Protein AF-0000000077139549 (afdb_homodimer)

Structure (mmCIF, N/CA/C/O backbone):
data_AF-0000000077139549-model_v1
#
loop_
_entity.id
_entity.type
_entity.pdbx_description
1 polymer 'Putative transcriptional regulator, TetR family'
#
loop_
_atom_site.group_PDB
_atom_site.id
_atom_site.type_symbol
_atom_site.label_atom_id
_atom_site.label_alt_id
_atom_site.label_comp_id
_atom_site.label_asym_id
_atom_site.label_entity_id
_atom_site.label_seq_id
_atom_site.pdbx_PDB_ins_code
_atom_site.Cartn_x
_atom_site.Cartn_y
_atom_site.Cartn_z
_atom_site.occupancy
_atom_site.B_iso_or_equiv
_atom_site.auth_seq_id
_atom_site.auth_comp_id
_atom_site.auth_asym_id
_atom_site.auth_atom_id
_atom_site.pdbx_PDB_model_num
ATOM 1 N N . MET A 1 1 ? 37.312 28.562 7.43 1 40.28 1 MET A N 1
ATOM 2 C CA . MET A 1 1 ? 36.281 27.516 7.566 1 40.28 1 MET A CA 1
ATOM 3 C C 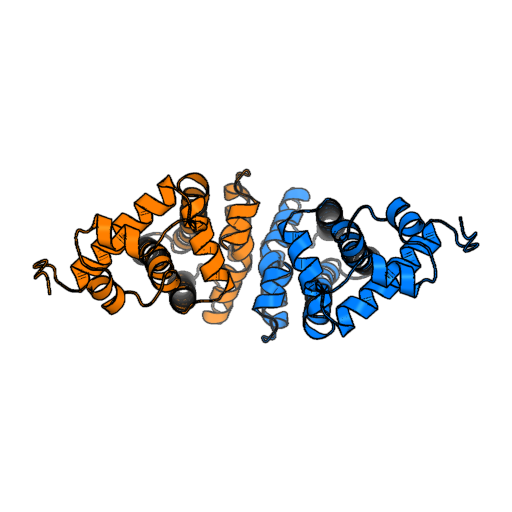. MET A 1 1 ? 36.812 26.359 8.391 1 40.28 1 MET A C 1
ATOM 5 O O . MET A 1 1 ? 37.938 25.891 8.172 1 40.28 1 MET A O 1
ATOM 9 N N . PRO A 1 2 ? 36.375 26.156 9.633 1 49.03 2 PRO A N 1
ATOM 10 C CA . PRO A 1 2 ? 37.125 25.203 10.477 1 49.03 2 PRO A CA 1
ATOM 11 C C . PRO A 1 2 ? 37.469 23.906 9.75 1 49.03 2 PRO A C 1
ATOM 13 O O . PRO A 1 2 ? 36.656 23.391 9 1 49.03 2 PRO A O 1
ATOM 16 N N . ARG A 1 3 ? 38.688 23.734 9.414 1 52.5 3 ARG A N 1
ATOM 17 C CA . ARG A 1 3 ? 39.281 22.578 8.75 1 52.5 3 ARG A CA 1
ATOM 18 C C . ARG A 1 3 ? 38.969 21.297 9.508 1 52.5 3 ARG A C 1
ATOM 20 O O . ARG A 1 3 ? 39.469 21.062 10.602 1 52.5 3 ARG A O 1
ATOM 27 N N . THR A 1 4 ? 37.656 20.891 9.68 1 58.28 4 THR A N 1
ATOM 28 C CA . THR A 1 4 ? 37.344 19.688 10.438 1 58.28 4 THR A CA 1
ATOM 29 C C . THR A 1 4 ? 38.25 18.547 10.062 1 58.28 4 THR A C 1
ATOM 31 O O . THR A 1 4 ? 38.406 17.578 10.82 1 58.28 4 THR A O 1
ATOM 34 N N . GLY A 1 5 ? 39.156 18.828 9.188 1 67.69 5 GLY A N 1
ATOM 35 C CA . GLY A 1 5 ? 40 17.766 8.656 1 67.69 5 GLY A CA 1
ATOM 36 C C . GLY A 1 5 ? 39.219 16.625 8.062 1 67.69 5 GLY A C 1
ATOM 37 O O . GLY A 1 5 ? 39.781 15.648 7.574 1 67.69 5 GLY A O 1
ATOM 38 N N . LEU A 1 6 ? 37.906 16.672 8.172 1 73.38 6 LEU A N 1
ATOM 39 C CA . LEU A 1 6 ? 37.094 15.586 7.625 1 73.38 6 LEU A CA 1
ATOM 40 C C . LEU A 1 6 ? 36.844 15.797 6.137 1 73.38 6 LEU A C 1
ATOM 42 O O . LEU A 1 6 ? 36.719 16.938 5.676 1 73.38 6 LEU A O 1
ATOM 46 N N . THR A 1 7 ? 36.906 14.68 5.492 1 80.19 7 THR A N 1
ATOM 47 C CA . THR A 1 7 ? 36.5 14.719 4.082 1 80.19 7 THR A CA 1
ATOM 48 C C . THR A 1 7 ? 35 14.961 3.936 1 80.19 7 THR A C 1
ATOM 50 O O . THR A 1 7 ? 34.25 14.836 4.902 1 80.19 7 THR A O 1
ATOM 53 N N . ALA A 1 8 ? 34.625 15.406 2.803 1 80.25 8 ALA A N 1
ATOM 54 C CA . ALA A 1 8 ? 33.219 15.656 2.512 1 80.25 8 ALA A CA 1
ATOM 55 C C . ALA A 1 8 ? 32.375 14.438 2.846 1 80.25 8 ALA A C 1
ATOM 57 O O . ALA A 1 8 ? 31.297 14.57 3.43 1 80.25 8 ALA A O 1
ATOM 58 N N . SER A 1 9 ? 32.875 13.336 2.49 1 86.06 9 SER A N 1
ATOM 59 C CA . SER A 1 9 ? 32.156 12.094 2.748 1 86.06 9 SER A CA 1
ATOM 60 C C . SER A 1 9 ? 32.062 11.812 4.242 1 86.06 9 SER A C 1
ATOM 62 O O . SER A 1 9 ? 31.031 11.336 4.723 1 86.06 9 SER A O 1
ATOM 64 N N . GLU A 1 10 ? 33.031 12.148 4.898 1 87.38 10 GLU A N 1
ATOM 65 C CA . GLU A 1 10 ? 33.062 11.938 6.344 1 87.38 10 GLU A CA 1
ATOM 66 C C . GLU A 1 10 ? 32.062 12.875 7.043 1 87.38 10 GLU A C 1
ATOM 68 O O . GLU A 1 10 ? 31.422 12.492 8.016 1 87.38 10 GLU A O 1
ATOM 73 N N . ILE A 1 11 ? 32.062 14.062 6.586 1 86 11 ILE A N 1
ATOM 74 C CA . ILE A 1 11 ? 31.125 15.039 7.152 1 86 11 ILE A CA 1
ATOM 75 C C . ILE A 1 11 ? 29.688 14.555 6.969 1 86 11 ILE A C 1
ATOM 77 O O . ILE A 1 11 ? 28.891 14.586 7.906 1 86 11 ILE A O 1
ATOM 81 N N . GLN A 1 12 ? 29.406 14.117 5.82 1 90.81 12 GLN A N 1
ATOM 82 C CA . GLN A 1 12 ? 28.078 13.625 5.527 1 90.81 12 GLN A CA 1
ATOM 83 C C . GLN A 1 12 ? 27.719 12.438 6.414 1 90.81 12 GLN A C 1
ATOM 85 O O . GLN A 1 12 ? 26.625 12.375 6.98 1 90.81 12 GLN A O 1
ATOM 90 N N . ASP A 1 13 ? 28.656 11.57 6.543 1 93.19 13 ASP A N 1
ATOM 91 C CA . ASP A 1 13 ? 28.422 10.375 7.348 1 93.19 13 ASP A CA 1
ATOM 92 C C . ASP A 1 13 ? 28.203 10.734 8.812 1 93.19 13 ASP A C 1
ATOM 94 O O . ASP A 1 13 ? 27.297 10.188 9.461 1 93.19 13 ASP A O 1
ATOM 98 N N . ARG A 1 14 ? 28.984 11.602 9.258 1 93.19 14 ARG A N 1
ATOM 99 C CA . ARG A 1 14 ? 28.859 12.008 10.656 1 93.19 14 ARG A CA 1
ATOM 100 C C . ARG A 1 14 ? 27.562 12.758 10.898 1 93.19 14 ARG A C 1
ATOM 102 O O . ARG A 1 14 ? 26.906 12.57 11.93 1 93.19 14 ARG A O 1
ATOM 109 N N . ALA A 1 15 ? 27.266 13.617 9.984 1 93.81 15 ALA A N 1
ATOM 110 C CA . ALA A 1 15 ? 26.016 14.359 10.094 1 93.81 15 ALA A CA 1
ATOM 111 C C . ALA A 1 15 ? 24.812 13.422 10.148 1 93.81 15 ALA A C 1
ATOM 113 O O . ALA A 1 15 ? 23.906 13.602 10.969 1 93.81 15 ALA A O 1
ATOM 114 N N . VAL A 1 16 ? 24.859 12.43 9.289 1 95.19 16 VAL A N 1
ATOM 115 C CA . VAL A 1 16 ? 23.781 11.445 9.227 1 95.19 16 VAL A CA 1
ATOM 116 C C . VAL A 1 16 ? 23.703 10.68 10.539 1 95.19 16 VAL A C 1
ATOM 118 O O . VAL A 1 16 ? 22.609 10.461 11.078 1 95.19 16 VAL A O 1
ATOM 121 N N . GLU A 1 17 ? 24.812 10.328 11.086 1 95.62 17 GLU A N 1
ATOM 122 C CA . GLU A 1 17 ? 24.859 9.609 12.359 1 95.62 17 GLU A CA 1
ATOM 123 C C . GLU A 1 17 ? 24.266 10.453 13.484 1 95.62 17 GLU A C 1
ATOM 125 O O . GLU A 1 17 ? 23.484 9.953 14.305 1 95.62 17 GLU A O 1
ATOM 130 N N . ILE A 1 18 ? 24.625 11.656 13.492 1 94.88 18 ILE A N 1
ATOM 131 C CA . ILE A 1 18 ? 24.125 12.562 14.516 1 94.88 18 ILE A CA 1
ATOM 132 C C . ILE A 1 18 ? 22.625 12.742 14.344 1 94.88 18 ILE A C 1
ATOM 134 O O . ILE A 1 18 ? 21.875 12.75 15.32 1 94.88 18 ILE A O 1
ATOM 138 N N . ALA A 1 19 ? 22.203 12.953 13.094 1 95.12 19 ALA A N 1
ATOM 139 C CA . ALA A 1 19 ? 20.781 13.102 12.805 1 95.12 19 ALA A CA 1
ATOM 140 C C . ALA A 1 19 ? 20 11.891 13.289 1 95.12 19 ALA A C 1
ATOM 142 O O . ALA A 1 19 ? 18.922 12.031 13.859 1 95.12 19 ALA A O 1
ATOM 143 N N . ILE A 1 20 ? 20.516 10.672 13.039 1 95.75 20 ILE A N 1
ATOM 144 C CA . ILE A 1 20 ? 19.875 9.438 13.469 1 95.75 20 ILE A CA 1
ATOM 145 C C . ILE A 1 20 ? 19.672 9.461 14.984 1 95.75 20 ILE A C 1
ATOM 147 O O . ILE A 1 20 ? 18.562 9.188 15.469 1 95.75 20 ILE A O 1
ATOM 151 N N . ASP A 1 21 ? 20.672 9.883 15.672 1 95.25 21 ASP A N 1
ATOM 152 C CA . ASP A 1 21 ? 20.609 9.945 17.125 1 95.25 21 ASP A CA 1
ATOM 153 C C . ASP A 1 21 ? 19.562 10.969 17.578 1 95.25 21 ASP A C 1
ATOM 155 O O . ASP A 1 21 ? 18.797 10.711 18.516 1 95.25 21 ASP A O 1
ATOM 159 N N . GLN A 1 22 ? 19.578 12.031 16.922 1 94.56 22 GLN A N 1
ATOM 160 C CA . GLN A 1 22 ? 18.641 13.078 17.297 1 94.56 22 GLN A CA 1
ATOM 161 C C . GLN A 1 22 ? 17.203 12.656 16.984 1 94.56 22 GLN A C 1
ATOM 163 O O . GLN A 1 22 ? 16.281 12.945 17.75 1 94.56 22 GLN A O 1
ATOM 168 N N . ILE A 1 23 ? 16.984 12.016 15.867 1 94.81 23 ILE A N 1
ATOM 169 C CA . ILE A 1 23 ? 15.664 11.539 15.5 1 94.81 23 ILE A CA 1
ATOM 170 C C . ILE A 1 23 ? 15.18 10.531 16.547 1 94.81 23 ILE A C 1
ATOM 172 O O . ILE A 1 23 ? 14.023 10.578 16.969 1 94.81 23 ILE A O 1
ATOM 176 N N . ARG A 1 24 ? 16.047 9.703 16.922 1 94.06 24 ARG A N 1
ATOM 177 C CA . ARG A 1 24 ? 15.703 8.695 17.922 1 94.06 24 ARG A CA 1
ATOM 178 C C . ARG A 1 24 ? 15.328 9.352 19.25 1 94.06 24 ARG A C 1
ATOM 180 O O . ARG A 1 24 ? 14.406 8.898 19.938 1 94.06 24 ARG A O 1
ATOM 187 N N . GLU A 1 25 ? 16.031 10.461 19.594 1 92.25 25 GLU A N 1
ATOM 188 C CA . GLU A 1 25 ? 15.883 11.125 20.891 1 92.25 25 GLU A CA 1
ATOM 189 C C . GLU A 1 25 ? 14.656 12.031 20.891 1 92.25 25 GLU A C 1
ATOM 191 O O . GLU A 1 25 ? 13.867 12.008 21.844 1 92.25 25 GLU A O 1
ATOM 196 N N . LYS A 1 26 ? 14.516 12.844 19.828 1 92.62 26 LYS A N 1
ATOM 197 C CA . LYS A 1 26 ? 13.523 13.906 19.938 1 92.62 26 LYS A CA 1
ATOM 198 C C . LYS A 1 26 ? 12.484 13.812 18.828 1 92.62 26 LYS A C 1
ATOM 200 O O . LYS A 1 26 ? 11.484 14.531 18.828 1 92.62 26 LYS A O 1
ATOM 205 N N . GLY A 1 27 ? 12.664 12.859 17.922 1 91.38 27 GLY A N 1
ATOM 206 C CA . GLY A 1 27 ? 11.719 12.695 16.828 1 91.38 27 GLY A CA 1
ATOM 207 C C . GLY A 1 27 ? 12.141 13.414 15.57 1 91.38 27 GLY A C 1
ATOM 208 O O . GLY A 1 27 ? 12.883 14.398 15.625 1 91.38 27 GLY A O 1
ATOM 209 N N . PHE A 1 28 ? 11.57 12.953 14.5 1 87.69 28 PHE A N 1
ATOM 210 C CA . PHE A 1 28 ? 11.898 13.391 13.156 1 87.69 28 PHE A CA 1
ATOM 211 C C . PHE A 1 28 ? 11.586 14.875 12.977 1 87.69 28 PHE A C 1
ATOM 213 O O . PHE A 1 28 ? 12.383 15.617 12.391 1 87.69 28 PHE A O 1
ATOM 220 N N . GLU A 1 29 ? 10.508 15.359 13.531 1 89.81 29 GLU A N 1
ATOM 221 C CA . GLU A 1 29 ? 10.031 16.719 13.328 1 89.81 29 GLU A CA 1
ATOM 222 C C . GLU A 1 29 ? 10.891 17.734 14.102 1 89.81 29 GLU A C 1
ATOM 224 O O . GLU A 1 29 ? 10.969 18.906 13.727 1 89.81 29 GLU A O 1
ATOM 229 N N . LYS A 1 30 ? 11.617 17.359 15.023 1 92.12 30 LYS A N 1
ATOM 230 C CA . LYS A 1 30 ? 12.305 18.266 15.938 1 92.12 30 LYS A CA 1
ATOM 231 C C . LYS A 1 30 ? 13.773 18.422 15.547 1 92.12 30 LYS A C 1
ATOM 233 O O . LYS A 1 30 ? 14.484 19.25 16.109 1 92.12 30 LYS A O 1
ATOM 238 N N . VAL A 1 31 ? 14.234 17.625 14.672 1 93.75 31 VAL A N 1
ATOM 239 C CA . VAL A 1 31 ? 15.633 17.719 14.25 1 93.75 31 VAL A CA 1
ATOM 240 C C . VAL A 1 31 ? 15.859 19.031 13.5 1 93.75 31 VAL A C 1
ATOM 242 O O . VAL A 1 31 ? 15.023 19.453 12.703 1 93.75 31 VAL A O 1
ATOM 245 N N . ARG A 1 32 ? 17.016 19.688 13.875 1 92.81 32 ARG A N 1
ATOM 246 C CA . ARG A 1 32 ? 17.422 20.922 13.195 1 92.81 32 ARG A CA 1
ATOM 247 C C . ARG A 1 32 ? 18.859 20.812 12.68 1 92.81 32 ARG A C 1
ATOM 249 O O . ARG A 1 32 ? 19.719 20.266 13.359 1 92.81 32 ARG A O 1
ATOM 256 N N . LEU A 1 33 ? 19.047 21.406 11.469 1 91.88 33 LEU A N 1
ATOM 257 C CA . LEU A 1 33 ? 20.375 21.391 10.867 1 91.88 33 LEU A CA 1
ATOM 258 C C . LEU A 1 33 ? 21.391 22.078 11.773 1 91.88 33 LEU A C 1
ATOM 260 O O . LEU A 1 33 ? 22.516 21.609 11.914 1 91.88 33 LEU A O 1
ATOM 264 N N . VAL A 1 34 ? 20.953 23.172 12.367 1 90.75 34 VAL A N 1
ATOM 265 C CA . VAL A 1 34 ? 21.844 23.953 13.227 1 90.75 34 VAL A CA 1
ATOM 266 C C . VAL A 1 34 ? 22.281 23.094 14.414 1 90.75 34 VAL A C 1
ATOM 268 O O . VAL A 1 34 ? 23.438 23.156 14.828 1 90.75 34 VAL A O 1
ATOM 271 N N . ASP A 1 35 ? 21.422 22.297 14.945 1 92.25 35 ASP A N 1
ATOM 272 C CA . ASP A 1 35 ? 21.734 21.438 16.078 1 92.25 35 ASP A CA 1
ATOM 273 C C . ASP A 1 35 ? 22.703 20.328 15.664 1 92.25 35 ASP A C 1
ATOM 275 O O . ASP A 1 35 ? 23.562 19.922 16.453 1 92.25 35 ASP A O 1
ATOM 279 N N . VAL A 1 36 ? 22.469 19.781 14.484 1 93.69 36 VAL A N 1
ATOM 280 C CA . VAL A 1 36 ? 23.359 18.75 13.969 1 93.69 36 VAL A CA 1
ATOM 281 C C . VAL A 1 36 ? 24.766 19.312 13.789 1 93.69 36 VAL A C 1
ATOM 283 O O . VAL A 1 36 ? 25.75 18.672 14.148 1 93.69 36 VAL A O 1
ATOM 286 N N . ALA A 1 37 ? 24.844 20.516 13.219 1 91.5 37 ALA A N 1
ATOM 287 C CA . ALA A 1 37 ? 26.125 21.188 13.047 1 91.5 37 ALA A CA 1
ATOM 288 C C . ALA A 1 37 ? 26.828 21.391 14.383 1 91.5 37 ALA A C 1
ATOM 290 O O . ALA A 1 37 ? 28.031 21.125 14.508 1 91.5 37 ALA A O 1
ATOM 291 N N . LYS A 1 38 ? 26.047 21.844 15.328 1 91.25 38 LYS A N 1
ATOM 292 C CA . LYS A 1 38 ? 26.562 22.062 16.672 1 91.25 38 LYS A CA 1
ATOM 293 C C . LYS A 1 38 ? 27.125 20.766 17.25 1 91.25 38 LYS A C 1
ATOM 295 O O . LYS A 1 38 ? 28.188 20.766 17.891 1 91.25 38 LYS A O 1
ATOM 300 N N . GLY A 1 39 ? 26.438 19.75 17 1 90 39 GLY A N 1
ATOM 301 C CA . GLY A 1 39 ? 26.859 18.453 17.484 1 90 39 GLY A CA 1
ATOM 302 C C . GLY A 1 39 ? 28.156 17.984 16.875 1 90 39 GLY A C 1
ATOM 303 O O . GLY A 1 39 ? 28.891 17.203 17.484 1 90 39 GLY A O 1
ATOM 304 N N . MET A 1 40 ? 28.438 18.422 15.711 1 88.38 40 MET A N 1
ATOM 305 C CA . MET A 1 40 ? 29.656 18.047 15.008 1 88.38 40 MET A CA 1
ATOM 306 C C . MET A 1 40 ? 30.766 19.047 15.289 1 88.38 40 MET A C 1
ATOM 308 O O . MET A 1 40 ? 31.922 18.797 14.953 1 88.38 40 MET A O 1
ATOM 312 N N . GLY A 1 41 ? 30.391 20.141 15.867 1 87.25 41 GLY A N 1
ATOM 313 C CA . GLY A 1 41 ? 31.359 21.188 16.156 1 87.25 41 GLY A CA 1
ATOM 314 C C . GLY A 1 41 ? 31.75 21.984 14.93 1 87.25 41 GLY A C 1
ATOM 315 O O . GLY A 1 41 ? 32.906 22.422 14.805 1 87.25 41 GLY A O 1
ATOM 316 N N . ILE A 1 42 ? 30.875 22 14.016 1 85.56 42 ILE A N 1
ATOM 317 C CA . ILE A 1 42 ? 31.156 22.797 12.82 1 85.56 42 ILE A CA 1
ATOM 318 C C . ILE A 1 42 ? 30.094 23.891 12.688 1 85.56 42 ILE A C 1
ATOM 320 O O . ILE A 1 42 ? 29.094 23.906 13.414 1 85.56 42 ILE A O 1
ATOM 324 N N . SER A 1 43 ? 30.453 24.859 11.773 1 83.12 43 SER A N 1
ATOM 325 C CA . SER A 1 43 ? 29.516 25.953 11.555 1 83.12 43 SER A CA 1
ATOM 326 C C . SER A 1 43 ? 28.312 25.484 10.727 1 83.12 43 SER A C 1
ATOM 328 O O . SER A 1 43 ? 28.406 24.5 10.008 1 83.12 43 SER A O 1
ATOM 330 N N . HIS A 1 44 ? 27.219 26.188 10.898 1 84.5 44 HIS A N 1
ATOM 331 C CA . HIS A 1 44 ? 26.016 25.969 10.094 1 84.5 44 HIS A CA 1
ATOM 332 C C . HIS A 1 44 ? 26.312 26.109 8.609 1 84.5 44 HIS A C 1
ATOM 334 O O . HIS A 1 44 ? 25.844 25.312 7.797 1 84.5 44 HIS A O 1
ATOM 340 N N . ALA A 1 45 ? 27.141 27.031 8.305 1 82.81 45 ALA A N 1
ATOM 341 C CA . ALA A 1 45 ? 27.516 27.297 6.914 1 82.81 45 ALA A CA 1
ATOM 342 C C . ALA A 1 45 ? 28.266 26.109 6.312 1 82.81 45 ALA A C 1
ATOM 344 O O . ALA A 1 45 ? 28.062 25.766 5.145 1 82.81 45 ALA A O 1
ATOM 345 N N . ALA A 1 46 ? 29 25.516 7.113 1 83.06 46 ALA A N 1
ATOM 346 C CA . ALA A 1 46 ? 29.797 24.359 6.664 1 83.06 46 ALA A CA 1
ATOM 347 C C . ALA A 1 46 ? 28.906 23.156 6.371 1 83.06 46 ALA A C 1
ATOM 349 O O . ALA A 1 46 ? 29.188 22.375 5.461 1 83.06 46 ALA A O 1
ATOM 350 N N . LEU A 1 47 ? 27.828 23 7.164 1 87.81 47 LEU A N 1
ATOM 351 C CA . LEU A 1 47 ? 26.922 21.875 6.965 1 87.81 47 LEU A CA 1
ATOM 352 C C . LEU A 1 47 ? 25.984 22.125 5.781 1 87.81 47 LEU A C 1
ATOM 354 O O . LEU A 1 47 ? 25.625 21.188 5.062 1 87.81 47 LEU A O 1
ATOM 358 N N . TYR A 1 48 ? 25.719 23.344 5.523 1 84.69 48 TYR A N 1
ATOM 359 C CA . TYR A 1 48 ? 24.781 23.734 4.477 1 84.69 48 TYR A CA 1
ATOM 360 C C . TYR A 1 48 ? 25.328 23.375 3.098 1 84.69 48 TYR A C 1
ATOM 362 O O . TYR A 1 48 ? 24.562 23.141 2.162 1 84.69 48 TYR A O 1
ATOM 370 N N . SER A 1 49 ? 26.656 23.359 3.021 1 85.69 49 SER A N 1
ATOM 371 C CA . SER A 1 49 ? 27.266 23 1.751 1 85.69 49 SER A CA 1
ATOM 372 C C . SER A 1 49 ? 26.984 21.547 1.398 1 85.69 49 SER A C 1
ATOM 374 O O . SER A 1 49 ? 27.047 21.156 0.231 1 85.69 49 SER A O 1
ATOM 376 N N . HIS A 1 50 ? 26.562 20.797 2.393 1 89.25 50 HIS A N 1
ATOM 377 C CA . HIS A 1 50 ? 26.312 19.375 2.197 1 89.25 50 HIS A CA 1
ATOM 378 C C . HIS A 1 50 ? 24.828 19.062 2.219 1 89.25 50 HIS A C 1
ATOM 380 O O . HIS A 1 50 ? 24.359 18.141 1.544 1 89.25 50 HIS A O 1
ATOM 386 N N . PHE A 1 51 ? 24.125 19.766 3.08 1 93.75 51 PHE A N 1
ATOM 387 C CA . PHE A 1 51 ? 22.688 19.609 3.207 1 93.75 51 PHE A CA 1
ATOM 388 C C . PHE A 1 51 ? 21.969 20.953 3.127 1 93.75 51 PHE A C 1
ATOM 390 O O . PHE A 1 51 ? 22.016 21.734 4.074 1 93.75 51 PHE A O 1
ATOM 397 N N . GLN A 1 52 ? 21.281 21.078 2.064 1 90.19 52 GLN A N 1
ATOM 398 C CA . GLN A 1 52 ? 20.641 22.359 1.783 1 90.19 52 GLN A CA 1
ATOM 399 C C . GLN A 1 52 ? 19.531 22.656 2.793 1 90.19 52 GLN A C 1
ATOM 401 O O . GLN A 1 52 ? 19.25 23.828 3.092 1 90.19 52 GLN A O 1
ATOM 406 N N . ASP A 1 53 ? 18.891 21.625 3.24 1 90.5 53 ASP A N 1
ATOM 407 C CA . ASP A 1 53 ? 17.828 21.781 4.215 1 90.5 53 ASP A CA 1
ATOM 408 C C . ASP A 1 53 ? 17.625 20.5 5.023 1 90.5 53 ASP A C 1
ATOM 410 O O . ASP A 1 53 ? 18.344 19.531 4.84 1 90.5 53 ASP A O 1
ATOM 414 N N . LYS A 1 54 ? 16.703 20.594 5.918 1 90.69 54 LYS A N 1
ATOM 415 C CA . LYS A 1 54 ? 16.375 19.484 6.809 1 90.69 54 LYS A CA 1
ATOM 416 C C . LYS A 1 54 ? 15.938 18.25 6.016 1 90.69 54 LYS A C 1
ATOM 418 O O . LYS A 1 54 ? 16.312 17.125 6.355 1 90.69 54 LYS A O 1
ATOM 423 N N . THR A 1 55 ? 15.211 18.516 5.023 1 92.44 55 THR A N 1
ATOM 424 C CA . THR A 1 55 ? 14.703 17.422 4.207 1 92.44 55 THR A CA 1
ATOM 425 C C . THR A 1 55 ? 15.844 16.641 3.559 1 92.44 55 THR A C 1
ATOM 427 O O . THR A 1 55 ? 15.828 15.406 3.527 1 92.44 55 THR A O 1
ATOM 430 N N . ALA A 1 56 ? 16.766 17.359 3.129 1 93.94 56 ALA A N 1
ATOM 431 C CA . ALA A 1 56 ? 17.922 16.734 2.494 1 93.94 56 ALA A CA 1
ATOM 432 C C . ALA A 1 56 ? 18.672 15.844 3.477 1 93.94 56 ALA A C 1
ATOM 434 O O . ALA A 1 56 ? 19.141 14.758 3.109 1 93.94 56 ALA A O 1
ATOM 435 N N . LEU A 1 57 ? 18.859 16.328 4.656 1 93.81 57 LEU A N 1
ATOM 436 C CA . LEU A 1 57 ? 19.531 15.547 5.699 1 93.81 57 LEU A CA 1
ATOM 437 C C . LEU A 1 57 ? 18.734 14.289 6.023 1 93.81 57 LEU A C 1
ATOM 439 O O . LEU A 1 57 ? 19.297 13.188 6.094 1 93.81 57 LEU A O 1
ATOM 443 N N . LEU A 1 58 ? 17.438 14.391 6.164 1 93.69 58 LEU A N 1
ATOM 444 C CA . LEU A 1 58 ? 16.562 13.266 6.484 1 93.69 58 LEU A CA 1
ATOM 445 C C . LEU A 1 58 ? 16.516 12.266 5.336 1 93.69 58 LEU A C 1
ATOM 447 O O . LEU A 1 58 ? 16.469 11.055 5.566 1 93.69 58 LEU A O 1
ATOM 451 N N . ASP A 1 59 ? 16.531 12.758 4.168 1 95.75 59 ASP A N 1
ATOM 452 C CA . ASP A 1 59 ? 16.625 11.891 2.998 1 95.75 59 ASP A CA 1
ATOM 453 C C . ASP A 1 59 ? 17.891 11.047 3.041 1 95.75 59 ASP A C 1
ATOM 455 O O . ASP A 1 59 ? 17.859 9.852 2.717 1 95.75 59 ASP A O 1
ATOM 459 N N . ALA A 1 60 ? 18.938 11.688 3.426 1 95.69 60 ALA A N 1
ATOM 460 C CA . ALA A 1 60 ? 20.203 10.977 3.5 1 95.69 60 ALA A CA 1
ATOM 461 C C . ALA A 1 60 ? 20.141 9.859 4.535 1 95.69 60 ALA A C 1
ATOM 463 O O . ALA A 1 60 ? 20.734 8.789 4.34 1 95.69 60 ALA A O 1
ATOM 464 N N . VAL A 1 61 ?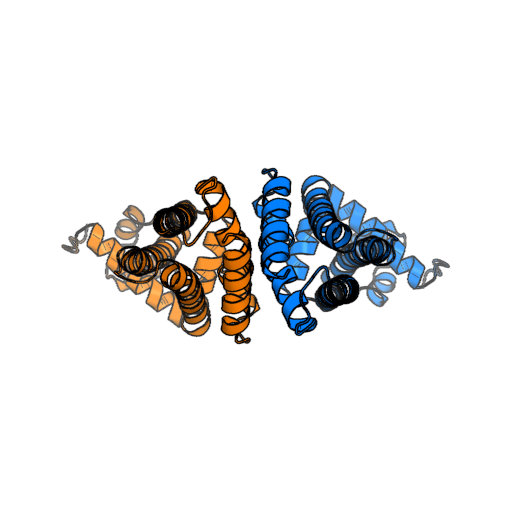 19.484 10.078 5.562 1 95.81 61 VAL A N 1
ATOM 465 C CA . VAL A 1 61 ? 19.281 9.062 6.594 1 95.81 61 VAL A CA 1
ATOM 466 C C . VAL A 1 61 ? 18.531 7.871 6.012 1 95.81 61 VAL A C 1
ATOM 468 O O . VAL A 1 61 ? 18.969 6.727 6.156 1 95.81 61 VAL A O 1
ATOM 471 N N . SER A 1 62 ? 17.422 8.078 5.355 1 96.56 62 SER A N 1
ATOM 472 C CA . SER A 1 62 ? 16.594 7.023 4.762 1 96.56 62 SER A CA 1
ATOM 473 C C . SER A 1 62 ? 17.359 6.277 3.672 1 96.56 62 SER A C 1
ATOM 475 O O . SER A 1 62 ? 17.281 5.047 3.586 1 96.56 62 SER A O 1
ATOM 477 N N . GLU A 1 63 ? 18.047 7.086 2.914 1 97.06 63 GLU A N 1
ATOM 478 C CA . GLU A 1 63 ? 18.797 6.496 1.812 1 97.06 63 GLU A CA 1
ATOM 479 C C . GLU A 1 63 ? 19.859 5.539 2.328 1 97.06 63 GLU A C 1
ATOM 481 O O . GLU A 1 63 ? 20.062 4.453 1.772 1 97.06 63 GLU A O 1
ATOM 486 N N . ARG A 1 64 ? 20.547 5.973 3.332 1 95.81 64 ARG A N 1
ATOM 487 C CA . ARG A 1 64 ? 21.578 5.121 3.916 1 95.81 64 ARG A CA 1
ATOM 488 C C . ARG A 1 64 ? 21 3.783 4.363 1 95.81 64 ARG A C 1
ATOM 490 O O . ARG A 1 64 ? 21.609 2.732 4.152 1 95.81 64 ARG A O 1
ATOM 497 N N . TRP A 1 65 ? 19.891 3.832 4.949 1 96.38 65 TRP A N 1
ATOM 498 C CA . TRP A 1 65 ? 19.234 2.613 5.398 1 96.38 65 TRP A CA 1
ATOM 499 C C . TRP A 1 65 ? 18.859 1.729 4.215 1 96.38 65 TRP A C 1
ATOM 501 O O . TRP A 1 65 ? 19.094 0.519 4.234 1 96.38 65 TRP A O 1
ATOM 511 N N . LEU A 1 66 ? 18.281 2.273 3.172 1 97.44 66 LEU A N 1
ATOM 512 C CA . LEU A 1 66 ? 17.828 1.511 2.014 1 97.44 66 LEU A CA 1
ATOM 513 C C . LEU A 1 66 ? 19.016 0.9 1.267 1 97.44 66 LEU A C 1
ATOM 515 O O . LEU A 1 66 ? 18.922 -0.211 0.742 1 97.44 66 LEU A O 1
ATOM 519 N N . VAL A 1 67 ? 20.094 1.678 1.213 1 96.81 67 VAL A N 1
ATOM 520 C CA . VAL A 1 67 ? 21.281 1.161 0.562 1 96.81 67 VAL A CA 1
ATOM 521 C C . VAL A 1 67 ? 21.766 -0.103 1.277 1 96.81 67 VAL A C 1
ATOM 523 O O . VAL A 1 67 ? 22.078 -1.106 0.634 1 96.81 67 VAL A O 1
ATOM 526 N N . LYS A 1 68 ? 21.781 -0.046 2.551 1 96.69 68 LYS A N 1
ATOM 527 C CA . LYS A 1 68 ? 22.188 -1.207 3.338 1 96.69 68 LYS A CA 1
ATOM 528 C C . LYS A 1 68 ? 21.219 -2.369 3.143 1 96.69 68 LYS A C 1
ATOM 530 O O . LYS A 1 68 ? 21.641 -3.523 3.029 1 96.69 68 LYS A O 1
ATOM 535 N N . LEU A 1 69 ? 19.969 -2.098 3.135 1 97.31 69 LEU A N 1
ATOM 536 C CA . LEU A 1 69 ? 18.922 -3.102 2.906 1 97.31 69 LEU A CA 1
ATOM 537 C C . LEU A 1 69 ? 19.125 -3.781 1.555 1 97.31 69 LEU A C 1
ATOM 539 O O . LEU A 1 69 ? 19.141 -5.012 1.47 1 97.31 69 LEU A O 1
ATOM 543 N N . ASP A 1 70 ? 19.297 -2.973 0.539 1 97.81 70 ASP A N 1
ATOM 544 C CA . ASP A 1 70 ? 19.484 -3.5 -0.811 1 97.81 70 ASP A CA 1
ATOM 545 C C . ASP A 1 70 ? 20.734 -4.359 -0.905 1 97.81 70 ASP A C 1
ATOM 547 O O . ASP A 1 70 ? 20.734 -5.395 -1.58 1 97.81 70 ASP A O 1
ATOM 551 N N . GLU A 1 71 ? 21.797 -3.914 -0.225 1 97.12 71 GLU A N 1
ATOM 552 C CA . GLU A 1 71 ? 23.047 -4.668 -0.224 1 97.12 71 GLU A CA 1
ATOM 553 C C . GLU A 1 71 ? 22.859 -6.039 0.424 1 97.12 71 GLU A C 1
ATOM 555 O O . GLU A 1 71 ? 23.391 -7.039 -0.066 1 97.12 71 GLU A O 1
ATOM 560 N N . GLN A 1 72 ? 22.156 -6.027 1.488 1 96.31 72 GLN A N 1
ATOM 561 C CA . GLN A 1 72 ? 21.875 -7.289 2.172 1 96.31 72 GLN A CA 1
ATOM 562 C C . GLN A 1 72 ? 21.094 -8.242 1.28 1 96.31 72 GLN A C 1
ATOM 564 O O . GLN A 1 72 ? 21.391 -9.438 1.221 1 96.31 72 GLN A O 1
ATOM 569 N N . GLN A 1 73 ? 20.125 -7.762 0.582 1 97 73 GLN A N 1
ATOM 570 C CA . GLN A 1 73 ? 19.297 -8.57 -0.306 1 97 73 GLN A CA 1
ATOM 571 C C . GLN A 1 73 ? 20.109 -9.078 -1.499 1 97 73 GLN A C 1
ATOM 573 O O . GLN A 1 73 ? 19.859 -10.172 -2.006 1 97 73 GLN A O 1
ATOM 578 N N . GLU A 1 74 ? 21.062 -8.25 -1.942 1 96.44 74 GLU A N 1
ATOM 579 C CA . GLU A 1 74 ? 21.891 -8.625 -3.08 1 96.44 74 GLU A CA 1
ATOM 580 C C . GLU A 1 74 ? 22.719 -9.883 -2.777 1 96.44 74 GLU A C 1
ATOM 582 O O . GLU A 1 74 ? 22.953 -10.695 -3.668 1 96.44 74 GLU A O 1
ATOM 587 N N . SER A 1 75 ? 23.172 -10.008 -1.54 1 96.12 75 SER A N 1
ATOM 588 C CA . SER A 1 75 ? 23.938 -11.172 -1.135 1 96.12 75 SER A CA 1
ATOM 589 C C . SER A 1 75 ? 23.125 -12.461 -1.283 1 96.12 75 SER A C 1
ATOM 591 O O . SER A 1 75 ? 23.688 -13.516 -1.591 1 96.12 75 SER A O 1
ATOM 593 N N . LEU A 1 76 ? 21.828 -12.391 -1.063 1 96.31 76 LEU A N 1
ATOM 594 C CA . LEU A 1 76 ? 20.938 -13.539 -1.197 1 96.31 76 LEU A CA 1
ATOM 595 C C . LEU A 1 76 ? 20.844 -13.992 -2.65 1 96.31 76 LEU A C 1
ATOM 597 O O . LEU A 1 76 ? 20.781 -15.195 -2.926 1 96.31 76 LEU A O 1
ATOM 601 N N . VAL A 1 77 ? 20.875 -13.055 -3.58 1 95.94 77 VAL A N 1
ATOM 602 C CA . VAL A 1 77 ? 20.719 -13.328 -5.004 1 95.94 77 VAL A CA 1
ATOM 603 C C . VAL A 1 77 ? 21.859 -14.203 -5.5 1 95.94 77 VAL A C 1
ATOM 605 O O . VAL A 1 77 ? 21.672 -15.047 -6.379 1 95.94 77 VAL A O 1
ATOM 608 N N . VAL A 1 78 ? 23.047 -14.102 -4.902 1 94.38 78 VAL A N 1
ATOM 609 C CA . VAL A 1 78 ? 24.219 -14.789 -5.422 1 94.38 78 VAL A CA 1
ATOM 610 C C . VAL A 1 78 ? 24.469 -16.062 -4.621 1 94.38 78 VAL A C 1
ATOM 612 O O . VAL A 1 78 ? 25.422 -16.797 -4.895 1 94.38 78 VAL A O 1
ATOM 615 N N . GLU A 1 79 ? 23.641 -16.312 -3.645 1 94.69 79 GLU A N 1
ATOM 616 C CA . GLU A 1 79 ? 23.781 -17.531 -2.85 1 94.69 79 GLU A CA 1
ATOM 617 C C . GLU A 1 79 ? 23.562 -18.766 -3.701 1 94.69 79 GLU A C 1
ATOM 619 O O . GLU A 1 79 ? 22.844 -18.719 -4.703 1 94.69 79 GLU A O 1
ATOM 624 N N . LYS A 1 80 ? 24.25 -19.875 -3.307 1 94.56 80 LYS A N 1
ATOM 625 C CA . LYS A 1 80 ? 24.016 -21.172 -3.936 1 94.56 80 LYS A CA 1
ATOM 626 C C . LYS A 1 80 ? 22.891 -21.922 -3.234 1 94.56 80 LYS A C 1
ATOM 628 O O . LYS A 1 80 ? 23.141 -22.719 -2.33 1 94.56 80 LYS A O 1
ATOM 633 N N . ARG A 1 81 ? 21.75 -21.625 -3.58 1 95.81 81 ARG A N 1
ATOM 634 C CA . ARG A 1 81 ? 20.516 -22.188 -3.021 1 95.81 81 ARG A CA 1
ATOM 635 C C . ARG A 1 81 ? 19.438 -22.312 -4.09 1 95.81 81 ARG A C 1
ATOM 637 O O . ARG A 1 81 ? 19.578 -21.766 -5.188 1 95.81 81 ARG A O 1
ATOM 644 N N . ASP A 1 82 ? 18.469 -23.203 -3.83 1 97.38 82 ASP A N 1
ATOM 645 C CA . ASP A 1 82 ? 17.328 -23.344 -4.723 1 97.38 82 ASP A CA 1
ATOM 646 C C . ASP A 1 82 ? 16.656 -22 -5 1 97.38 82 ASP A C 1
ATOM 648 O O . ASP A 1 82 ? 16.375 -21.234 -4.07 1 97.38 82 ASP A O 1
ATOM 652 N N . PRO A 1 83 ? 16.5 -21.594 -6.289 1 97.62 83 PRO A N 1
ATOM 653 C CA . PRO A 1 83 ? 15.992 -20.266 -6.621 1 97.62 83 PRO A CA 1
ATOM 654 C C . PRO A 1 83 ? 14.609 -19.984 -6.039 1 97.62 83 PRO A C 1
ATOM 656 O O . PRO A 1 83 ? 14.289 -18.844 -5.703 1 97.62 83 PRO A O 1
ATOM 659 N N . ILE A 1 84 ? 13.773 -21.016 -5.926 1 98.44 84 ILE A N 1
ATOM 660 C CA . ILE A 1 84 ? 12.453 -20.844 -5.328 1 98.44 84 ILE A CA 1
ATOM 661 C C . ILE A 1 84 ? 12.602 -20.469 -3.855 1 98.44 84 ILE A C 1
ATOM 663 O O . ILE A 1 84 ? 11.922 -19.562 -3.371 1 98.44 84 ILE A O 1
ATOM 667 N N . GLN A 1 85 ? 13.469 -21.156 -3.15 1 98.25 85 GLN A N 1
ATOM 668 C CA . GLN A 1 85 ? 13.742 -20.828 -1.752 1 98.25 85 GLN A CA 1
ATOM 669 C C . GLN A 1 85 ? 14.32 -19.422 -1.613 1 98.25 85 GLN A C 1
ATOM 671 O O . GLN A 1 85 ? 14.023 -18.719 -0.649 1 98.25 85 GLN A O 1
ATOM 676 N N . LYS A 1 86 ? 15.172 -19.062 -2.568 1 98.5 86 LYS A N 1
ATOM 677 C CA . LYS A 1 86 ? 15.75 -17.719 -2.549 1 98.5 86 LYS A CA 1
ATOM 678 C C . LYS A 1 86 ? 14.664 -16.656 -2.703 1 98.5 86 LYS A C 1
ATOM 680 O O . LYS A 1 86 ? 14.719 -15.609 -2.049 1 98.5 86 LYS A O 1
ATOM 685 N N . ILE A 1 87 ? 13.672 -16.906 -3.598 1 98.75 87 ILE A N 1
ATOM 686 C CA . ILE A 1 87 ? 12.586 -15.953 -3.807 1 98.75 87 ILE A CA 1
ATOM 687 C C . ILE A 1 87 ? 11.781 -15.797 -2.518 1 98.75 87 ILE A C 1
ATOM 689 O O . ILE A 1 87 ? 11.5 -14.68 -2.09 1 98.75 87 ILE A O 1
ATOM 693 N N . LEU A 1 88 ? 11.461 -16.891 -1.888 1 98.75 88 LEU A N 1
ATOM 694 C CA . LEU A 1 88 ? 10.719 -16.859 -0.63 1 98.75 88 LEU A CA 1
ATOM 695 C C . LEU A 1 88 ? 11.508 -16.109 0.442 1 98.75 88 LEU A C 1
ATOM 697 O O . LEU A 1 88 ? 10.961 -15.258 1.14 1 98.75 88 LEU A O 1
ATOM 701 N N . THR A 1 89 ? 12.797 -16.391 0.564 1 98.56 89 THR A N 1
ATOM 702 C CA . THR A 1 89 ? 13.664 -15.75 1.55 1 98.56 89 THR A CA 1
ATOM 703 C C . THR A 1 89 ? 13.781 -14.258 1.264 1 98.56 89 THR A C 1
ATOM 705 O O . THR A 1 89 ? 13.852 -13.445 2.189 1 98.56 89 THR A O 1
ATOM 708 N N . TRP A 1 90 ? 13.828 -13.945 -0.026 1 98.69 90 TRP A N 1
ATOM 709 C CA . TRP A 1 90 ? 13.922 -12.555 -0.446 1 98.69 90 TRP A CA 1
ATOM 710 C C . TRP A 1 90 ? 12.758 -11.742 0.116 1 98.69 90 TRP A C 1
ATOM 712 O O . TRP A 1 90 ? 12.969 -10.703 0.749 1 98.69 90 TRP A O 1
ATOM 722 N N . PHE A 1 91 ? 11.539 -12.227 -0.052 1 98.81 91 PHE A N 1
ATOM 723 C CA . PHE A 1 91 ? 10.352 -11.539 0.452 1 98.81 91 PHE A CA 1
ATOM 724 C C . PHE A 1 91 ? 10.352 -11.508 1.977 1 98.81 91 PHE A C 1
ATOM 726 O O . PHE A 1 91 ? 10.031 -10.484 2.582 1 98.81 91 PHE A O 1
ATOM 733 N N . LEU A 1 92 ? 10.672 -12.617 2.58 1 98.56 92 LEU A N 1
ATOM 734 C CA . LEU A 1 92 ? 10.672 -12.719 4.035 1 98.56 92 LEU A CA 1
ATOM 735 C C . LEU A 1 92 ? 11.656 -11.734 4.648 1 98.56 92 LEU A C 1
ATOM 737 O O . LEU A 1 92 ? 11.32 -11.039 5.613 1 98.56 92 LEU A O 1
ATOM 741 N N . ASN A 1 93 ? 12.875 -11.68 4.086 1 98.38 93 ASN A N 1
ATOM 742 C CA . ASN A 1 93 ? 13.891 -10.758 4.586 1 98.38 93 ASN A CA 1
ATOM 743 C C . ASN A 1 93 ? 13.445 -9.305 4.445 1 98.38 93 ASN A C 1
ATOM 745 O O . ASN A 1 93 ? 13.609 -8.508 5.375 1 98.38 93 ASN A O 1
ATOM 749 N N . LEU A 1 94 ? 12.922 -9 3.32 1 98.56 94 LEU A N 1
ATOM 750 C CA . LEU A 1 94 ? 12.453 -7.641 3.078 1 98.56 94 LEU A CA 1
ATOM 751 C C . LEU A 1 94 ? 11.383 -7.246 4.082 1 98.56 94 LEU A C 1
ATOM 753 O O . LEU A 1 94 ? 11.445 -6.172 4.684 1 98.56 94 LEU A O 1
ATOM 757 N N . HIS A 1 95 ? 10.414 -8.117 4.281 1 98.75 95 HIS A N 1
ATOM 758 C CA . HIS A 1 95 ? 9.352 -7.902 5.258 1 98.75 95 HIS A CA 1
ATOM 759 C C . HIS A 1 95 ? 9.93 -7.711 6.66 1 98.75 95 HIS A C 1
ATOM 761 O O . HIS A 1 95 ? 9.57 -6.762 7.359 1 98.75 95 HIS A O 1
ATOM 767 N N . ARG A 1 96 ? 10.805 -8.562 7.043 1 98.38 96 ARG A N 1
ATOM 768 C CA . ARG A 1 96 ? 11.383 -8.547 8.383 1 98.38 96 ARG A CA 1
ATOM 769 C C . ARG A 1 96 ? 12.188 -7.273 8.617 1 98.38 96 ARG A C 1
ATOM 771 O O . ARG A 1 96 ? 12.117 -6.68 9.695 1 98.38 96 ARG A O 1
ATOM 778 N N . MET A 1 97 ? 12.969 -6.91 7.672 1 97.94 97 MET A N 1
ATOM 779 C CA . MET A 1 97 ? 13.797 -5.723 7.82 1 97.94 97 MET A CA 1
ATOM 780 C C . MET A 1 97 ? 12.945 -4.469 7.965 1 97.94 97 MET A C 1
ATOM 782 O O . MET A 1 97 ? 13.234 -3.609 8.797 1 97.94 97 MET A O 1
ATOM 786 N N . LYS A 1 98 ? 11.93 -4.363 7.188 1 97.94 98 LYS A N 1
ATOM 787 C CA . LYS A 1 98 ? 11.039 -3.211 7.316 1 97.94 98 LYS A CA 1
ATOM 788 C C . LYS A 1 98 ? 10.258 -3.262 8.625 1 97.94 98 LYS A C 1
ATOM 790 O O . LYS A 1 98 ? 10.086 -2.24 9.297 1 97.94 98 LYS A O 1
ATOM 795 N N . LEU A 1 99 ? 9.789 -4.441 8.977 1 97.94 99 LEU A N 1
ATOM 796 C CA . LEU A 1 99 ? 9.07 -4.602 10.242 1 97.94 99 LEU A CA 1
ATOM 797 C C . LEU A 1 99 ? 9.969 -4.242 11.422 1 97.94 99 LEU A C 1
ATOM 799 O O . LEU A 1 99 ? 9.523 -3.578 12.359 1 97.94 99 LEU A O 1
ATOM 803 N N . GLU A 1 100 ? 11.164 -4.711 11.398 1 97.69 100 GLU A N 1
ATOM 804 C CA . GLU A 1 100 ? 12.133 -4.395 12.445 1 97.69 100 GLU A CA 1
ATOM 805 C C . GLU A 1 100 ? 12.344 -2.885 12.562 1 97.69 100 GLU A C 1
ATOM 807 O O . GLU A 1 100 ? 12.43 -2.352 13.672 1 97.69 100 GLU A O 1
ATOM 812 N N . LYS A 1 101 ? 12.484 -2.256 11.43 1 97 101 LYS A N 1
ATOM 813 C CA . LYS A 1 101 ? 12.664 -0.807 11.438 1 97 101 LYS A CA 1
ATOM 814 C C . LYS A 1 101 ? 11.453 -0.108 12.047 1 97 101 LYS A C 1
ATOM 816 O O . LYS A 1 101 ? 11.594 0.855 12.805 1 97 101 LYS A O 1
ATOM 821 N N . VAL A 1 102 ? 10.25 -0.524 11.742 1 96.88 102 VAL A N 1
ATOM 822 C CA . VAL A 1 102 ? 9.023 0.018 12.312 1 96.88 102 VAL A CA 1
ATOM 823 C C . VAL A 1 102 ? 9.047 -0.116 13.836 1 96.88 102 VAL A C 1
ATOM 825 O O . VAL A 1 102 ? 8.672 0.813 14.555 1 96.88 102 VAL A O 1
ATOM 828 N N . LYS A 1 103 ? 9.477 -1.234 14.32 1 96.69 103 LYS A N 1
ATOM 829 C CA . LYS A 1 103 ? 9.398 -1.556 15.742 1 96.69 103 LYS A CA 1
ATOM 830 C C . LYS A 1 103 ? 10.539 -0.899 16.516 1 96.69 103 LYS A C 1
ATOM 832 O O . LYS A 1 103 ? 10.32 -0.357 17.609 1 96.69 103 LYS A O 1
ATOM 837 N N . LEU A 1 104 ? 11.75 -0.9 16.016 1 95.12 104 LEU A N 1
ATOM 838 C CA . LEU A 1 104 ? 12.93 -0.468 16.75 1 95.12 104 LEU A CA 1
ATOM 839 C C . LEU A 1 104 ? 13.18 1.024 16.562 1 95.12 104 LEU A C 1
ATOM 841 O O . LEU A 1 104 ? 13.711 1.689 17.453 1 95.12 104 LEU A O 1
ATOM 845 N N . ASP A 1 105 ? 12.875 1.501 15.375 1 95.44 105 ASP A N 1
ATOM 846 C CA . ASP A 1 105 ? 13.148 2.895 15.039 1 95.44 105 ASP A CA 1
ATOM 847 C C . ASP A 1 105 ? 11.93 3.561 14.414 1 95.44 105 ASP A C 1
ATOM 849 O O . ASP A 1 105 ? 12.008 4.086 13.297 1 95.44 105 ASP A O 1
ATOM 853 N N . PRO A 1 106 ? 10.828 3.641 15.203 1 94.69 106 PRO A N 1
ATOM 854 C CA . PRO A 1 106 ? 9.586 4.137 14.609 1 94.69 106 PRO A CA 1
ATOM 855 C C . PRO A 1 106 ? 9.719 5.559 14.07 1 94.69 106 PRO A C 1
ATOM 857 O O . PRO A 1 106 ? 9.125 5.887 13.031 1 94.69 106 PRO A O 1
ATOM 860 N N . GLU A 1 107 ? 10.477 6.418 14.703 1 94.06 107 GLU A N 1
ATOM 861 C CA . GLU A 1 107 ? 10.664 7.789 14.234 1 94.06 107 GLU A CA 1
ATOM 862 C C . GLU A 1 107 ? 11.453 7.828 12.93 1 94.06 107 GLU A C 1
ATOM 864 O O . GLU A 1 107 ? 11.148 8.617 12.039 1 94.06 107 GLU A O 1
ATOM 869 N N . LEU A 1 108 ? 12.438 6.961 12.883 1 94.62 108 LEU A N 1
ATOM 870 C CA . LEU A 1 108 ? 13.203 6.867 11.648 1 94.62 108 LEU A CA 1
ATOM 871 C C . LEU A 1 108 ? 12.352 6.297 10.523 1 94.62 108 LEU A C 1
ATOM 873 O O . LEU A 1 108 ? 12.469 6.727 9.367 1 94.62 108 LEU A O 1
ATOM 877 N N . PHE A 1 109 ? 11.477 5.363 10.883 1 95.44 109 PHE A N 1
ATOM 878 C CA . PHE A 1 109 ? 10.609 4.75 9.883 1 95.44 109 PHE A CA 1
ATOM 879 C C . PHE A 1 109 ? 9.633 5.773 9.32 1 95.44 109 PHE A C 1
ATOM 881 O O . PHE A 1 109 ? 9.289 5.727 8.133 1 95.44 109 PHE A O 1
ATOM 888 N N . LYS A 1 110 ? 9.25 6.688 10.156 1 92.25 110 LYS A N 1
ATOM 889 C CA . LYS A 1 110 ? 8.367 7.758 9.688 1 92.25 110 LYS A CA 1
ATOM 890 C C . LYS A 1 110 ? 9.039 8.578 8.586 1 92.25 110 LYS A C 1
ATOM 892 O O . LYS A 1 110 ? 8.398 8.945 7.605 1 92.25 110 LYS A O 1
ATOM 897 N N . ALA A 1 111 ? 10.297 8.844 8.758 1 91.5 111 ALA A N 1
ATOM 898 C CA . ALA A 1 111 ? 11.055 9.57 7.742 1 91.5 111 ALA A CA 1
ATOM 899 C C . ALA A 1 111 ? 11.109 8.789 6.434 1 91.5 111 ALA A C 1
ATOM 901 O O . ALA A 1 111 ? 10.93 9.359 5.355 1 91.5 111 ALA A O 1
ATOM 902 N N . PHE A 1 112 ? 11.32 7.539 6.613 1 93.5 112 PHE A N 1
ATOM 903 C CA . PHE A 1 112 ? 11.359 6.645 5.465 1 93.5 112 PHE A CA 1
ATOM 904 C C . PHE A 1 112 ? 10.008 6.609 4.762 1 93.5 112 PHE A C 1
ATOM 906 O O . PHE A 1 112 ? 9.93 6.73 3.537 1 93.5 112 PHE A O 1
ATOM 913 N N . ASP A 1 113 ? 8.984 6.461 5.469 1 92 113 ASP A N 1
ATOM 914 C CA . ASP A 1 113 ? 7.633 6.359 4.934 1 92 113 ASP A CA 1
ATOM 915 C C . ASP A 1 113 ? 7.25 7.625 4.168 1 92 113 ASP A C 1
ATOM 917 O O . ASP A 1 113 ? 6.617 7.551 3.111 1 92 113 ASP A O 1
ATOM 921 N N . MET A 1 114 ? 7.691 8.781 4.648 1 89.56 114 MET A N 1
ATOM 922 C CA . MET A 1 114 ? 7.449 10.055 3.982 1 89.56 114 MET A CA 1
ATOM 923 C C . MET A 1 114 ? 8.203 10.125 2.66 1 89.56 114 MET A C 1
ATOM 925 O O . MET A 1 114 ? 7.66 10.586 1.654 1 89.56 114 MET A O 1
ATOM 929 N N . ALA A 1 115 ? 9.43 9.719 2.717 1 92.5 115 ALA A N 1
ATOM 930 C CA . ALA A 1 115 ? 10.242 9.711 1.501 1 92.5 115 ALA A CA 1
ATOM 931 C C . ALA A 1 115 ? 9.633 8.789 0.446 1 92.5 115 ALA A C 1
ATOM 933 O O . ALA A 1 115 ? 9.641 9.117 -0.745 1 92.5 115 ALA A O 1
ATOM 934 N N . ALA A 1 116 ? 9.094 7.648 0.871 1 92.56 116 ALA A N 1
ATOM 935 C CA . ALA A 1 116 ? 8.453 6.695 -0.03 1 92.56 116 ALA A CA 1
ATOM 936 C C . ALA A 1 116 ? 7.195 7.289 -0.654 1 92.56 116 ALA A C 1
ATOM 938 O O . ALA A 1 116 ? 6.953 7.125 -1.852 1 92.56 116 ALA A O 1
ATOM 939 N N . GLU A 1 117 ? 6.488 8.023 0.122 1 87.81 117 GLU A N 1
ATOM 940 C CA . GLU A 1 117 ? 5.266 8.664 -0.351 1 87.81 117 GLU A CA 1
ATOM 941 C C . GLU A 1 117 ? 5.57 9.719 -1.411 1 87.81 117 GLU A C 1
ATOM 943 O O . GLU A 1 117 ? 4.801 9.898 -2.357 1 87.81 117 GLU A O 1
ATOM 948 N N . GLU A 1 118 ? 6.688 10.367 -1.253 1 90.25 118 GLU A N 1
ATOM 949 C CA . GLU A 1 118 ? 7.078 11.43 -2.172 1 90.25 118 GLU A CA 1
ATOM 950 C C . GLU A 1 118 ? 7.82 10.867 -3.383 1 90.25 118 GLU A C 1
ATOM 952 O O . GLU A 1 118 ? 8.18 11.617 -4.293 1 90.25 118 GLU A O 1
ATOM 957 N N . SER A 1 119 ? 7.996 9.625 -3.367 1 92.12 119 SER A N 1
ATOM 958 C CA . SER A 1 119 ? 8.688 8.953 -4.465 1 92.12 119 SER A CA 1
ATOM 959 C C . SER A 1 119 ? 10.023 9.617 -4.766 1 92.12 119 SER A C 1
ATOM 961 O O . SER A 1 119 ? 10.297 9.977 -5.914 1 92.12 119 SER A O 1
ATOM 963 N N . LYS A 1 120 ? 10.82 9.836 -3.715 1 95.12 120 LYS A N 1
ATOM 964 C CA . LYS A 1 120 ? 12.133 10.445 -3.873 1 95.12 120 LYS A CA 1
ATOM 965 C C . LYS A 1 120 ? 13.039 9.594 -4.758 1 95.12 120 LYS A C 1
ATOM 967 O O . LYS A 1 120 ? 12.812 8.391 -4.91 1 95.12 120 LYS A O 1
ATOM 972 N N . PRO A 1 121 ? 14.039 10.18 -5.336 1 95.94 121 PRO A N 1
ATOM 973 C CA . PRO A 1 121 ? 14.891 9.453 -6.289 1 95.94 121 PRO A CA 1
ATOM 974 C C . PRO A 1 121 ? 15.508 8.195 -5.688 1 95.94 121 PRO A C 1
ATOM 976 O O . PRO A 1 121 ? 15.586 7.16 -6.352 1 95.94 121 PRO A O 1
ATOM 979 N N . PHE A 1 122 ? 15.984 8.336 -4.418 1 96.25 122 PHE A N 1
ATOM 980 C CA . PHE A 1 122 ? 16.625 7.176 -3.822 1 96.25 122 PHE A CA 1
ATOM 981 C C . PHE A 1 122 ? 15.609 6.062 -3.58 1 96.25 122 PHE A C 1
ATOM 983 O O . PHE A 1 122 ? 15.977 4.891 -3.498 1 96.25 122 PHE A O 1
ATOM 990 N N . ILE A 1 123 ? 14.336 6.367 -3.467 1 97 123 ILE A N 1
ATOM 991 C CA . ILE A 1 123 ? 13.273 5.371 -3.373 1 97 123 ILE A CA 1
ATOM 992 C C . ILE A 1 123 ? 13.133 4.648 -4.707 1 97 123 ILE A C 1
ATOM 994 O O . ILE A 1 123 ? 12.992 3.422 -4.746 1 97 123 ILE A O 1
ATOM 998 N N . GLN A 1 124 ? 13.141 5.449 -5.777 1 96.31 124 GLN A N 1
ATOM 999 C CA . GLN A 1 124 ? 13.078 4.855 -7.109 1 96.31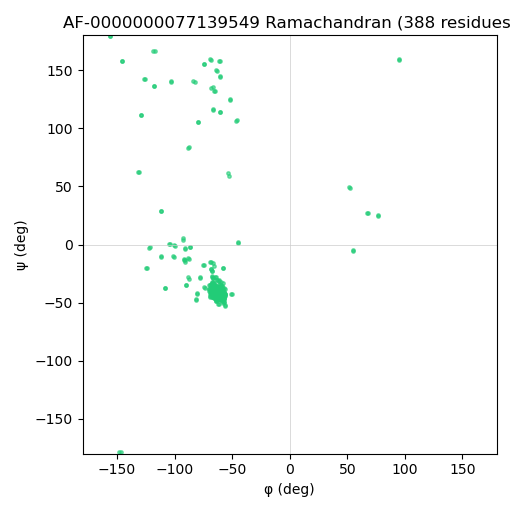 124 GLN A CA 1
ATOM 1000 C C . GLN A 1 124 ? 14.25 3.91 -7.348 1 96.31 124 GLN A C 1
ATOM 1002 O O . GLN A 1 124 ? 14.094 2.865 -7.98 1 96.31 124 GLN A O 1
ATOM 1007 N N . THR A 1 125 ? 15.391 4.355 -6.875 1 97.62 125 THR A N 1
ATOM 1008 C CA . THR A 1 125 ? 16.562 3.494 -6.973 1 97.62 125 THR A CA 1
ATOM 1009 C C . THR A 1 125 ? 16.344 2.189 -6.215 1 97.62 125 THR A C 1
ATOM 1011 O O . THR A 1 125 ? 16.672 1.11 -6.715 1 97.62 125 THR A O 1
ATOM 1014 N N . HIS A 1 126 ? 15.805 2.285 -5.055 1 97.62 126 HIS A N 1
ATOM 1015 C CA . HIS A 1 126 ? 15.5 1.104 -4.254 1 97.62 126 HIS A CA 1
ATOM 1016 C C . HIS A 1 126 ? 14.523 0.187 -4.98 1 97.62 126 HIS A C 1
ATOM 1018 O O . HIS A 1 126 ? 14.734 -1.025 -5.047 1 97.62 126 HIS A O 1
ATOM 1024 N N . LEU A 1 127 ? 13.492 0.712 -5.547 1 96.94 127 LEU A N 1
ATOM 1025 C CA . LEU A 1 127 ? 12.5 -0.073 -6.273 1 96.94 127 LEU A CA 1
ATOM 1026 C C . LEU A 1 127 ? 13.125 -0.75 -7.488 1 96.94 127 LEU A C 1
ATOM 1028 O O . LEU A 1 127 ? 12.82 -1.906 -7.789 1 96.94 127 LEU A O 1
ATOM 1032 N N . SER A 1 128 ? 13.977 -0.009 -8.164 1 97.81 128 SER A N 1
ATOM 1033 C CA . SER A 1 128 ? 14.703 -0.571 -9.305 1 97.81 128 SER A CA 1
ATOM 1034 C C . SER A 1 128 ? 15.594 -1.731 -8.875 1 97.81 128 SER A C 1
ATOM 1036 O O . SER A 1 128 ? 15.672 -2.748 -9.562 1 97.81 128 SER A O 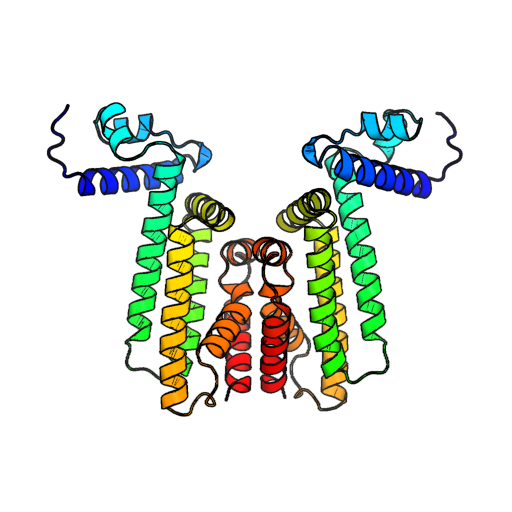1
ATOM 1038 N N . ASN A 1 129 ? 16.266 -1.539 -7.762 1 98.19 129 ASN A N 1
ATOM 1039 C CA . ASN A 1 129 ? 17.094 -2.611 -7.227 1 98.19 129 ASN A CA 1
ATOM 1040 C C . ASN A 1 129 ? 16.266 -3.844 -6.879 1 98.19 129 ASN A C 1
ATOM 1042 O O . ASN A 1 129 ? 16.672 -4.973 -7.156 1 98.19 129 ASN A O 1
ATOM 1046 N N . MET A 1 130 ? 15.148 -3.664 -6.281 1 98.12 130 MET A N 1
ATOM 1047 C CA . MET A 1 130 ? 14.25 -4.77 -5.965 1 98.12 130 MET A CA 1
ATOM 1048 C C . MET A 1 130 ? 13.867 -5.535 -7.227 1 98.12 130 MET A C 1
ATOM 1050 O O . MET A 1 130 ? 13.914 -6.766 -7.25 1 98.12 130 MET A O 1
ATOM 1054 N N . ARG A 1 131 ? 13.523 -4.801 -8.242 1 98.38 131 ARG A N 1
ATOM 1055 C CA . ARG A 1 131 ? 13.117 -5.422 -9.5 1 98.38 131 ARG A CA 1
ATOM 1056 C C . ARG A 1 131 ? 14.273 -6.18 -10.133 1 98.38 131 ARG A C 1
ATOM 1058 O O . ARG A 1 131 ? 14.094 -7.281 -10.656 1 98.38 131 ARG A O 1
ATOM 1065 N N . LYS A 1 132 ? 15.414 -5.574 -10.117 1 98.38 132 LYS A N 1
ATOM 1066 C CA . LYS A 1 132 ? 16.594 -6.215 -10.68 1 98.38 132 LYS A CA 1
ATOM 1067 C C . LYS A 1 132 ? 16.922 -7.52 -9.953 1 98.38 132 LYS A C 1
ATOM 1069 O O . LYS A 1 132 ? 17.203 -8.531 -10.586 1 98.38 132 LYS A O 1
ATOM 1074 N N . GLN A 1 133 ? 16.906 -7.434 -8.672 1 98.62 133 GLN A N 1
ATOM 1075 C CA . GLN A 1 133 ? 17.188 -8.617 -7.859 1 98.62 133 GLN A CA 1
ATOM 1076 C C . GLN A 1 133 ? 16.156 -9.711 -8.117 1 98.62 133 GLN A C 1
ATOM 1078 O O . GLN A 1 133 ? 16.516 -10.867 -8.344 1 98.62 133 GLN A O 1
ATOM 1083 N N . MET A 1 134 ? 14.922 -9.391 -8.125 1 98.69 134 MET A N 1
ATOM 1084 C CA . MET A 1 134 ? 13.852 -10.359 -8.367 1 98.69 134 MET A CA 1
ATOM 1085 C C . MET A 1 134 ? 13.961 -10.938 -9.773 1 98.69 134 MET A C 1
ATOM 1087 O O . MET A 1 134 ? 13.789 -12.148 -9.969 1 98.69 134 MET A O 1
ATOM 1091 N N . SER A 1 135 ? 14.242 -10.07 -10.719 1 98.56 135 SER A N 1
ATOM 1092 C CA . SER A 1 135 ? 14.414 -10.523 -12.094 1 98.56 135 SER A CA 1
ATOM 1093 C C . SER A 1 135 ? 15.516 -11.57 -12.195 1 98.56 135 SER A C 1
ATOM 1095 O O . SER A 1 135 ? 15.367 -12.57 -12.898 1 98.56 135 SER A O 1
ATOM 1097 N N . SER A 1 136 ? 16.594 -11.344 -11.516 1 98.44 136 SER A N 1
ATOM 1098 C CA . SER A 1 136 ? 17.703 -12.297 -11.516 1 98.44 136 SER A CA 1
ATOM 1099 C C . SER A 1 136 ? 17.281 -13.641 -10.938 1 98.44 136 SER A C 1
ATOM 1101 O O . SER A 1 136 ? 17.641 -14.695 -11.469 1 98.44 136 SER A O 1
ATOM 1103 N N . LEU A 1 137 ? 16.547 -13.578 -9.875 1 98.56 137 LEU A N 1
ATOM 1104 C CA . LEU A 1 137 ? 16.078 -14.805 -9.242 1 98.56 137 LEU A CA 1
ATOM 1105 C C . LEU A 1 137 ? 15.109 -15.555 -10.156 1 98.56 137 LEU A C 1
ATOM 1107 O O . LEU A 1 137 ? 15.164 -16.781 -10.25 1 98.56 137 LEU A O 1
ATOM 1111 N N . VAL A 1 138 ? 14.25 -14.82 -10.883 1 98.56 138 VAL A N 1
ATOM 1112 C CA . VAL A 1 138 ? 13.281 -15.398 -11.805 1 98.56 138 VAL A CA 1
ATOM 1113 C C . VAL A 1 138 ? 14.008 -16.078 -12.961 1 98.56 138 VAL A C 1
ATOM 1115 O O . VAL A 1 138 ? 13.664 -17.188 -13.359 1 98.56 138 VAL A O 1
ATOM 1118 N N . VAL A 1 139 ? 15 -15.414 -13.508 1 98.31 139 VAL A N 1
ATOM 1119 C CA . VAL A 1 139 ? 15.781 -15.977 -14.609 1 98.31 139 VAL A CA 1
ATOM 1120 C C . VAL A 1 139 ? 16.391 -17.312 -14.18 1 98.31 139 VAL A C 1
ATOM 1122 O O . VAL A 1 139 ? 16.344 -18.297 -14.922 1 98.31 139 VAL A O 1
ATOM 1125 N N . GLU A 1 140 ? 16.984 -17.297 -12.984 1 98.06 140 GLU A N 1
ATOM 1126 C CA . GLU A 1 140 ? 17.562 -18.531 -12.461 1 98.06 140 GLU A CA 1
ATOM 1127 C C . GLU A 1 140 ? 16.531 -19.641 -12.328 1 98.06 140 GLU A C 1
ATOM 1129 O O . GLU A 1 140 ? 16.781 -20.781 -12.688 1 98.06 140 GLU A O 1
ATOM 1134 N N . ALA A 1 141 ? 15.375 -19.297 -11.82 1 98.44 141 ALA A N 1
ATOM 1135 C CA . ALA A 1 141 ? 14.297 -20.266 -11.625 1 98.44 141 ALA A CA 1
ATOM 1136 C C . ALA A 1 141 ? 13.812 -20.828 -12.961 1 98.44 141 ALA A C 1
ATOM 1138 O O . ALA A 1 141 ? 13.5 -22.016 -13.07 1 98.44 141 ALA A O 1
ATOM 1139 N N . ILE A 1 142 ? 13.711 -19.984 -14 1 98.12 142 ILE A N 1
ATOM 1140 C CA . ILE A 1 142 ? 13.32 -20.406 -15.336 1 98.12 142 ILE A CA 1
ATOM 1141 C C . ILE A 1 142 ? 14.383 -21.328 -15.93 1 98.12 142 ILE A C 1
ATOM 1143 O O . ILE A 1 142 ? 14.055 -22.391 -16.469 1 98.12 142 ILE A O 1
ATOM 1147 N N . ASN A 1 143 ? 15.633 -20.938 -15.766 1 97.5 143 ASN A N 1
ATOM 1148 C CA . ASN A 1 143 ? 16.734 -21.719 -16.297 1 97.5 143 ASN A CA 1
ATOM 1149 C C . ASN A 1 143 ? 16.797 -23.125 -15.68 1 97.5 143 ASN A C 1
ATOM 1151 O O . ASN A 1 143 ? 17.188 -24.078 -16.344 1 97.5 143 ASN A O 1
ATOM 1155 N N . GLN A 1 144 ? 16.375 -23.234 -14.469 1 97.44 144 GLN A N 1
ATOM 1156 C CA . GLN A 1 144 ? 16.375 -24.516 -13.773 1 97.44 144 GLN A CA 1
ATOM 1157 C C . GLN A 1 144 ? 15.039 -25.234 -13.938 1 97.44 144 GLN A C 1
ATOM 1159 O O . GLN A 1 144 ? 14.773 -26.234 -13.273 1 97.44 144 GLN A O 1
ATOM 1164 N N . LYS A 1 145 ? 14.141 -24.656 -14.719 1 97.5 145 LYS A N 1
ATOM 1165 C CA . LYS A 1 145 ? 12.859 -25.234 -15.117 1 97.5 145 LYS A CA 1
ATOM 1166 C C . LYS A 1 145 ? 11.914 -25.359 -13.93 1 97.5 145 LYS A C 1
ATOM 1168 O O . LYS A 1 145 ? 11.078 -26.266 -13.883 1 97.5 145 LYS A O 1
ATOM 1173 N N . LYS A 1 146 ? 12.117 -24.469 -12.945 1 97.25 146 LYS A N 1
ATOM 1174 C CA . LYS A 1 146 ? 11.227 -24.438 -11.789 1 97.25 146 LYS A CA 1
ATOM 1175 C C . LYS A 1 146 ? 10.031 -23.516 -12.047 1 97.25 146 LYS A C 1
ATOM 1177 O O . LYS A 1 146 ? 8.984 -23.656 -11.414 1 97.25 146 LYS A O 1
ATOM 1182 N N . ILE A 1 147 ? 10.234 -22.5 -12.898 1 97.62 147 ILE A N 1
ATOM 1183 C CA . ILE A 1 147 ? 9.195 -21.609 -13.406 1 97.62 147 ILE A CA 1
ATOM 1184 C C . ILE A 1 147 ? 9.102 -21.734 -14.922 1 97.62 147 ILE A C 1
ATOM 1186 O O . ILE A 1 147 ? 10.117 -21.844 -15.609 1 97.62 147 ILE A O 1
ATOM 1190 N N . LYS A 1 148 ? 7.895 -21.797 -15.391 1 97.12 148 LYS A N 1
ATOM 1191 C CA . LYS A 1 148 ? 7.691 -21.906 -16.828 1 97.12 148 LYS A CA 1
ATOM 1192 C C . LYS A 1 148 ? 8.273 -20.703 -17.562 1 97.12 148 LYS A C 1
ATOM 1194 O O . LYS A 1 148 ? 8.164 -19.578 -17.094 1 97.12 148 LYS A O 1
ATOM 1199 N N . LYS A 1 149 ? 8.797 -20.969 -18.719 1 95.62 149 LYS A N 1
ATOM 1200 C CA . LYS A 1 149 ? 9.391 -19.891 -19.516 1 95.62 149 LYS A CA 1
ATOM 1201 C C . LYS A 1 149 ? 8.336 -18.906 -19.984 1 95.62 149 LYS A C 1
ATOM 1203 O O . LYS A 1 149 ? 7.391 -19.281 -20.672 1 95.62 149 LYS A O 1
ATOM 1208 N N . ARG A 1 150 ? 8.477 -17.734 -19.531 1 94.44 150 ARG A N 1
ATOM 1209 C CA . ARG A 1 150 ? 7.656 -16.578 -19.891 1 94.44 150 ARG A CA 1
ATOM 1210 C C . ARG A 1 150 ? 8.477 -15.297 -19.844 1 94.44 150 ARG A C 1
ATOM 1212 O O . ARG A 1 150 ? 9.703 -15.336 -19.703 1 94.44 150 ARG A O 1
ATOM 1219 N N . ASP A 1 151 ? 7.758 -14.18 -20.141 1 97.56 151 ASP A N 1
ATOM 1220 C CA . ASP A 1 151 ? 8.406 -12.875 -20.047 1 97.56 151 ASP A CA 1
ATOM 1221 C C . ASP A 1 151 ? 8.898 -12.617 -18.625 1 97.56 151 ASP A C 1
ATOM 1223 O O . ASP A 1 151 ? 8.102 -12.5 -17.688 1 97.56 151 ASP A O 1
ATOM 1227 N N . VAL A 1 152 ? 10.242 -12.539 -18.5 1 98.19 152 VAL A N 1
ATOM 1228 C CA . VAL A 1 152 ? 10.883 -12.406 -17.203 1 98.19 152 VAL A CA 1
ATOM 1229 C C . VAL A 1 152 ? 10.383 -11.148 -16.5 1 98.19 152 VAL A C 1
ATOM 1231 O O . VAL A 1 152 ? 10.133 -11.156 -15.297 1 98.19 152 VAL A O 1
ATOM 1234 N N . ASN A 1 153 ? 10.266 -10.07 -17.234 1 98.06 153 ASN A N 1
ATOM 1235 C CA . ASN A 1 153 ? 9.789 -8.82 -16.672 1 98.06 153 ASN A CA 1
ATOM 1236 C C . ASN A 1 153 ? 8.375 -8.961 -16.109 1 98.06 153 ASN A C 1
ATOM 1238 O O . ASN A 1 153 ? 8.062 -8.43 -15.047 1 98.06 153 ASN A O 1
ATOM 1242 N N . LEU A 1 154 ? 7.551 -9.641 -16.844 1 98.12 154 LEU A N 1
ATOM 1243 C CA . LEU A 1 154 ? 6.176 -9.844 -16.406 1 98.12 154 LEU A CA 1
ATOM 1244 C C . LEU A 1 154 ? 6.133 -10.656 -15.117 1 98.12 154 LEU A C 1
ATOM 1246 O O . LEU A 1 154 ? 5.438 -10.297 -14.172 1 98.12 154 LEU A O 1
ATOM 1250 N N . ILE A 1 155 ? 6.887 -11.758 -15.047 1 98.62 155 ILE A N 1
ATOM 1251 C CA . ILE A 1 155 ? 6.914 -12.609 -13.859 1 98.62 155 ILE A CA 1
ATOM 1252 C C . ILE A 1 155 ? 7.426 -11.812 -12.664 1 98.62 155 ILE A C 1
ATOM 1254 O O . ILE A 1 155 ? 6.887 -11.914 -11.562 1 98.62 155 ILE A O 1
ATOM 1258 N N . THR A 1 156 ? 8.469 -11.008 -12.914 1 98.75 156 THR A N 1
ATOM 1259 C CA . THR A 1 156 ? 9.047 -10.164 -11.875 1 98.75 156 THR A CA 1
ATOM 1260 C C . THR A 1 156 ? 8 -9.211 -11.305 1 98.75 156 THR A C 1
ATOM 1262 O O . THR A 1 156 ? 7.836 -9.117 -10.086 1 98.75 156 THR A O 1
ATOM 1265 N N . GLU A 1 157 ? 7.27 -8.586 -12.164 1 98.38 157 GLU A N 1
ATOM 1266 C CA . GLU A 1 157 ? 6.254 -7.625 -11.734 1 98.38 157 GLU A CA 1
ATOM 1267 C C . GLU A 1 157 ? 5.113 -8.32 -11 1 98.38 157 GLU A C 1
ATOM 1269 O O . GLU A 1 157 ? 4.559 -7.777 -10.039 1 98.38 157 GLU A O 1
ATOM 1274 N N . ILE A 1 158 ? 4.762 -9.484 -11.453 1 98.75 158 ILE A N 1
ATOM 1275 C CA . ILE A 1 158 ? 3.707 -10.258 -10.805 1 98.75 158 ILE A CA 1
ATOM 1276 C C . ILE A 1 158 ? 4.117 -10.586 -9.367 1 98.75 158 ILE A C 1
ATOM 1278 O O . ILE A 1 158 ? 3.352 -10.359 -8.43 1 98.75 158 ILE A O 1
ATOM 1282 N N . LEU A 1 159 ? 5.336 -11.039 -9.188 1 98.81 159 LEU A N 1
ATOM 1283 C CA . LEU A 1 159 ? 5.824 -11.398 -7.859 1 98.81 159 LEU A CA 1
ATOM 1284 C C . LEU A 1 159 ? 5.914 -10.172 -6.961 1 98.81 159 LEU A C 1
ATOM 1286 O O . LEU A 1 159 ? 5.441 -10.195 -5.82 1 98.81 159 LEU A O 1
ATOM 1290 N N . ILE A 1 160 ? 6.465 -9.133 -7.473 1 98.62 160 ILE A N 1
ATOM 1291 C CA . ILE A 1 160 ? 6.621 -7.914 -6.688 1 98.62 160 ILE A CA 1
ATOM 1292 C C . ILE A 1 160 ? 5.25 -7.375 -6.293 1 98.62 160 ILE A C 1
ATOM 1294 O O . ILE A 1 160 ? 5.023 -7.027 -5.129 1 98.62 160 ILE A O 1
ATOM 1298 N N . SER A 1 161 ? 4.312 -7.363 -7.242 1 98.44 161 SER A N 1
ATOM 1299 C CA . SER A 1 161 ? 2.969 -6.859 -6.965 1 98.44 161 SER A CA 1
ATOM 1300 C C . SER A 1 161 ? 2.254 -7.727 -5.938 1 98.44 161 SER A C 1
ATOM 1302 O O . SER A 1 161 ? 1.618 -7.211 -5.016 1 98.44 161 SER A O 1
ATOM 1304 N N . ALA A 1 162 ? 2.398 -9.008 -6.047 1 98.62 162 ALA A N 1
ATOM 1305 C CA . ALA A 1 162 ? 1.736 -9.93 -5.129 1 98.62 162 ALA A CA 1
ATOM 1306 C C . ALA A 1 162 ? 2.297 -9.797 -3.717 1 98.62 162 ALA A C 1
ATOM 1308 O O . ALA A 1 162 ? 1.593 -10.047 -2.736 1 98.62 162 ALA A O 1
ATOM 1309 N N . GLY A 1 163 ? 3.535 -9.414 -3.607 1 98.62 163 GLY A N 1
ATOM 1310 C CA . GLY A 1 163 ? 4.18 -9.305 -2.309 1 98.62 163 GLY A CA 1
ATOM 1311 C C . GLY A 1 163 ? 4.039 -7.922 -1.693 1 98.62 163 GLY A C 1
ATOM 1312 O O . GLY A 1 163 ? 4.422 -7.711 -0.541 1 98.62 163 GLY A O 1
ATOM 1313 N N . THR A 1 164 ? 3.457 -7.055 -2.404 1 98.25 164 THR A N 1
ATOM 1314 C CA . THR A 1 164 ? 3.396 -5.648 -2.023 1 98.25 164 THR A CA 1
ATOM 1315 C C . THR A 1 164 ? 2.725 -5.484 -0.663 1 98.25 164 THR A C 1
ATOM 1317 O O . THR A 1 164 ? 3.168 -4.684 0.163 1 98.25 164 THR A O 1
ATOM 1320 N N . ALA A 1 165 ? 1.714 -6.25 -0.399 1 97.88 165 ALA A N 1
ATOM 1321 C CA . ALA A 1 165 ? 0.982 -6.152 0.862 1 97.88 165 ALA A CA 1
ATOM 1322 C C . ALA A 1 165 ? 1.91 -6.371 2.053 1 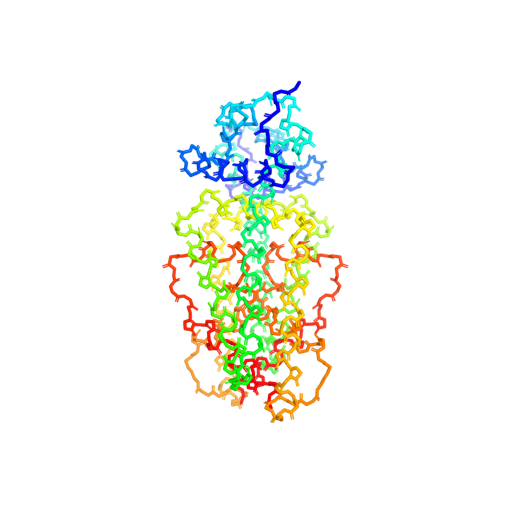97.88 165 ALA A C 1
ATOM 1324 O O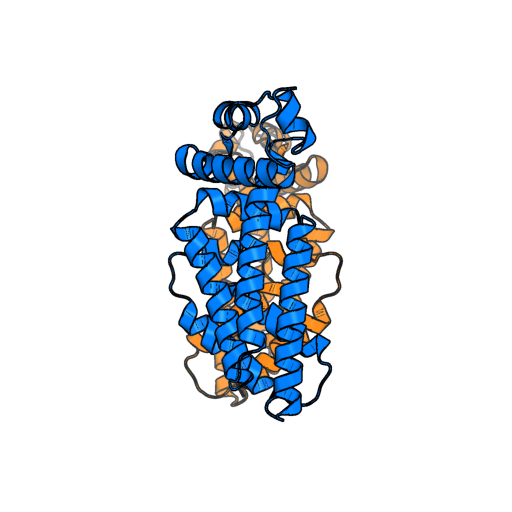 . ALA A 1 165 ? 1.626 -5.914 3.162 1 97.88 165 ALA A O 1
ATOM 1325 N N . PHE A 1 166 ? 3.043 -7 1.83 1 98.44 166 PHE A N 1
ATOM 1326 C CA . PHE A 1 166 ? 3.912 -7.434 2.92 1 98.44 166 PHE A CA 1
ATOM 1327 C C . PHE A 1 166 ? 5.211 -6.637 2.928 1 98.44 166 PHE A C 1
ATOM 1329 O O . PHE A 1 166 ? 5.996 -6.727 3.873 1 98.44 166 PHE A O 1
ATOM 1336 N N . THR A 1 167 ? 5.43 -5.852 1.851 1 97.62 167 THR A N 1
ATOM 1337 C CA . THR A 1 167 ? 6.754 -5.25 1.736 1 97.62 167 THR A CA 1
ATOM 1338 C C . THR A 1 167 ? 6.648 -3.734 1.604 1 97.62 167 THR A C 1
ATOM 1340 O O . THR A 1 167 ? 7.633 -3.02 1.807 1 97.62 167 THR A O 1
ATOM 1343 N N . HIS A 1 168 ? 5.535 -3.291 1.221 1 96.19 168 HIS A N 1
ATOM 1344 C CA . HIS A 1 168 ? 5.359 -1.844 1.16 1 96.19 168 HIS A CA 1
ATOM 1345 C C . HIS A 1 168 ? 5.418 -1.223 2.551 1 96.19 168 HIS A C 1
ATOM 1347 O O . HIS A 1 168 ? 4.773 -1.709 3.482 1 96.19 168 HIS A O 1
ATOM 1353 N N . PRO A 1 169 ? 6.195 -0.146 2.707 1 95.56 169 PRO A N 1
ATOM 1354 C CA . PRO A 1 169 ? 6.422 0.393 4.051 1 95.56 169 PRO A CA 1
ATOM 1355 C C . PRO A 1 169 ? 5.125 0.758 4.766 1 95.56 169 PRO A C 1
ATOM 1357 O O . PRO A 1 169 ? 4.965 0.458 5.953 1 95.56 169 PRO A O 1
ATOM 1360 N N . LYS A 1 170 ? 4.215 1.336 4.07 1 92.94 170 LYS A N 1
ATOM 1361 C CA . LYS A 1 170 ? 2.955 1.752 4.684 1 92.94 170 LYS A CA 1
ATOM 1362 C C . LYS A 1 170 ? 2.164 0.548 5.184 1 92.94 170 LYS A C 1
ATOM 1364 O O . LYS A 1 170 ? 1.574 0.592 6.266 1 92.94 170 LYS A O 1
ATOM 1369 N N . LEU A 1 171 ? 2.123 -0.463 4.418 1 94.88 171 LEU A N 1
ATOM 1370 C CA . LEU A 1 171 ? 1.348 -1.647 4.77 1 94.88 171 LEU A CA 1
ATOM 1371 C C . LEU A 1 171 ? 2.035 -2.438 5.879 1 94.88 171 LEU A C 1
ATOM 1373 O O . LEU A 1 171 ? 1.371 -2.982 6.762 1 94.88 171 LEU A O 1
ATOM 1377 N N . VAL A 1 172 ? 3.361 -2.512 5.867 1 96.75 172 VAL A N 1
ATOM 1378 C CA . VAL A 1 172 ? 4.102 -3.166 6.941 1 96.75 172 VAL A CA 1
ATOM 1379 C C . VAL A 1 172 ? 3.832 -2.449 8.266 1 96.75 172 VAL A C 1
ATOM 1381 O O . VAL A 1 172 ? 3.572 -3.09 9.281 1 96.75 172 VAL A O 1
ATOM 1384 N N . ALA A 1 173 ? 3.908 -1.123 8.227 1 95.12 173 ALA A N 1
ATOM 1385 C CA . ALA A 1 173 ? 3.645 -0.341 9.43 1 95.12 173 ALA A CA 1
ATOM 1386 C C . ALA A 1 173 ? 2.211 -0.547 9.922 1 95.12 173 ALA A C 1
ATOM 1388 O O . ALA A 1 173 ? 1.973 -0.708 11.117 1 95.12 173 ALA A O 1
ATOM 1389 N N . GLN A 1 174 ? 1.27 -0.51 9.016 1 92.62 174 GLN A N 1
ATOM 1390 C CA . GLN A 1 174 ? -0.148 -0.636 9.336 1 92.62 174 GLN A CA 1
ATOM 1391 C C . GLN A 1 174 ? -0.439 -1.961 10.039 1 92.62 174 GLN A C 1
ATOM 1393 O O . GLN A 1 174 ? -1.277 -2.023 10.938 1 92.62 174 GLN A O 1
ATOM 1398 N N . TYR A 1 175 ? 0.259 -2.979 9.633 1 95.06 175 TYR A N 1
ATOM 1399 C CA . TYR A 1 175 ? -0.017 -4.309 10.156 1 95.06 175 TYR A CA 1
ATOM 1400 C C . TYR A 1 175 ? 1.133 -4.797 11.031 1 95.06 175 TYR A C 1
ATOM 1402 O O . TYR A 1 175 ? 1.379 -6.004 11.133 1 95.06 175 TYR A O 1
ATOM 1410 N N . SER A 1 176 ? 1.846 -3.871 11.656 1 96 176 SER A N 1
ATOM 1411 C CA . SER A 1 176 ? 3.07 -4.195 12.375 1 96 176 SER A CA 1
ATOM 1412 C C . SER A 1 176 ? 2.771 -5.016 13.633 1 96 176 SER A C 1
ATOM 1414 O O . SER A 1 176 ? 3.666 -5.652 14.188 1 96 176 SER A O 1
ATOM 1416 N N . ALA A 1 177 ? 1.521 -5.07 14.086 1 95.56 177 ALA A N 1
ATOM 1417 C CA . ALA A 1 177 ? 1.145 -5.812 15.281 1 95.56 177 ALA A CA 1
ATOM 1418 C C . ALA A 1 177 ? 0.823 -7.266 14.953 1 95.56 177 ALA A C 1
ATOM 1420 O O . ALA A 1 177 ? 0.732 -8.109 15.852 1 95.56 177 ALA A O 1
ATOM 1421 N N . GLU A 1 178 ? 0.677 -7.578 13.727 1 96.12 178 GLU A N 1
ATOM 1422 C CA . GLU A 1 178 ? 0.295 -8.914 13.281 1 96.12 178 GLU A CA 1
ATOM 1423 C C . GLU A 1 178 ? 1.499 -9.688 12.742 1 96.12 178 GLU A C 1
ATOM 1425 O O . GLU A 1 178 ? 2.375 -9.102 12.102 1 96.12 178 GLU A O 1
ATOM 1430 N N . ASN A 1 179 ? 1.518 -10.945 13.086 1 97.88 179 ASN A N 1
ATOM 1431 C CA . ASN A 1 179 ? 2.484 -11.797 12.398 1 97.88 179 ASN A CA 1
ATOM 1432 C C . ASN A 1 179 ? 1.989 -12.203 11.016 1 97.88 179 ASN A C 1
ATOM 1434 O O . ASN A 1 179 ? 1.205 -13.141 10.883 1 97.88 179 ASN A O 1
ATOM 1438 N N . ARG A 1 180 ? 2.531 -11.617 10.016 1 97.75 180 ARG A N 1
ATOM 1439 C CA . ARG A 1 180 ? 2.02 -11.812 8.664 1 97.75 180 ARG A CA 1
ATOM 1440 C C . ARG A 1 180 ? 2.928 -12.742 7.867 1 97.75 180 ARG A C 1
ATOM 1442 O O . ARG A 1 180 ? 2.697 -12.969 6.676 1 97.75 180 ARG A O 1
ATOM 1449 N N . GLU A 1 181 ? 3.998 -13.234 8.492 1 98.5 181 GLU A N 1
ATOM 1450 C CA . GLU A 1 181 ? 4.984 -14.031 7.777 1 98.5 181 GLU A CA 1
ATOM 1451 C C . GLU A 1 181 ? 4.352 -15.289 7.191 1 98.5 181 GLU A C 1
ATOM 1453 O O . GLU A 1 181 ? 4.594 -15.633 6.031 1 98.5 181 GLU A O 1
ATOM 1458 N N . PRO A 1 182 ? 3.477 -16 7.957 1 98.5 182 PRO A N 1
ATOM 1459 C CA . PRO A 1 182 ? 2.865 -17.188 7.359 1 98.5 182 PRO A CA 1
ATOM 1460 C C . PRO A 1 182 ? 2.023 -16.875 6.129 1 98.5 182 PRO A C 1
ATOM 1462 O O . PRO A 1 182 ? 2.086 -17.578 5.125 1 98.5 182 PRO A O 1
ATOM 1465 N N . LEU A 1 183 ? 1.255 -15.828 6.152 1 98.5 183 LEU A N 1
ATOM 1466 C CA . LEU A 1 183 ? 0.428 -15.422 5.02 1 98.5 183 LEU A CA 1
ATOM 1467 C C . LEU A 1 183 ? 1.295 -14.992 3.84 1 98.5 183 LEU A C 1
ATOM 1469 O O . LEU A 1 183 ? 0.978 -15.305 2.689 1 98.5 183 LEU A O 1
ATOM 1473 N N . LEU A 1 184 ? 2.355 -14.281 4.129 1 98.81 184 LEU A N 1
ATOM 1474 C CA . LEU A 1 184 ? 3.312 -13.883 3.104 1 98.81 184 LEU A CA 1
ATOM 1475 C C . LEU A 1 184 ? 3.852 -15.094 2.357 1 98.81 184 LEU A C 1
ATOM 1477 O O . LEU A 1 184 ? 3.803 -15.148 1.126 1 98.81 184 LEU A O 1
ATOM 1481 N N . LEU A 1 185 ? 4.332 -16.047 3.107 1 98.69 185 LEU A N 1
ATOM 1482 C CA . LEU A 1 185 ? 4.93 -17.234 2.516 1 98.69 185 LEU A CA 1
ATOM 1483 C C . LEU A 1 185 ? 3.896 -18.016 1.714 1 98.69 185 LEU A C 1
ATOM 1485 O O . LEU A 1 185 ? 4.168 -18.438 0.587 1 98.69 185 LEU A O 1
ATOM 1489 N N . GLU A 1 186 ? 2.717 -18.188 2.27 1 98.38 186 GLU A N 1
ATOM 1490 C CA . GLU A 1 186 ? 1.656 -18.906 1.562 1 98.38 186 GLU A CA 1
ATOM 1491 C C . GLU A 1 186 ? 1.289 -18.188 0.262 1 98.38 186 GLU A C 1
ATOM 1493 O O . GLU A 1 186 ? 1.075 -18.828 -0.766 1 98.38 186 GLU A O 1
ATOM 1498 N N . THR A 1 187 ? 1.218 -16.891 0.294 1 98.81 187 THR A N 1
ATOM 1499 C CA . THR A 1 187 ? 0.849 -16.109 -0.876 1 98.81 187 THR A CA 1
ATOM 1500 C C . THR A 1 187 ? 1.883 -16.266 -1.986 1 98.81 187 THR A C 1
ATOM 1502 O O . THR A 1 187 ? 1.534 -16.594 -3.123 1 98.81 187 THR A O 1
ATOM 1505 N N . ILE A 1 188 ? 3.146 -16.125 -1.646 1 98.88 188 ILE A N 1
ATOM 1506 C CA . ILE A 1 188 ? 4.195 -16.188 -2.656 1 98.88 188 ILE A CA 1
ATOM 1507 C C . ILE A 1 188 ? 4.324 -17.625 -3.164 1 98.88 188 ILE A C 1
ATOM 1509 O O . ILE A 1 188 ? 4.555 -17.859 -4.355 1 98.88 188 ILE A O 1
ATOM 1513 N N . GLU A 1 189 ? 4.188 -18.594 -2.295 1 98.56 189 GLU A N 1
ATOM 1514 C CA . GLU A 1 189 ? 4.23 -20 -2.721 1 98.56 189 GLU A CA 1
ATOM 1515 C C . GLU A 1 189 ? 3.129 -20.297 -3.734 1 98.56 189 GLU A C 1
ATOM 1517 O O . GLU A 1 189 ? 3.355 -21.016 -4.711 1 98.56 189 GLU A O 1
ATOM 1522 N N . ILE A 1 190 ? 1.963 -19.828 -3.502 1 98.56 190 ILE A N 1
ATOM 1523 C CA . ILE A 1 190 ? 0.838 -20.031 -4.406 1 98.56 190 ILE A CA 1
ATOM 1524 C C . ILE A 1 190 ? 1.131 -19.375 -5.754 1 98.56 190 ILE A C 1
ATOM 1526 O O . ILE A 1 190 ? 0.846 -19.953 -6.809 1 98.56 190 ILE A O 1
ATOM 1530 N N . VAL A 1 191 ? 1.657 -18.125 -5.73 1 98.81 191 VAL A N 1
ATOM 1531 C CA . VAL A 1 191 ? 2.029 -17.438 -6.965 1 98.81 191 VAL A CA 1
ATOM 1532 C C . VAL A 1 191 ? 3.055 -18.281 -7.73 1 98.81 191 VAL A C 1
ATOM 1534 O O . VAL A 1 191 ? 2.912 -18.5 -8.938 1 98.81 191 VAL A O 1
ATOM 1537 N N . LEU A 1 192 ? 4.07 -18.797 -6.992 1 98.69 192 LEU A N 1
ATOM 1538 C CA . LEU A 1 192 ? 5.125 -19.594 -7.617 1 98.69 192 LEU A CA 1
ATOM 1539 C C . LEU A 1 192 ? 4.559 -20.875 -8.195 1 98.69 192 LEU A C 1
ATOM 1541 O O . LEU A 1 192 ? 4.969 -21.312 -9.273 1 98.69 192 LEU A O 1
ATOM 1545 N N . LYS A 1 193 ? 3.635 -21.453 -7.527 1 97.94 193 LYS A N 1
ATOM 1546 C CA . LYS A 1 193 ? 2.965 -22.641 -8.047 1 97.94 193 LYS A CA 1
ATOM 1547 C C . LYS A 1 193 ? 2.221 -22.328 -9.344 1 97.94 193 LYS A C 1
ATOM 1549 O O . LYS A 1 193 ? 2.215 -23.141 -10.273 1 97.94 193 LYS A O 1
ATOM 1554 N N . GLY A 1 194 ? 1.58 -21.156 -9.414 1 98.19 194 GLY A N 1
ATOM 1555 C CA . GLY A 1 194 ? 0.867 -20.75 -10.617 1 98.19 194 GLY A CA 1
ATOM 1556 C C . GLY A 1 194 ? 1.787 -20.453 -11.781 1 98.19 194 GLY A C 1
ATOM 1557 O O . GLY A 1 194 ? 1.354 -20.469 -12.938 1 98.19 194 GLY A O 1
ATOM 1558 N N . LEU A 1 195 ? 3.006 -20.188 -11.422 1 97.62 195 LEU A N 1
ATOM 1559 C CA . LEU A 1 195 ? 4.004 -19.875 -12.438 1 97.62 195 LEU A CA 1
ATOM 1560 C C . LEU A 1 195 ? 4.727 -21.141 -12.898 1 97.62 195 LEU A C 1
ATOM 1562 O O . LEU A 1 195 ? 5.496 -21.094 -13.859 1 97.62 195 LEU A O 1
ATOM 1566 N N . SER A 1 196 ? 4.59 -22.234 -12.18 1 94.25 196 SER A N 1
ATOM 1567 C CA . SER A 1 196 ? 5.289 -23.484 -12.477 1 94.25 196 SER A CA 1
ATOM 1568 C C . SER A 1 196 ? 4.465 -24.375 -13.398 1 94.25 196 SER A C 1
ATOM 1570 O O . SER A 1 196 ? 3.236 -24.266 -13.445 1 94.25 196 SER A O 1
ATOM 1572 N N . MET B 1 1 ? -36.062 26.344 16.484 1 40.56 1 MET B N 1
ATOM 1573 C CA . MET B 1 1 ? -35.094 25.688 15.633 1 40.56 1 MET B CA 1
ATOM 1574 C C . MET B 1 1 ? -35.594 25.531 14.203 1 40.56 1 MET B C 1
ATOM 1576 O O . MET B 1 1 ? -36.75 25.141 13.992 1 40.56 1 MET B O 1
ATOM 1580 N N . PRO B 1 2 ? -35.094 26.25 13.234 1 48.53 2 PRO B N 1
ATOM 1581 C CA . PRO B 1 2 ? -35.812 26.266 11.961 1 48.53 2 PRO B CA 1
ATOM 1582 C C . PRO B 1 2 ? -36.219 24.875 11.5 1 48.53 2 PRO B C 1
ATOM 1584 O O . PRO B 1 2 ? -35.438 23.922 11.648 1 48.53 2 PRO B O 1
ATOM 1587 N N . ARG B 1 3 ? -37.438 24.578 11.602 1 52.22 3 ARG B N 1
ATOM 1588 C CA . ARG B 1 3 ? -38.125 23.344 11.219 1 52.22 3 ARG B CA 1
ATOM 1589 C C . ARG B 1 3 ? -37.812 22.984 9.766 1 52.22 3 ARG B C 1
ATOM 1591 O O . ARG B 1 3 ? -38.312 23.625 8.844 1 52.22 3 ARG B O 1
ATOM 1598 N N . THR B 1 4 ? -36.531 22.781 9.352 1 57.88 4 THR B N 1
ATOM 1599 C CA . THR B 1 4 ? -36.219 22.5 7.953 1 57.88 4 THR B CA 1
ATOM 1600 C C . THR B 1 4 ? -37.188 21.469 7.379 1 57.88 4 THR B C 1
ATOM 1602 O O . THR B 1 4 ? -37.344 21.359 6.16 1 57.88 4 THR B O 1
ATOM 1605 N N . GLY B 1 5 ? -38.094 21.062 8.195 1 67.31 5 GLY B N 1
ATOM 1606 C CA . GLY B 1 5 ? -38.969 19.984 7.789 1 67.31 5 GLY B CA 1
ATOM 1607 C C . GLY B 1 5 ? -38.25 18.734 7.352 1 67.31 5 GLY B C 1
ATOM 1608 O O . GLY B 1 5 ? -38.844 17.734 6.98 1 67.31 5 GLY B O 1
ATOM 1609 N N . LEU B 1 6 ? -36.938 18.812 7.289 1 73.19 6 LEU B N 1
ATOM 1610 C CA . LEU B 1 6 ? -36.156 17.641 6.859 1 73.19 6 LEU B CA 1
ATOM 1611 C C . LEU B 1 6 ? -35.938 16.688 8.023 1 73.19 6 LEU B C 1
ATOM 1613 O O . LEU B 1 6 ? -35.781 17.109 9.172 1 73.19 6 LEU B O 1
ATOM 1617 N N . THR B 1 7 ? -36.062 15.453 7.641 1 79.81 7 THR B N 1
ATOM 1618 C CA . THR B 1 7 ? -35.688 14.43 8.625 1 79.81 7 THR B CA 1
ATOM 1619 C C . THR B 1 7 ? -34.188 14.422 8.891 1 79.81 7 THR B C 1
ATOM 1621 O O . THR B 1 7 ? -33.438 15.023 8.141 1 79.81 7 THR B O 1
ATOM 1624 N N . ALA B 1 8 ? -33.844 13.898 9.984 1 79.81 8 ALA B N 1
ATOM 1625 C CA . ALA B 1 8 ? -32.406 13.797 10.359 1 79.81 8 ALA B CA 1
ATOM 1626 C C . ALA B 1 8 ? -31.594 13.188 9.227 1 79.81 8 ALA B C 1
ATOM 1628 O O . ALA B 1 8 ? -30.5 13.656 8.914 1 79.81 8 ALA B O 1
ATOM 1629 N N . SER B 1 9 ? -32.156 12.195 8.656 1 85.75 9 SER B N 1
ATOM 1630 C CA . SER B 1 9 ? -31.469 11.516 7.562 1 85.75 9 SER B CA 1
ATOM 1631 C C . SER B 1 9 ? -31.344 12.422 6.34 1 85.75 9 SER B C 1
ATOM 1633 O O . SER B 1 9 ? -30.312 12.414 5.656 1 85.75 9 SER B O 1
ATOM 1635 N N . GLU B 1 10 ? -32.312 13.18 6.16 1 87 10 GLU B N 1
ATOM 1636 C CA . GLU B 1 10 ? -32.281 14.102 5.023 1 87 10 GLU B CA 1
ATOM 1637 C C . GLU B 1 10 ? -31.25 15.211 5.23 1 87 10 GLU B C 1
ATOM 1639 O O . GLU B 1 10 ? -30.594 15.633 4.281 1 87 10 GLU B O 1
ATOM 1644 N N . ILE B 1 11 ? -31.188 15.672 6.402 1 85.69 11 ILE B N 1
ATOM 1645 C CA . ILE B 1 11 ? -30.219 16.703 6.727 1 85.69 11 ILE B CA 1
ATOM 1646 C C . ILE B 1 11 ? -28.797 16.188 6.48 1 85.69 11 ILE B C 1
ATOM 1648 O O . ILE B 1 11 ? -27.984 16.859 5.863 1 85.69 11 ILE B O 1
ATOM 1652 N N . GLN B 1 12 ? -28.562 15.031 6.941 1 90.56 12 GLN B N 1
ATOM 1653 C CA . GLN B 1 12 ? -27.25 14.43 6.758 1 90.56 12 GLN B CA 1
ATOM 1654 C C . GLN B 1 12 ? -26.922 14.266 5.277 1 90.56 12 GLN B C 1
ATOM 1656 O O . GLN B 1 12 ? -25.812 14.594 4.844 1 90.56 12 GLN B O 1
ATOM 1661 N N . ASP B 1 13 ? -27.891 13.82 4.566 1 93 13 ASP B N 1
ATOM 1662 C CA . ASP B 1 13 ? -27.688 13.594 3.137 1 93 13 ASP B CA 1
ATOM 1663 C C . ASP B 1 13 ? -27.406 14.906 2.408 1 93 13 ASP B C 1
ATOM 1665 O O . ASP B 1 13 ? -26.516 14.977 1.559 1 93 13 ASP B O 1
ATOM 1669 N N . ARG B 1 14 ? -28.156 15.852 2.756 1 93 14 ARG B N 1
ATOM 1670 C CA . ARG B 1 14 ? -27.984 17.141 2.104 1 93 14 ARG B CA 1
ATOM 1671 C C . ARG B 1 14 ? -26.656 17.781 2.477 1 93 14 ARG B C 1
ATOM 1673 O O . ARG B 1 14 ? -25.984 18.375 1.631 1 93 14 ARG B O 1
ATOM 1680 N N . ALA B 1 15 ? -26.328 17.672 3.729 1 93.62 15 ALA B N 1
ATOM 1681 C CA . ALA B 1 15 ? -25.062 18.203 4.188 1 93.62 15 ALA B CA 1
ATOM 1682 C C . ALA B 1 15 ? -23.891 17.562 3.439 1 93.62 15 ALA B C 1
ATOM 1684 O O . ALA B 1 15 ? -22.969 18.25 3.01 1 93.62 15 ALA B O 1
ATOM 1685 N N . VAL B 1 16 ? -24 16.25 3.301 1 95 16 VAL B N 1
ATOM 1686 C CA . VAL B 1 16 ? -22.953 15.5 2.609 1 95 16 VAL B CA 1
ATOM 1687 C C . VAL B 1 16 ? -22.875 15.945 1.151 1 95 16 VAL B C 1
ATOM 1689 O O . VAL B 1 16 ? -21.781 16.141 0.618 1 95 16 VAL B O 1
ATOM 1692 N N . GLU B 1 17 ? -24 16.156 0.539 1 95.5 17 GLU B N 1
ATOM 1693 C CA . GLU B 1 17 ? -24.031 16.609 -0.85 1 95.5 17 GLU B CA 1
ATOM 1694 C C . GLU B 1 17 ? -23.375 17.984 -1.001 1 95.5 17 GLU B C 1
ATOM 1696 O O . GLU B 1 17 ? -22.609 18.219 -1.935 1 95.5 17 GLU B O 1
ATOM 1701 N N . ILE B 1 18 ? -23.703 18.812 -0.122 1 94.75 18 ILE B N 1
ATOM 1702 C CA . ILE B 1 18 ? -23.141 20.156 -0.152 1 94.75 18 ILE B CA 1
ATOM 1703 C C . ILE B 1 18 ? -21.641 20.094 0.083 1 94.75 18 ILE B C 1
ATOM 1705 O O . ILE B 1 18 ? -20.875 20.781 -0.585 1 94.75 18 ILE B O 1
ATOM 1709 N N . ALA B 1 19 ? -21.25 19.312 1.08 1 95 19 ALA B N 1
ATOM 1710 C CA . ALA B 1 19 ? -19.828 19.141 1.368 1 95 19 ALA B CA 1
ATOM 1711 C C . ALA B 1 19 ? -19.062 18.641 0.136 1 95 19 ALA B C 1
ATOM 1713 O O . ALA B 1 19 ? -17.969 19.125 -0.163 1 95 19 ALA B O 1
ATOM 1714 N N . ILE B 1 20 ? -19.641 17.656 -0.586 1 95.56 20 ILE B N 1
ATOM 1715 C CA . ILE B 1 20 ? -19.031 17.109 -1.795 1 95.56 20 ILE B CA 1
ATOM 1716 C C . ILE B 1 20 ? -18.797 18.234 -2.805 1 95.56 20 ILE B C 1
ATOM 1718 O O . ILE B 1 20 ? -17.703 18.375 -3.35 1 95.56 20 ILE B O 1
ATOM 1722 N N . ASP B 1 21 ? -19.781 19.062 -2.945 1 95.12 21 ASP B N 1
ATOM 1723 C CA . ASP B 1 21 ? -19.672 20.188 -3.887 1 95.12 21 ASP B CA 1
ATOM 1724 C C . ASP B 1 21 ? -18.578 21.156 -3.455 1 95.12 21 ASP B C 1
ATOM 1726 O O . ASP B 1 21 ? -17.812 21.641 -4.285 1 95.12 21 ASP B O 1
ATOM 1730 N N . GLN B 1 22 ? -18.578 21.391 -2.238 1 94.44 22 GLN B N 1
ATOM 1731 C CA . GLN B 1 22 ? -17.578 22.328 -1.728 1 94.44 22 GLN B CA 1
ATOM 1732 C C . GLN B 1 22 ? -16.172 21.766 -1.849 1 94.44 22 GLN B C 1
ATOM 1734 O O . GLN B 1 22 ? -15.227 22.484 -2.166 1 94.44 22 GLN B O 1
ATOM 1739 N N . ILE B 1 23 ? -16 20.5 -1.57 1 94.56 23 ILE B N 1
ATOM 1740 C CA . ILE B 1 23 ? -14.703 19.859 -1.702 1 94.56 23 ILE B CA 1
ATOM 1741 C C . ILE B 1 23 ? -14.234 19.922 -3.154 1 94.56 23 ILE B C 1
ATOM 1743 O O . ILE B 1 23 ? -13.07 20.219 -3.424 1 94.56 23 ILE B O 1
ATOM 1747 N N . ARG B 1 24 ? -15.141 19.703 -4.008 1 93.94 24 ARG B N 1
ATOM 1748 C CA . ARG B 1 24 ? -14.805 19.734 -5.43 1 93.94 24 ARG B CA 1
ATOM 1749 C C . ARG B 1 24 ? -14.383 21.141 -5.855 1 93.94 24 ARG B C 1
ATOM 1751 O O . ARG B 1 24 ? -13.469 21.297 -6.66 1 93.94 24 ARG B O 1
ATOM 1758 N N . GLU B 1 25 ? -15.047 22.156 -5.25 1 92.25 25 GLU B N 1
ATOM 1759 C CA . GLU B 1 25 ? -14.836 23.562 -5.641 1 92.25 25 GLU B CA 1
ATOM 1760 C C . GLU B 1 25 ? -13.586 24.125 -4.992 1 92.25 25 GLU B C 1
ATOM 1762 O O . GLU B 1 25 ? -12.773 24.781 -5.656 1 92.25 25 GLU B O 1
ATOM 1767 N N . LYS B 1 26 ? -13.445 23.891 -3.662 1 92.62 26 LYS B N 1
ATOM 1768 C CA . LYS B 1 26 ? -12.406 24.641 -2.965 1 92.62 26 LYS B CA 1
ATOM 1769 C C . LYS B 1 26 ? -11.391 23.703 -2.305 1 92.62 26 LYS B C 1
ATOM 1771 O O . LYS B 1 26 ? -10.367 24.156 -1.795 1 92.62 26 LYS B O 1
ATOM 1776 N N . GLY B 1 27 ? -11.617 22.406 -2.408 1 91.12 27 GLY B N 1
ATOM 1777 C CA . GLY B 1 27 ? -10.695 21.453 -1.807 1 91.12 27 GLY B CA 1
ATOM 1778 C C . GLY B 1 27 ? -11.117 21.016 -0.417 1 91.12 27 GLY B C 1
ATOM 1779 O O . GLY B 1 27 ? -11.82 21.75 0.286 1 91.12 27 GLY B O 1
ATOM 1780 N N . PHE B 1 28 ? -10.586 19.891 -0.054 1 87.12 28 PHE B N 1
ATOM 1781 C CA . PHE B 1 28 ? -10.922 19.203 1.185 1 87.12 28 PHE B CA 1
ATOM 1782 C C . PHE B 1 28 ? -10.562 20.062 2.396 1 87.12 28 PHE B C 1
ATOM 1784 O O . PHE B 1 28 ? -11.344 20.141 3.35 1 87.12 28 PHE B O 1
ATOM 1791 N N . GLU B 1 29 ? -9.461 20.766 2.363 1 89.38 29 GLU B N 1
ATOM 1792 C CA . GLU B 1 29 ? -8.938 21.516 3.504 1 89.38 29 GLU B CA 1
ATOM 1793 C C . GLU B 1 29 ? -9.742 22.797 3.738 1 89.38 29 GLU B C 1
ATOM 1795 O O . GLU B 1 29 ? -9.781 23.297 4.859 1 89.38 29 GLU B O 1
ATOM 1800 N N . LYS B 1 30 ? -10.461 23.25 2.852 1 92 30 LYS B N 1
ATOM 1801 C CA . LYS B 1 30 ? -11.094 24.562 2.918 1 92 30 LYS B CA 1
ATOM 1802 C C . LYS B 1 30 ? -12.562 24.453 3.309 1 92 30 LYS B C 1
ATOM 1804 O O . LYS B 1 30 ? -13.227 25.453 3.551 1 92 30 LYS B O 1
ATOM 1809 N N . VAL B 1 31 ? -13.086 23.297 3.34 1 93.62 31 VAL B N 1
ATOM 1810 C CA . VAL B 1 31 ? -14.484 23.109 3.707 1 93.62 31 VAL B CA 1
ATOM 1811 C C . VAL B 1 31 ? -14.68 23.438 5.184 1 93.62 31 VAL B C 1
ATOM 1813 O O . VAL B 1 31 ? -13.852 23.094 6.023 1 93.62 31 VAL B O 1
ATOM 1816 N N . ARG B 1 32 ? -15.797 24.219 5.426 1 92.56 32 ARG B N 1
ATOM 1817 C CA . ARG B 1 32 ? -16.172 24.562 6.797 1 92.56 32 ARG B CA 1
ATOM 1818 C C . ARG B 1 32 ? -17.609 24.172 7.086 1 92.56 32 ARG B C 1
ATOM 1820 O O . ARG B 1 32 ? -18.484 24.328 6.227 1 92.56 32 ARG B O 1
ATOM 1827 N N . LEU B 1 33 ? -17.812 23.703 8.336 1 91.69 33 LEU B N 1
ATOM 1828 C CA . LEU B 1 33 ? -19.141 23.297 8.758 1 91.69 33 LEU B CA 1
ATOM 1829 C C . LEU B 1 33 ? -20.109 24.469 8.664 1 91.69 33 LEU B C 1
ATOM 1831 O O . LEU B 1 33 ? -21.266 24.312 8.234 1 91.69 33 LEU B O 1
ATOM 1835 N N . VAL B 1 34 ? -19.641 25.625 9.047 1 90.5 34 VAL B N 1
ATOM 1836 C CA . VAL B 1 34 ? -20.469 26.828 9.047 1 90.5 34 VAL B CA 1
ATOM 1837 C C . VAL B 1 34 ? -20.922 27.125 7.621 1 90.5 34 VAL B C 1
ATOM 1839 O O . VAL B 1 34 ? -22.078 27.531 7.398 1 90.5 34 VAL B O 1
ATOM 1842 N N . ASP B 1 35 ? -20.062 26.953 6.668 1 92.19 35 ASP B N 1
ATOM 1843 C CA . ASP B 1 35 ? -20.391 27.219 5.27 1 92.19 35 ASP B CA 1
ATOM 1844 C C . ASP B 1 35 ? -21.406 26.203 4.742 1 92.19 35 ASP B C 1
ATOM 1846 O O . ASP B 1 35 ? -22.266 26.547 3.928 1 92.19 35 ASP B O 1
ATOM 1850 N N . VAL B 1 36 ? -21.234 24.953 5.148 1 93.62 36 VAL B N 1
ATOM 1851 C CA . VAL B 1 36 ? -22.172 23.906 4.746 1 93.62 36 VAL B CA 1
ATOM 1852 C C . VAL B 1 36 ? -23.547 24.219 5.309 1 93.62 36 VAL B C 1
ATOM 1854 O O . VAL B 1 36 ? -24.562 24.109 4.602 1 93.62 36 VAL B O 1
ATOM 1857 N N . ALA B 1 37 ? -23.594 24.625 6.582 1 91.31 37 ALA B N 1
ATOM 1858 C CA . ALA B 1 37 ? -24.859 25 7.211 1 91.31 37 ALA B CA 1
ATOM 1859 C C . ALA B 1 37 ? -25.516 26.156 6.461 1 91.31 37 ALA B C 1
ATOM 1861 O O . ALA B 1 37 ? -26.719 26.109 6.191 1 91.31 37 ALA B O 1
ATOM 1862 N N . LYS B 1 38 ? -24.688 27.125 6.137 1 91.19 38 LYS B N 1
ATOM 1863 C CA . LYS B 1 38 ? -25.188 28.281 5.387 1 91.19 38 LYS B CA 1
ATOM 1864 C C . LYS B 1 38 ? -25.766 27.844 4.043 1 91.19 38 LYS B C 1
ATOM 1866 O O . LYS B 1 38 ? -26.812 28.344 3.625 1 91.19 38 LYS B O 1
ATOM 1871 N N . GLY B 1 39 ? -25.109 26.938 3.457 1 89.88 39 GLY B N 1
ATOM 1872 C CA . GLY B 1 39 ? -25.562 26.422 2.176 1 89.88 39 GLY B CA 1
ATOM 1873 C C . GLY B 1 39 ? -26.906 25.703 2.262 1 89.88 39 GLY B C 1
ATOM 1874 O O . GLY B 1 39 ? -27.656 25.672 1.29 1 89.88 39 GLY B O 1
ATOM 1875 N N . MET B 1 40 ? -27.188 25.172 3.379 1 88.25 40 MET B N 1
ATOM 1876 C CA . MET B 1 40 ? -28.438 24.438 3.602 1 88.25 40 MET B CA 1
ATOM 1877 C C . MET B 1 40 ? -29.516 25.375 4.148 1 88.25 40 MET B C 1
ATOM 1879 O O . MET B 1 40 ? -30.688 25.016 4.203 1 88.25 40 MET B O 1
ATOM 1883 N N . GLY B 1 41 ? -29.078 26.516 4.559 1 87.12 41 GLY B N 1
ATOM 1884 C CA . GLY B 1 41 ? -30.016 27.484 5.141 1 87.12 41 GLY B CA 1
ATOM 1885 C C . GLY B 1 41 ? -30.406 27.141 6.562 1 87.12 41 GLY B C 1
ATOM 1886 O O . GLY B 1 41 ? -31.547 27.375 6.973 1 87.12 41 GLY B O 1
ATOM 1887 N N . ILE B 1 42 ? -29.578 26.438 7.191 1 85.5 42 ILE B N 1
ATOM 1888 C CA . ILE B 1 42 ? -29.844 26.109 8.586 1 85.5 42 ILE B CA 1
ATOM 1889 C C . ILE B 1 42 ? -28.766 26.703 9.477 1 85.5 42 ILE B C 1
ATOM 1891 O O . ILE B 1 42 ? -27.75 27.219 8.984 1 85.5 42 ILE B O 1
ATOM 1895 N N . SER B 1 43 ? -29.109 26.688 10.82 1 83.12 43 SER B N 1
ATOM 1896 C CA . SER B 1 43 ? -28.141 27.234 11.758 1 83.12 43 SER B CA 1
ATOM 1897 C C . SER B 1 43 ? -26.969 26.281 11.969 1 83.12 43 SER B C 1
ATOM 1899 O O . SER B 1 43 ? -27.094 25.078 11.719 1 83.12 43 SER B O 1
ATOM 1901 N N . HIS B 1 44 ? -25.828 26.844 12.367 1 84.5 44 HIS B N 1
ATOM 1902 C CA . HIS B 1 44 ? -24.656 26.047 12.727 1 84.5 44 HIS B CA 1
ATOM 1903 C C . HIS B 1 44 ? -24.984 25.062 13.836 1 84.5 44 HIS B C 1
ATOM 1905 O O . HIS B 1 44 ? -24.547 23.906 13.789 1 84.5 44 HIS B O 1
ATOM 1911 N N . ALA B 1 45 ? -25.781 25.469 14.75 1 82.75 45 ALA B N 1
ATOM 1912 C CA . ALA B 1 45 ? -26.172 24.641 15.883 1 82.75 45 ALA B CA 1
ATOM 1913 C C . ALA B 1 45 ? -26.969 23.422 15.414 1 82.75 45 ALA B C 1
ATOM 1915 O O . ALA B 1 45 ? -26.797 22.328 15.945 1 82.75 45 ALA B O 1
ATOM 1916 N N . ALA B 1 46 ? -27.719 23.641 14.438 1 83 46 ALA B N 1
ATOM 1917 C CA . ALA B 1 46 ? -28.547 22.562 13.898 1 83 46 ALA B CA 1
ATOM 1918 C C . ALA B 1 46 ? -27.703 21.5 13.203 1 83 46 ALA B C 1
ATOM 1920 O O . ALA B 1 46 ? -28.016 20.312 13.25 1 83 46 ALA B O 1
ATOM 1921 N N . LEU B 1 47 ? -26.609 21.938 12.539 1 87.62 47 LEU B N 1
ATOM 1922 C CA . LEU B 1 47 ? -25.734 21 11.828 1 87.62 47 LEU B CA 1
ATOM 1923 C C . LEU B 1 47 ? -24.828 20.266 12.805 1 87.62 47 LEU B C 1
ATOM 1925 O O . LEU B 1 47 ? -24.516 19.094 12.602 1 87.62 47 LEU B O 1
ATOM 1929 N N . TYR B 1 48 ? -24.516 20.891 13.875 1 84.5 48 TYR B N 1
ATOM 1930 C CA . TYR B 1 48 ? -23.594 20.344 14.859 1 84.5 48 TYR B CA 1
ATOM 1931 C C . TYR B 1 48 ? -24.188 19.125 15.547 1 84.5 48 TYR B C 1
ATOM 1933 O O . TYR B 1 48 ? -23.453 18.25 16 1 84.5 48 TYR B O 1
ATOM 1941 N N . SER B 1 49 ? -25.516 19.109 15.594 1 85.69 49 SER B N 1
ATOM 1942 C CA . SER B 1 49 ? -26.188 17.953 16.188 1 85.69 49 SER B CA 1
ATOM 1943 C C . SER B 1 49 ? -25.953 16.703 15.367 1 85.69 49 SER B C 1
ATOM 1945 O O . SER B 1 49 ? -26.078 15.586 15.875 1 85.69 49 SER B O 1
ATOM 1947 N N . HIS B 1 50 ? -25.547 16.922 14.141 1 89.12 50 HIS B N 1
ATOM 1948 C CA . HIS B 1 50 ? -25.359 15.797 13.227 1 89.12 50 HIS B CA 1
ATOM 1949 C C . HIS B 1 50 ? -23.875 15.539 12.969 1 89.12 50 HIS B C 1
ATOM 1951 O O . HIS B 1 50 ? -23.469 14.398 12.758 1 89.12 50 HIS B O 1
ATOM 1957 N N . PHE B 1 51 ? -23.125 16.625 12.891 1 93.5 51 PHE B N 1
ATOM 1958 C CA . PHE B 1 51 ? -21.688 16.547 12.664 1 93.5 51 PHE B CA 1
ATOM 1959 C C . PHE B 1 51 ? -20.938 17.375 13.695 1 93.5 51 PHE B C 1
ATOM 1961 O O . PHE B 1 51 ? -20.938 18.609 13.633 1 93.5 51 PHE B O 1
ATOM 1968 N N . GLN B 1 52 ? -20.266 16.656 14.508 1 89.94 52 GLN B N 1
ATOM 1969 C CA . GLN B 1 52 ? -19.594 17.297 15.625 1 89.94 52 GLN B CA 1
ATOM 1970 C C . GLN B 1 52 ? -18.453 18.188 15.148 1 89.94 52 GLN B C 1
ATOM 1972 O O . GLN B 1 52 ? -18.109 19.188 15.797 1 89.94 52 GLN B O 1
ATOM 1977 N N . ASP B 1 53 ? -17.844 17.781 14.078 1 90.31 53 ASP B N 1
ATOM 1978 C CA . ASP B 1 53 ? -16.734 18.562 13.516 1 90.31 53 ASP B CA 1
ATOM 1979 C C . ASP B 1 53 ? -16.562 18.281 12.023 1 90.31 53 ASP B C 1
ATOM 1981 O O . ASP B 1 53 ? -17.328 17.516 11.438 1 90.31 53 ASP B O 1
ATOM 1985 N N . LYS B 1 54 ? -15.617 18.953 11.477 1 90.38 54 LYS B N 1
ATOM 1986 C CA . LYS B 1 54 ? -15.312 18.844 10.055 1 90.38 54 LYS B CA 1
ATOM 1987 C C . LYS B 1 54 ? -14.945 17.422 9.68 1 90.38 54 LYS B C 1
ATOM 1989 O O . LYS B 1 54 ? -15.352 16.922 8.625 1 90.38 54 LYS B O 1
ATOM 1994 N N . THR B 1 55 ? -14.219 16.828 10.531 1 92.25 55 THR B N 1
ATOM 1995 C CA . THR B 1 55 ? -13.766 15.461 10.266 1 92.25 55 THR B CA 1
ATOM 1996 C C . THR B 1 55 ? -14.953 14.508 10.156 1 92.25 55 THR B C 1
ATOM 1998 O O . THR B 1 55 ? -14.984 13.648 9.266 1 92.25 55 THR B O 1
ATOM 2001 N N . ALA B 1 56 ? -15.859 14.727 10.992 1 93.75 56 ALA B N 1
ATOM 2002 C CA . ALA B 1 56 ? -17.047 13.883 10.977 1 93.75 56 ALA B CA 1
ATOM 2003 C C . ALA B 1 56 ? -17.812 14.031 9.664 1 93.75 56 ALA B C 1
ATOM 2005 O O . ALA B 1 56 ? -18.328 13.047 9.125 1 93.75 56 ALA B O 1
ATOM 2006 N N . LEU B 1 57 ? -17.953 15.227 9.219 1 93.62 57 LEU B N 1
ATOM 2007 C CA . LEU B 1 57 ? -18.625 15.492 7.953 1 93.62 57 LEU B CA 1
ATOM 2008 C C . LEU B 1 57 ? -17.875 14.852 6.793 1 93.62 57 LEU B C 1
ATOM 2010 O O . LEU B 1 57 ? -18.484 14.18 5.949 1 93.62 57 LEU B O 1
ATOM 2014 N N . LEU B 1 58 ? -16.578 14.969 6.758 1 93.44 58 LEU B N 1
ATOM 2015 C CA . LEU B 1 58 ? -15.742 14.414 5.699 1 93.44 58 LEU B CA 1
ATOM 2016 C C . LEU B 1 58 ? -15.758 12.891 5.734 1 93.44 58 LEU B C 1
ATOM 2018 O O . LEU B 1 58 ? -15.742 12.242 4.688 1 93.44 58 LEU B O 1
ATOM 2022 N N . ASP B 1 59 ? -15.766 12.375 6.898 1 95.56 59 ASP B N 1
ATOM 2023 C CA . ASP B 1 59 ? -15.914 10.93 7.055 1 95.56 59 ASP B CA 1
ATOM 2024 C C . ASP B 1 59 ? -17.203 10.438 6.422 1 95.56 59 ASP B C 1
ATOM 2026 O O . ASP B 1 59 ? -17.234 9.391 5.77 1 95.56 59 ASP B O 1
ATOM 2030 N N . ALA B 1 60 ? -18.219 11.195 6.645 1 95.5 60 ALA B N 1
ATOM 2031 C CA . ALA B 1 60 ? -19.516 10.812 6.094 1 95.5 60 ALA B CA 1
ATOM 2032 C C . ALA B 1 60 ? -19.484 10.812 4.566 1 95.5 60 ALA B C 1
ATOM 2034 O O . ALA B 1 60 ? -20.109 9.969 3.928 1 95.5 60 ALA B O 1
ATOM 2035 N N . VAL B 1 61 ? -18.781 11.688 4.02 1 95.56 61 VAL B N 1
ATOM 2036 C CA . VAL B 1 61 ? -18.609 11.75 2.57 1 95.56 61 VAL B CA 1
ATOM 2037 C C . VAL B 1 61 ? -17.922 10.484 2.076 1 95.56 61 VAL B C 1
ATOM 2039 O O . VAL B 1 61 ? -18.391 9.836 1.146 1 95.56 61 VAL B O 1
ATOM 2042 N N . SER B 1 62 ? -16.812 10.102 2.658 1 96.44 62 SER B N 1
ATOM 2043 C CA . SER B 1 62 ? -16.047 8.922 2.273 1 96.44 62 SER B CA 1
ATOM 2044 C C . SER B 1 62 ? -16.859 7.648 2.479 1 96.44 62 SER B C 1
ATOM 2046 O O . SER B 1 62 ? -16.828 6.75 1.635 1 96.44 62 SER B O 1
ATOM 2048 N N . GLU B 1 63 ? -17.516 7.668 3.598 1 96.88 63 GLU B N 1
ATOM 2049 C CA . GLU B 1 63 ? -18.312 6.484 3.924 1 96.88 63 GLU B CA 1
ATOM 2050 C C . GLU B 1 63 ? -19.406 6.258 2.893 1 96.88 63 GLU B C 1
ATOM 2052 O O . GLU B 1 63 ? -19.656 5.121 2.477 1 96.88 63 GLU B O 1
ATOM 2057 N N . ARG B 1 64 ? -20.047 7.316 2.545 1 95.62 64 ARG B N 1
ATOM 2058 C CA . ARG B 1 64 ? -21.109 7.203 1.545 1 95.62 64 ARG B CA 1
ATOM 2059 C C . ARG B 1 64 ? -20.578 6.605 0.248 1 95.62 64 ARG B C 1
ATOM 2061 O O . ARG B 1 64 ? -21.219 5.762 -0.368 1 95.62 64 ARG B O 1
ATOM 2068 N N . TRP B 1 65 ? -19.469 7.031 -0.143 1 96.19 65 TRP B N 1
ATOM 2069 C CA . TRP B 1 65 ? -18.844 6.508 -1.356 1 96.19 65 TRP B CA 1
ATOM 2070 C C . TRP B 1 65 ? -18.531 5.027 -1.209 1 96.19 65 TRP B C 1
ATOM 2072 O O . TRP B 1 65 ? -18.812 4.23 -2.105 1 96.19 65 TRP B O 1
ATOM 2082 N N . LEU B 1 66 ? -17.953 4.605 -0.111 1 97.31 66 LEU B N 1
ATOM 2083 C CA . LEU B 1 66 ? -17.547 3.219 0.106 1 97.31 66 LEU B CA 1
ATOM 2084 C C . LEU B 1 66 ? -18.766 2.305 0.188 1 97.31 66 LEU B C 1
ATOM 2086 O O . LEU B 1 66 ? -18.719 1.162 -0.273 1 97.31 66 LEU B O 1
ATOM 2090 N N . VAL B 1 67 ? -19.812 2.836 0.818 1 96.69 67 VAL B N 1
ATOM 2091 C CA . VAL B 1 67 ? -21.031 2.057 0.903 1 96.69 67 VAL B CA 1
ATOM 2092 C C . VAL B 1 67 ? -21.547 1.746 -0.501 1 96.69 67 VAL B C 1
ATOM 2094 O O . VAL B 1 67 ? -21.922 0.606 -0.797 1 96.69 67 VAL B O 1
ATOM 2097 N N . LYS B 1 68 ? -21.547 2.719 -1.327 1 96.56 68 LYS B N 1
ATOM 2098 C CA . LYS B 1 68 ? -22 2.527 -2.705 1 96.56 68 LYS B CA 1
ATOM 2099 C C . LYS B 1 68 ? -21.078 1.557 -3.445 1 96.56 68 LYS B C 1
ATOM 2101 O O . LYS B 1 68 ? -21.547 0.708 -4.207 1 96.56 68 LYS B O 1
ATOM 2106 N N . LEU B 1 69 ? -19.812 1.684 -3.268 1 97.19 69 LEU B N 1
ATOM 2107 C CA . LEU B 1 69 ? -18.828 0.791 -3.867 1 97.19 69 LEU B CA 1
ATOM 2108 C C . LEU B 1 69 ? -19.062 -0.654 -3.445 1 97.19 69 LEU B C 1
ATOM 2110 O O . LEU B 1 69 ? -19.125 -1.551 -4.289 1 97.19 69 LEU B O 1
ATOM 2114 N N . ASP B 1 70 ? -19.234 -0.838 -2.156 1 97.75 70 ASP B N 1
ATOM 2115 C CA . ASP B 1 70 ? -19.453 -2.18 -1.623 1 97.75 70 ASP B CA 1
ATOM 2116 C C . ASP B 1 70 ? -20.75 -2.779 -2.168 1 97.75 70 ASP B C 1
ATOM 2118 O O . ASP B 1 70 ? -20.812 -3.975 -2.469 1 97.75 70 ASP B O 1
ATOM 2122 N N . GLU B 1 71 ? -21.781 -1.933 -2.277 1 97 71 GLU B N 1
ATOM 2123 C CA . GLU B 1 71 ? -23.062 -2.393 -2.809 1 97 71 GLU B CA 1
ATOM 2124 C C . GLU B 1 71 ? -22.922 -2.852 -4.258 1 97 71 GLU B C 1
ATOM 2126 O O . GLU B 1 71 ? -23.5 -3.867 -4.648 1 97 71 GLU B O 1
ATOM 2131 N N . GLN B 1 72 ? -22.188 -2.092 -4.992 1 96.19 72 GLN B N 1
ATOM 2132 C CA . GLN B 1 72 ? -21.969 -2.453 -6.387 1 96.19 72 GLN B CA 1
ATOM 2133 C C . GLN B 1 72 ? -21.234 -3.787 -6.496 1 96.19 72 GLN B C 1
ATOM 2135 O O . GLN B 1 72 ? -21.578 -4.629 -7.328 1 96.19 72 GLN B O 1
ATOM 2140 N N . GLN B 1 73 ? -20.266 -4.02 -5.688 1 96.94 73 GLN B N 1
ATOM 2141 C CA . GLN B 1 73 ? -19.484 -5.254 -5.699 1 96.94 73 GLN B CA 1
ATOM 2142 C C . GLN B 1 73 ? -20.328 -6.441 -5.246 1 96.94 73 GLN B C 1
ATOM 2144 O O . GLN B 1 73 ? -20.125 -7.566 -5.711 1 96.94 73 GLN B O 1
ATOM 2149 N N . GLU B 1 74 ? -21.25 -6.164 -4.32 1 96.5 74 GLU B N 1
ATOM 2150 C CA . GLU B 1 74 ? -22.125 -7.215 -3.809 1 96.5 74 GLU B CA 1
ATOM 2151 C C . GLU B 1 74 ? -22.984 -7.809 -4.922 1 96.5 74 GLU B C 1
ATOM 2153 O O . GLU B 1 74 ? -23.281 -9.008 -4.922 1 96.5 74 GLU B O 1
ATOM 2158 N N . SER B 1 75 ? -23.438 -6.969 -5.844 1 96.19 75 SER B N 1
ATOM 2159 C CA . SER B 1 75 ? -24.25 -7.426 -6.961 1 96.19 75 SER B CA 1
ATOM 2160 C C . SER B 1 75 ? -23.484 -8.438 -7.82 1 96.19 75 SER B C 1
ATOM 2162 O O . SER B 1 75 ? -24.094 -9.352 -8.383 1 96.19 75 SER B O 1
ATOM 2164 N N . LEU B 1 76 ? -22.188 -8.289 -7.949 1 96.31 76 LEU B N 1
ATOM 2165 C CA . LEU B 1 76 ? -21.344 -9.195 -8.719 1 96.31 76 LEU B CA 1
ATOM 2166 C C . LEU B 1 76 ? -21.297 -10.578 -8.07 1 96.31 76 LEU B C 1
ATOM 2168 O O . LEU B 1 76 ? -21.297 -11.594 -8.766 1 96.31 76 LEU B O 1
ATOM 2172 N N . VAL B 1 77 ? -21.297 -10.625 -6.742 1 96.06 77 VAL B N 1
ATOM 2173 C CA . VAL B 1 77 ? -21.172 -11.867 -5.98 1 96.06 77 VAL B CA 1
ATOM 2174 C C . VAL B 1 77 ? -22.359 -12.773 -6.266 1 96.06 77 VAL B C 1
ATOM 2176 O O . VAL B 1 77 ? -22.234 -14 -6.297 1 96.06 77 VAL B O 1
ATOM 2179 N N . VAL B 1 78 ? -23.531 -12.211 -6.566 1 94.5 78 VAL B N 1
ATOM 2180 C CA . VAL B 1 78 ? -24.75 -13 -6.695 1 94.5 78 VAL B CA 1
ATOM 2181 C C . VAL B 1 78 ? -25.047 -13.266 -8.172 1 94.5 78 VAL B C 1
ATOM 2183 O O . VAL B 1 78 ? -26.031 -13.93 -8.5 1 94.5 78 VAL B O 1
ATOM 2186 N N . GLU B 1 79 ? -24.219 -12.75 -9.039 1 94.81 79 GLU B N 1
ATOM 2187 C CA . GLU B 1 79 ? -24.391 -12.984 -10.469 1 94.81 79 GLU B CA 1
ATOM 2188 C C . GLU B 1 79 ? -24.234 -14.469 -10.812 1 94.81 79 GLU B C 1
ATOM 2190 O O . GLU B 1 79 ? -23.531 -15.195 -10.102 1 94.81 79 GLU B O 1
ATOM 2195 N N . LYS B 1 80 ? -24.969 -14.883 -11.875 1 94.69 80 LYS B N 1
ATOM 2196 C CA . LYS B 1 80 ? -24.797 -16.234 -12.414 1 94.69 80 LYS B CA 1
ATOM 2197 C C . LYS B 1 80 ? -23.688 -16.266 -13.461 1 94.69 80 LYS B C 1
ATOM 2199 O O . LYS B 1 80 ? -23.953 -16.125 -14.656 1 94.69 80 LYS B O 1
ATOM 2204 N N . ARG B 1 81 ? -22.531 -16.375 -13.031 1 95.88 81 ARG B N 1
ATOM 2205 C CA . ARG B 1 81 ? -21.328 -16.391 -13.844 1 95.88 81 ARG B CA 1
ATOM 2206 C C . ARG B 1 81 ? -20.266 -17.312 -13.234 1 95.88 81 ARG B C 1
ATOM 2208 O O . ARG B 1 81 ? -20.406 -17.75 -12.086 1 95.88 81 ARG B O 1
ATOM 2215 N N . ASP B 1 82 ? -19.328 -17.766 -14.07 1 97.44 82 ASP B N 1
ATOM 2216 C CA . ASP B 1 82 ? -18.203 -18.562 -13.594 1 97.44 82 ASP B CA 1
ATOM 2217 C C . ASP B 1 82 ? -17.5 -17.875 -12.43 1 97.44 82 ASP B C 1
ATOM 2219 O O . ASP B 1 82 ? -17.156 -16.688 -12.516 1 97.44 82 ASP B O 1
ATOM 2223 N N . PRO B 1 83 ? -17.344 -18.562 -11.266 1 97.62 83 PRO B N 1
ATOM 2224 C CA . PRO B 1 83 ? -16.797 -17.922 -10.07 1 97.62 83 PRO B CA 1
ATOM 2225 C C . PRO B 1 83 ? -15.383 -17.375 -10.289 1 97.62 83 PRO B C 1
ATOM 2227 O O . PRO B 1 83 ? -15.016 -16.359 -9.688 1 97.62 83 PRO B O 1
ATOM 2230 N N . ILE B 1 84 ? -14.594 -18.031 -11.141 1 98.44 84 ILE B N 1
ATOM 2231 C CA . ILE B 1 84 ? -13.258 -17.531 -11.445 1 98.44 84 ILE B CA 1
ATOM 2232 C C . ILE B 1 84 ? -13.359 -16.188 -12.164 1 98.44 84 ILE B C 1
ATOM 2234 O O . ILE B 1 84 ? -12.633 -15.242 -11.844 1 98.44 84 ILE B O 1
ATOM 2238 N N . GLN B 1 85 ? -14.242 -16.078 -13.125 1 98.25 85 GLN B N 1
ATOM 2239 C CA . GLN B 1 85 ? -14.477 -14.828 -13.828 1 98.25 85 GLN B CA 1
ATOM 2240 C C . GLN B 1 85 ? -14.992 -13.75 -12.883 1 98.25 85 GLN B C 1
ATOM 2242 O O . GLN B 1 85 ? -14.648 -12.57 -13.023 1 98.25 85 GLN B O 1
ATOM 2247 N N . LYS B 1 86 ? -15.852 -14.172 -11.953 1 98.5 86 LYS B N 1
ATOM 2248 C CA . LYS B 1 86 ? -16.359 -13.219 -10.969 1 98.5 86 LYS B CA 1
ATOM 2249 C C . LYS B 1 86 ? -15.242 -12.664 -10.102 1 98.5 86 LYS B C 1
ATOM 2251 O O . LYS B 1 86 ? -15.234 -11.469 -9.773 1 98.5 86 LYS B O 1
ATOM 2256 N N . ILE B 1 87 ? -14.273 -13.531 -9.695 1 98.75 87 ILE B N 1
ATOM 2257 C CA . ILE B 1 87 ? -13.148 -13.086 -8.883 1 98.75 87 ILE B CA 1
ATOM 2258 C C . ILE B 1 87 ? -12.32 -12.062 -9.656 1 98.75 87 ILE B C 1
ATOM 2260 O O . ILE B 1 87 ? -11.977 -11.008 -9.125 1 98.75 87 ILE B O 1
ATOM 2264 N N . LEU B 1 88 ? -12.031 -12.359 -10.898 1 98.75 88 LEU B N 1
ATOM 2265 C CA . LEU B 1 88 ? -11.273 -11.438 -11.734 1 98.75 88 LEU B CA 1
ATOM 2266 C C . LEU B 1 88 ? -12.008 -10.117 -11.898 1 98.75 88 LEU B C 1
ATOM 2268 O O . LEU B 1 88 ? -11.414 -9.047 -11.75 1 98.75 88 LEU B O 1
ATOM 2272 N N . THR B 1 89 ? -13.305 -10.164 -12.156 1 98.56 89 THR B N 1
ATOM 2273 C CA . THR B 1 89 ? -14.117 -8.961 -12.336 1 98.56 89 THR B CA 1
ATOM 2274 C C . THR B 1 89 ? -14.188 -8.156 -11.039 1 98.56 89 THR B C 1
ATOM 2276 O O . THR B 1 89 ? -14.203 -6.926 -11.07 1 98.56 89 THR B O 1
ATOM 2279 N N . TRP B 1 90 ? -14.242 -8.898 -9.945 1 98.69 90 TRP B N 1
ATOM 2280 C CA . TRP B 1 90 ? -14.281 -8.258 -8.633 1 98.69 90 TRP B CA 1
ATOM 2281 C C . TRP B 1 90 ? -13.078 -7.348 -8.438 1 98.69 90 TRP B C 1
ATOM 2283 O O . TRP B 1 90 ? -13.234 -6.172 -8.094 1 98.69 90 TRP B O 1
ATOM 2293 N N . PHE B 1 91 ? -11.875 -7.852 -8.703 1 98.81 91 PHE B N 1
ATOM 2294 C CA . PHE B 1 91 ? -10.656 -7.062 -8.562 1 98.81 91 PHE B CA 1
ATOM 2295 C C . PHE B 1 91 ? -10.633 -5.922 -9.57 1 98.81 91 PHE B C 1
ATOM 2297 O O . PHE B 1 91 ? -10.258 -4.797 -9.234 1 98.81 91 PHE B O 1
ATOM 2304 N N . LEU B 1 92 ? -10.977 -6.215 -10.797 1 98.56 92 LEU B N 1
ATOM 2305 C CA . LEU B 1 92 ? -10.961 -5.215 -11.852 1 98.56 92 LEU B CA 1
ATOM 2306 C C . LEU B 1 92 ? -11.891 -4.051 -11.523 1 98.56 92 LEU B C 1
ATOM 2308 O O . LEU B 1 92 ? -11.516 -2.889 -11.672 1 98.56 92 LEU B O 1
ATOM 2312 N N . ASN B 1 93 ? -13.109 -4.383 -11.078 1 98.31 93 ASN B N 1
ATOM 2313 C CA . ASN B 1 93 ? -14.078 -3.352 -10.719 1 98.31 93 ASN B CA 1
ATOM 2314 C C . ASN B 1 93 ? -13.57 -2.486 -9.562 1 98.31 93 ASN B C 1
ATOM 2316 O O . ASN B 1 93 ? -13.688 -1.261 -9.609 1 98.31 93 ASN B O 1
ATOM 2320 N N . LEU B 1 94 ? -13.062 -3.125 -8.586 1 98.5 94 LEU B N 1
ATOM 2321 C CA . LEU B 1 94 ? -12.539 -2.4 -7.43 1 98.5 94 LEU B CA 1
ATOM 2322 C C . LEU B 1 94 ? -11.43 -1.441 -7.844 1 98.5 94 LEU B C 1
ATOM 2324 O O . LEU B 1 94 ? -11.438 -0.271 -7.457 1 98.5 94 LEU B O 1
ATOM 2328 N N . HIS B 1 95 ? -10.5 -1.93 -8.641 1 98.69 95 HIS B N 1
ATOM 2329 C CA . HIS B 1 95 ? -9.414 -1.106 -9.164 1 98.69 95 HIS B CA 1
ATOM 2330 C C . HIS B 1 95 ? -9.953 0.073 -9.969 1 98.69 95 HIS B C 1
ATOM 2332 O O . HIS B 1 95 ? -9.547 1.217 -9.75 1 98.69 95 HIS B O 1
ATOM 2338 N N . ARG B 1 96 ? -10.867 -0.184 -10.836 1 98.38 96 ARG B N 1
ATOM 2339 C CA . ARG B 1 96 ? -11.414 0.835 -11.719 1 98.38 96 ARG B CA 1
ATOM 2340 C C . ARG B 1 96 ? -12.164 1.901 -10.922 1 98.38 96 ARG B C 1
ATOM 2342 O O . ARG B 1 96 ? -12.055 3.094 -11.219 1 98.38 96 ARG B O 1
ATOM 2349 N N . MET B 1 97 ? -12.938 1.481 -10.008 1 97.94 97 MET B N 1
ATOM 2350 C CA . MET B 1 97 ? -13.719 2.428 -9.219 1 97.94 97 MET B CA 1
ATOM 2351 C C . MET B 1 97 ? -12.812 3.35 -8.414 1 97.94 97 MET B C 1
ATOM 2353 O O . MET B 1 97 ? -13.047 4.555 -8.344 1 97.94 97 MET B O 1
ATOM 2357 N N . LYS B 1 98 ? -11.805 2.807 -7.824 1 97.94 98 LYS B N 1
ATOM 2358 C CA . LYS B 1 98 ? -10.867 3.645 -7.082 1 97.94 98 LYS B CA 1
ATOM 2359 C C . LYS B 1 98 ? -10.062 4.539 -8.023 1 97.94 98 LYS B C 1
ATOM 2361 O O . LYS B 1 98 ? -9.844 5.715 -7.73 1 97.94 98 LYS B O 1
ATOM 2366 N N . LEU B 1 99 ? -9.641 3.984 -9.133 1 97.94 99 LEU B N 1
ATOM 2367 C CA . LEU B 1 99 ? -8.906 4.773 -10.117 1 97.94 99 LEU B CA 1
ATOM 2368 C C . LEU B 1 99 ? -9.766 5.922 -10.641 1 97.94 99 LEU B C 1
ATOM 2370 O O . LEU B 1 99 ? -9.273 7.043 -10.797 1 97.94 99 LEU B O 1
ATOM 2374 N N . GLU B 1 100 ? -10.984 5.637 -10.938 1 97.62 100 GLU B N 1
ATOM 2375 C CA . GLU B 1 100 ? -11.922 6.66 -11.398 1 97.62 100 GLU B CA 1
ATOM 2376 C C . GLU B 1 100 ? -12.062 7.781 -10.367 1 97.62 100 GLU B C 1
ATOM 2378 O O . GLU B 1 100 ? -12.102 8.961 -10.727 1 97.62 100 GLU B O 1
ATOM 2383 N N . LYS B 1 101 ? -12.195 7.383 -9.133 1 96.88 101 LYS B N 1
ATOM 2384 C CA . LYS B 1 101 ? -12.312 8.375 -8.07 1 96.88 101 LYS B CA 1
ATOM 2385 C C . LYS B 1 101 ? -11.062 9.25 -7.992 1 96.88 101 LYS B C 1
ATOM 2387 O O . LYS B 1 101 ? -11.156 10.461 -7.793 1 96.88 101 LYS B O 1
ATOM 2392 N N . VAL B 1 102 ? -9.891 8.688 -8.117 1 96.81 102 VAL B N 1
ATOM 2393 C CA . VAL B 1 102 ? -8.625 9.414 -8.117 1 96.81 102 VAL B CA 1
ATOM 2394 C C . VAL B 1 102 ? -8.633 10.453 -9.242 1 96.81 102 VAL B C 1
ATOM 2396 O O . VAL B 1 102 ? -8.195 11.586 -9.055 1 96.81 102 VAL B O 1
ATOM 2399 N N . LYS B 1 103 ? -9.102 10.078 -10.391 1 96.62 103 LYS B N 1
ATOM 2400 C CA . LYS B 1 103 ? -9.008 10.906 -11.586 1 96.62 103 LYS B CA 1
ATOM 2401 C C . LYS B 1 103 ? -10.102 11.969 -11.609 1 96.62 103 LYS B C 1
ATOM 2403 O O . LYS B 1 103 ? -9.844 13.125 -11.938 1 96.62 103 LYS B O 1
ATOM 2408 N N . LEU B 1 104 ? -11.32 11.648 -11.242 1 95.06 104 LEU B N 1
ATOM 2409 C CA . LEU B 1 104 ? -12.469 12.531 -11.398 1 95.06 104 LEU B CA 1
ATOM 2410 C C . LEU B 1 104 ? -12.648 13.414 -10.164 1 95.06 104 LEU B C 1
ATOM 2412 O O . LEU B 1 104 ? -13.148 14.539 -10.266 1 95.06 104 LEU B O 1
ATOM 2416 N N . ASP B 1 105 ? -12.336 12.852 -9.016 1 95.31 105 ASP B N 1
ATOM 2417 C CA . ASP B 1 105 ? -12.555 13.555 -7.762 1 95.31 105 ASP B CA 1
ATOM 2418 C C . ASP B 1 105 ? -11.32 13.492 -6.867 1 95.31 105 ASP B C 1
ATOM 2420 O O . ASP B 1 105 ? -11.391 13.023 -5.73 1 95.31 105 ASP B O 1
ATOM 2424 N N . PRO B 1 106 ? -10.203 14.078 -7.359 1 94.62 106 PRO B N 1
ATOM 2425 C CA . PRO B 1 106 ? -8.953 13.93 -6.621 1 94.62 106 PRO B CA 1
ATOM 2426 C C . PRO B 1 106 ? -9.023 14.492 -5.203 1 94.62 106 PRO B C 1
ATOM 2428 O O . PRO B 1 106 ? -8.438 13.93 -4.277 1 94.62 106 PRO B O 1
ATOM 2431 N N . GLU B 1 107 ? -9.734 15.578 -4.984 1 93.88 107 GLU B N 1
ATOM 2432 C CA . GLU B 1 107 ? -9.867 16.172 -3.656 1 93.88 107 GLU B CA 1
ATOM 2433 C C . GLU B 1 107 ? -10.68 15.266 -2.732 1 93.88 107 GLU B C 1
ATOM 2435 O O . GLU B 1 107 ? -10.352 15.117 -1.552 1 93.88 107 GLU B O 1
ATOM 2440 N N . LEU B 1 108 ? -11.703 14.688 -3.312 1 94.5 108 LEU B N 1
ATOM 2441 C CA . LEU B 1 108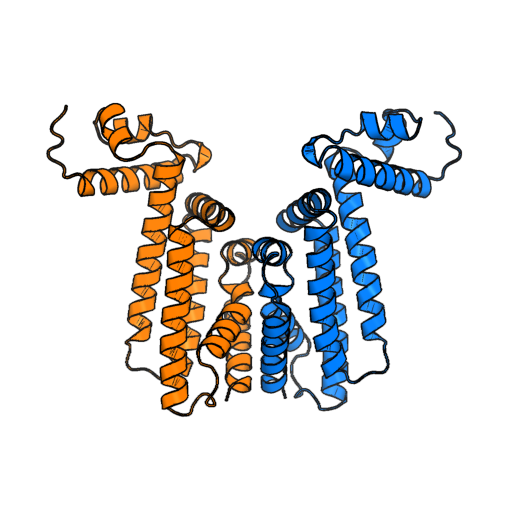 ? -12.492 13.75 -2.531 1 94.5 108 LEU B CA 1
ATOM 2442 C C . LEU B 1 108 ? -11.688 12.492 -2.209 1 94.5 108 LEU B C 1
ATOM 2444 O O . LEU B 1 108 ? -11.805 11.938 -1.112 1 94.5 108 LEU B O 1
ATOM 2448 N N . PHE B 1 109 ? -10.859 12.094 -3.158 1 95.31 109 PHE B N 1
ATOM 2449 C CA . PHE B 1 109 ? -10.039 10.906 -2.951 1 95.31 109 PHE B CA 1
ATOM 2450 C C . PHE B 1 109 ? -9.016 11.141 -1.84 1 95.31 109 PHE B C 1
ATOM 2452 O O . PHE B 1 109 ? -8.703 10.219 -1.081 1 95.31 109 PHE B O 1
ATOM 2459 N N . LYS B 1 110 ? -8.578 12.367 -1.74 1 92 110 LYS B N 1
ATOM 2460 C CA . LYS B 1 110 ? -7.66 12.703 -0.654 1 92 110 LYS B CA 1
ATOM 2461 C C . LYS B 1 110 ? -8.312 12.477 0.707 1 92 110 LYS B C 1
ATOM 2463 O O . LYS B 1 110 ? -7.672 11.977 1.634 1 92 110 LYS B O 1
ATOM 2468 N N . ALA B 1 111 ? -9.562 12.836 0.815 1 91.25 111 ALA B N 1
ATOM 2469 C CA . ALA B 1 111 ? -10.305 12.617 2.055 1 91.25 111 ALA B CA 1
ATOM 2470 C C . ALA B 1 111 ? -10.422 11.133 2.367 1 91.25 111 ALA B C 1
ATOM 2472 O O . ALA B 1 111 ? -10.234 10.711 3.514 1 91.25 111 ALA B O 1
ATOM 2473 N N . PHE B 1 112 ? -10.672 10.422 1.331 1 93.25 112 PHE B N 1
ATOM 2474 C CA . PHE B 1 112 ? -10.773 8.977 1.455 1 93.25 112 PHE B CA 1
ATOM 2475 C C . PHE B 1 112 ? -9.445 8.375 1.881 1 93.25 112 PHE B C 1
ATOM 2477 O O . PHE B 1 112 ? -9.391 7.551 2.799 1 93.25 112 PHE B O 1
ATOM 2484 N N . ASP B 1 113 ? -8.43 8.75 1.265 1 91.81 113 ASP B N 1
ATOM 2485 C CA . ASP B 1 113 ? -7.094 8.227 1.531 1 91.81 113 ASP B CA 1
ATOM 2486 C C . ASP B 1 113 ? -6.672 8.5 2.973 1 91.81 113 ASP B C 1
ATOM 2488 O O . ASP B 1 113 ? -6.066 7.648 3.621 1 91.81 113 ASP B O 1
ATOM 2492 N N . MET B 1 114 ? -7.047 9.648 3.496 1 89.44 114 MET B N 1
ATOM 2493 C CA . MET B 1 114 ? -6.762 10.016 4.883 1 89.44 114 MET B CA 1
ATOM 2494 C C . MET B 1 114 ? -7.543 9.125 5.848 1 89.44 114 MET B C 1
ATOM 2496 O O . MET B 1 114 ? -7 8.672 6.855 1 89.44 114 MET B O 1
ATOM 2500 N N . ALA B 1 115 ? -8.781 8.953 5.531 1 92.38 115 ALA B N 1
ATOM 2501 C CA . ALA B 1 115 ? -9.617 8.094 6.367 1 92.38 115 ALA B CA 1
ATOM 2502 C C . ALA B 1 115 ? -9.078 6.664 6.395 1 92.38 115 ALA B C 1
ATOM 2504 O O . ALA B 1 115 ? -9.094 6.008 7.438 1 92.38 115 ALA B O 1
ATOM 2505 N N . ALA B 1 116 ? -8.578 6.172 5.258 1 92.38 116 ALA B N 1
ATOM 2506 C CA . ALA B 1 116 ? -7.996 4.836 5.156 1 92.38 116 ALA B CA 1
ATOM 2507 C C . ALA B 1 116 ? -6.727 4.723 5.992 1 92.38 116 ALA B C 1
ATOM 2509 O O . ALA B 1 116 ? -6.516 3.723 6.68 1 92.38 116 ALA B O 1
ATOM 2510 N N . GLU B 1 117 ? -5.977 5.766 5.992 1 87.75 117 GLU B N 1
ATOM 2511 C CA . GLU B 1 117 ? -4.738 5.801 6.762 1 87.75 117 GLU B CA 1
ATOM 2512 C C . GLU B 1 117 ? -5.016 5.75 8.266 1 87.75 117 GLU B C 1
ATOM 2514 O O . GLU B 1 117 ? -4.258 5.145 9.023 1 87.75 117 GLU B O 1
ATOM 2519 N N . GLU B 1 118 ? -6.109 6.352 8.648 1 90.12 118 GLU B N 1
ATOM 2520 C CA . GLU B 1 118 ? -6.473 6.418 10.062 1 90.12 118 GLU B CA 1
ATOM 2521 C C . GLU B 1 118 ? -7.262 5.184 10.484 1 90.12 118 GLU B C 1
ATOM 2523 O O . GLU B 1 118 ? -7.613 5.035 11.656 1 90.12 118 GLU B O 1
ATOM 2528 N N . SER B 1 119 ? -7.5 4.359 9.57 1 92.06 119 SER B N 1
ATOM 2529 C CA . SER B 1 119 ? -8.234 3.125 9.836 1 92.06 119 SER B CA 1
ATOM 2530 C C . SER B 1 119 ? -9.555 3.408 10.547 1 92.06 119 SER B C 1
ATOM 2532 O O . SER B 1 119 ? -9.836 2.822 11.594 1 92.06 119 SER B O 1
ATOM 2534 N N . LYS B 1 120 ? -10.312 4.367 10 1 95 120 LYS B N 1
ATOM 2535 C CA . LYS B 1 120 ? -11.609 4.723 10.578 1 95 120 LYS B CA 1
ATOM 2536 C C . LYS B 1 120 ? -12.555 3.527 10.562 1 95 120 LYS B C 1
ATOM 2538 O O . LYS B 1 120 ? -12.383 2.596 9.781 1 95 120 LYS B O 1
ATOM 2543 N N . PRO B 1 121 ? -13.539 3.539 11.398 1 95.81 121 PRO B N 1
ATOM 2544 C CA . PRO B 1 121 ? -14.438 2.387 11.523 1 95.81 121 PRO B CA 1
ATOM 2545 C C . PRO B 1 121 ? -15.094 2.002 10.203 1 95.81 121 PRO B C 1
ATOM 2547 O O . PRO B 1 121 ? -15.227 0.814 9.898 1 95.81 121 PRO B O 1
ATOM 2550 N N . PHE B 1 122 ? -15.539 3.051 9.453 1 96.06 122 PHE B N 1
ATOM 2551 C CA . PHE B 1 122 ? -16.219 2.727 8.203 1 96.06 122 PHE B CA 1
ATOM 2552 C C . PHE B 1 122 ? -15.242 2.109 7.207 1 96.06 122 PHE B C 1
ATOM 2554 O O . PHE B 1 122 ? -15.656 1.39 6.293 1 96.06 122 PHE B O 1
ATOM 2561 N N . ILE B 1 123 ? -13.953 2.342 7.332 1 96.94 123 ILE B N 1
ATOM 2562 C CA . ILE B 1 123 ? -12.93 1.69 6.516 1 96.94 123 ILE B CA 1
ATOM 2563 C C . ILE B 1 123 ? -12.844 0.211 6.887 1 96.94 123 ILE B C 1
ATOM 2565 O O . ILE B 1 123 ? -12.766 -0.651 6.008 1 96.94 123 ILE B O 1
ATOM 2569 N N . GLN B 1 124 ? -12.852 -0.029 8.211 1 96.25 124 GLN B N 1
ATOM 2570 C CA . GLN B 1 124 ? -12.836 -1.412 8.672 1 96.25 124 GLN B CA 1
ATOM 2571 C C . GLN B 1 124 ? -14.047 -2.18 8.164 1 96.25 124 GLN B C 1
ATOM 2573 O O . GLN B 1 124 ? -13.945 -3.361 7.824 1 96.25 124 GLN B O 1
ATOM 2578 N N . THR B 1 125 ? -15.156 -1.488 8.172 1 97.56 125 THR B N 1
ATOM 2579 C CA . THR B 1 125 ? -16.359 -2.096 7.629 1 97.56 125 THR B CA 1
ATOM 2580 C C . THR B 1 125 ? -16.188 -2.432 6.152 1 97.56 125 THR B C 1
ATOM 2582 O O . THR B 1 125 ? -16.562 -3.518 5.707 1 97.56 125 THR B O 1
ATOM 2585 N N . HIS B 1 126 ? -15.625 -1.536 5.434 1 97.62 126 HIS B N 1
ATOM 2586 C CA . HIS B 1 126 ? -15.352 -1.761 4.016 1 97.62 126 HIS B CA 1
ATOM 2587 C C . HIS B 1 126 ? -14.422 -2.953 3.816 1 97.62 126 HIS B C 1
ATOM 2589 O O . HIS B 1 126 ? -14.688 -3.814 2.973 1 97.62 126 HIS B O 1
ATOM 2595 N N . LEU B 1 127 ? -13.383 -3.059 4.574 1 96.88 127 LEU B N 1
ATOM 2596 C CA . LEU B 1 127 ? -12.438 -4.168 4.477 1 96.88 127 LEU B CA 1
ATOM 2597 C C . LEU B 1 127 ? -13.117 -5.488 4.809 1 96.88 127 LEU B C 1
ATOM 2599 O O . LEU B 1 127 ? -12.867 -6.504 4.16 1 96.88 127 LEU B O 1
ATOM 2603 N N . SER B 1 128 ? -13.945 -5.449 5.82 1 97.75 128 SER B N 1
ATOM 2604 C CA . SER B 1 128 ? -14.711 -6.637 6.191 1 97.75 128 SER B CA 1
ATOM 2605 C C . SER B 1 128 ? -15.641 -7.07 5.066 1 97.75 128 SER B C 1
ATOM 2607 O O . SER B 1 128 ? -15.773 -8.266 4.789 1 97.75 128 SER B O 1
ATOM 2609 N N . ASN B 1 129 ? -16.281 -6.094 4.465 1 98.12 129 ASN B N 1
ATOM 2610 C CA . ASN B 1 129 ? -17.156 -6.395 3.33 1 98.12 129 ASN B CA 1
ATOM 2611 C C . ASN B 1 129 ? -16.375 -7.008 2.174 1 98.12 129 ASN B C 1
ATOM 2613 O O . ASN B 1 129 ? -16.828 -7.961 1.543 1 98.12 129 ASN B O 1
ATOM 2617 N N . MET B 1 130 ? -15.234 -6.488 1.872 1 98.06 130 MET B N 1
ATOM 2618 C CA . MET B 1 130 ? -14.375 -7.043 0.833 1 98.06 130 MET B CA 1
ATOM 2619 C C . MET B 1 130 ? -14.039 -8.5 1.12 1 98.06 130 MET B C 1
ATOM 2621 O O . MET B 1 130 ? -14.141 -9.352 0.232 1 98.06 130 MET B O 1
ATOM 2625 N N . ARG B 1 131 ? -13.688 -8.766 2.348 1 98.38 131 ARG B N 1
ATOM 2626 C CA . ARG B 1 131 ? -13.328 -10.125 2.738 1 98.38 131 ARG B CA 1
ATOM 2627 C C . ARG B 1 131 ? -14.531 -11.062 2.627 1 98.38 131 ARG B C 1
ATOM 2629 O O . ARG B 1 131 ? -14.398 -12.195 2.164 1 98.38 131 ARG B O 1
ATOM 2636 N N . LYS B 1 132 ? -15.641 -10.586 3.08 1 98.38 132 LYS B N 1
ATOM 2637 C CA . LYS B 1 132 ? -16.859 -11.383 3.014 1 98.38 132 LYS B CA 1
ATOM 2638 C C . LYS B 1 132 ? -17.219 -11.719 1.569 1 98.38 132 LYS B C 1
ATOM 2640 O O . LYS B 1 132 ? -17.562 -12.859 1.259 1 98.38 132 LYS B O 1
ATOM 2645 N N . GLN B 1 133 ? -17.188 -10.727 0.759 1 98.62 133 GLN B N 1
ATOM 2646 C CA . GLN B 1 133 ? -17.5 -10.914 -0.654 1 98.62 133 GLN B CA 1
ATOM 2647 C C . GLN B 1 133 ? -16.531 -11.883 -1.308 1 98.62 133 GLN B C 1
ATOM 2649 O O . GLN B 1 133 ? -16.938 -12.828 -1.991 1 98.62 133 GLN B O 1
ATOM 2654 N N . MET B 1 134 ? -15.273 -11.719 -1.085 1 98.69 134 MET B N 1
ATOM 2655 C CA . MET B 1 134 ? -14.25 -12.602 -1.654 1 98.69 134 MET B CA 1
ATOM 2656 C C . MET B 1 134 ? -14.406 -14.023 -1.127 1 98.69 134 MET B C 1
ATOM 2658 O O . MET B 1 134 ? -14.297 -14.984 -1.887 1 98.69 134 MET B O 1
ATOM 2662 N N . SER B 1 135 ? -14.664 -14.117 0.158 1 98.56 135 SER B N 1
ATOM 2663 C CA . SER B 1 135 ? -14.883 -15.43 0.763 1 98.56 135 SER B CA 1
ATOM 2664 C C . SER B 1 135 ? -16.031 -16.172 0.082 1 98.56 135 SER B C 1
ATOM 2666 O O . SER B 1 135 ? -15.93 -17.375 -0.185 1 98.56 135 SER B O 1
ATOM 2668 N N . SER B 1 136 ? -17.078 -15.469 -0.191 1 98.38 136 SER B N 1
ATOM 2669 C CA . SER B 1 136 ? -18.219 -16.062 -0.869 1 98.38 136 SER B CA 1
ATOM 2670 C C . SER B 1 136 ? -17.844 -16.562 -2.258 1 98.38 136 SER B C 1
ATOM 2672 O O . SER B 1 136 ? -18.266 -17.656 -2.664 1 98.38 136 SER B O 1
ATOM 2674 N N . LEU B 1 137 ? -17.094 -15.773 -2.949 1 98.56 137 LEU B N 1
ATOM 2675 C CA . LEU B 1 137 ? -16.656 -16.156 -4.289 1 98.56 137 LEU B CA 1
ATOM 2676 C C . LEU B 1 137 ? -15.75 -17.375 -4.234 1 98.56 137 LEU B C 1
ATOM 2678 O O . LEU B 1 137 ? -15.859 -18.281 -5.074 1 98.56 137 LEU B O 1
ATOM 2682 N N . VAL B 1 138 ? -14.875 -17.453 -3.223 1 98.56 138 VAL B N 1
ATOM 2683 C CA . VAL B 1 138 ? -13.945 -18.562 -3.037 1 98.56 138 VAL B CA 1
ATOM 2684 C C . VAL B 1 138 ? -14.727 -19.844 -2.734 1 98.56 138 VAL B C 1
ATOM 2686 O O . VAL B 1 138 ? -14.438 -20.906 -3.301 1 98.56 138 VAL B O 1
ATOM 2689 N N . VAL B 1 139 ? -15.703 -19.766 -1.87 1 98.31 139 VAL B N 1
ATOM 2690 C CA . VAL B 1 139 ? -16.531 -20.906 -1.525 1 98.31 139 VAL B CA 1
ATOM 2691 C C . VAL B 1 139 ? -17.188 -21.469 -2.783 1 98.31 139 VAL B C 1
ATOM 2693 O O . VAL B 1 139 ? -17.188 -22.688 -3.006 1 98.31 139 VAL B O 1
ATOM 2696 N N . GLU B 1 140 ? -17.75 -20.562 -3.57 1 98.06 140 GLU B N 1
ATOM 2697 C CA . GLU B 1 140 ? -18.391 -20.984 -4.82 1 98.06 140 GLU B CA 1
ATOM 2698 C C . GLU B 1 140 ? -17.391 -21.672 -5.738 1 98.06 140 GLU B C 1
ATOM 2700 O O . GLU B 1 140 ? -17.703 -22.703 -6.34 1 98.06 140 GLU B O 1
ATOM 2705 N N . ALA B 1 141 ? -16.203 -21.125 -5.863 1 98.38 141 ALA B N 1
ATOM 2706 C CA . ALA B 1 141 ? -15.18 -21.688 -6.73 1 98.38 141 ALA B CA 1
ATOM 2707 C C . ALA B 1 141 ? -14.734 -23.062 -6.246 1 98.38 141 ALA B C 1
ATOM 2709 O O . ALA B 1 141 ? -14.477 -23.953 -7.051 1 98.38 141 ALA B O 1
ATOM 2710 N N . ILE B 1 142 ? -14.617 -23.266 -4.926 1 98.06 142 ILE B N 1
ATOM 2711 C CA . ILE B 1 142 ? -14.266 -24.547 -4.336 1 98.06 142 ILE B CA 1
ATOM 2712 C C . ILE B 1 142 ? -15.375 -25.562 -4.598 1 98.06 142 ILE B C 1
ATOM 2714 O O . ILE B 1 142 ? -15.109 -26.688 -5.008 1 98.06 142 ILE B O 1
ATOM 2718 N N . ASN B 1 143 ? -16.609 -25.125 -4.398 1 97.5 143 ASN B N 1
ATOM 2719 C CA . ASN B 1 143 ? -17.766 -26 -4.586 1 97.5 143 ASN B CA 1
ATOM 2720 C C . ASN B 1 143 ? -17.859 -26.484 -6.031 1 97.5 143 ASN B C 1
ATOM 2722 O O . ASN B 1 143 ? -18.312 -27.609 -6.285 1 97.5 143 ASN B O 1
ATOM 2726 N N . GLN B 1 144 ? -17.422 -25.688 -6.938 1 97.44 144 GLN B N 1
ATOM 2727 C CA . GLN B 1 144 ? -17.469 -26.047 -8.352 1 97.44 144 GLN B CA 1
ATOM 2728 C C . GLN B 1 144 ? -16.156 -26.703 -8.789 1 97.44 144 GLN B C 1
ATOM 2730 O O . GLN B 1 144 ? -15.922 -26.906 -9.984 1 97.44 144 GLN B O 1
ATOM 2735 N N . LYS B 1 145 ? -15.266 -26.938 -7.863 1 97.44 145 LYS B N 1
ATOM 2736 C CA . LYS B 1 145 ? -14.016 -27.672 -8.039 1 97.44 145 LYS B CA 1
ATOM 2737 C C . LYS B 1 145 ? -13.055 -26.922 -8.945 1 97.44 145 LYS B C 1
ATOM 2739 O O . LYS B 1 145 ? -12.258 -27.531 -9.664 1 97.44 145 LYS B O 1
ATOM 2744 N N . LYS B 1 146 ? -13.195 -25.594 -8.969 1 97.25 146 LYS B N 1
ATOM 2745 C CA . LYS B 1 146 ? -12.289 -24.75 -9.734 1 97.25 146 LYS B CA 1
ATOM 2746 C C . LYS B 1 146 ? -11.062 -24.375 -8.906 1 97.25 146 LYS B C 1
ATOM 2748 O O . LYS B 1 146 ? -10.008 -24.047 -9.461 1 97.25 146 LYS B O 1
ATOM 2753 N N . ILE B 1 147 ? -11.234 -24.297 -7.582 1 97.56 147 ILE B N 1
ATOM 2754 C CA . ILE B 1 147 ? -10.172 -24.125 -6.602 1 97.56 147 ILE B CA 1
ATOM 2755 C C . ILE B 1 147 ? -10.117 -25.328 -5.668 1 97.56 147 ILE B C 1
ATOM 2757 O O . ILE B 1 147 ? -11.148 -25.859 -5.266 1 97.56 147 ILE B O 1
ATOM 2761 N N . LYS B 1 148 ? -8.93 -25.766 -5.418 1 97.06 148 LYS B N 1
ATOM 2762 C CA . LYS B 1 148 ? -8.758 -26.906 -4.523 1 97.06 148 LYS B CA 1
ATOM 2763 C C . LYS B 1 148 ? -9.305 -26.609 -3.131 1 97.06 148 LYS B C 1
ATOM 2765 O O . LYS B 1 148 ? -9.141 -25.5 -2.623 1 97.06 148 LYS B O 1
ATOM 2770 N N . LYS B 1 149 ? -9.852 -27.609 -2.531 1 95.5 149 LYS B N 1
ATOM 2771 C CA . LYS B 1 149 ? -10.414 -27.453 -1.195 1 95.5 149 LYS B CA 1
ATOM 2772 C C . LYS B 1 149 ? -9.328 -27.172 -0.165 1 95.5 149 LYS B C 1
ATOM 2774 O O . LYS B 1 149 ? -8.406 -27.969 0.014 1 95.5 149 LYS B O 1
ATOM 2779 N N . ARG B 1 150 ? -9.406 -26.031 0.386 1 94.25 150 ARG B N 1
ATOM 2780 C CA . ARG B 1 150 ? -8.547 -25.547 1.46 1 94.25 150 ARG B CA 1
ATOM 2781 C C . ARG B 1 150 ? -9.305 -24.625 2.4 1 94.25 150 ARG B C 1
ATOM 2783 O O . ARG B 1 150 ? -10.531 -24.5 2.301 1 94.25 150 ARG B O 1
ATOM 2790 N N . ASP B 1 151 ? -8.539 -24.109 3.402 1 97.56 151 ASP B N 1
ATOM 2791 C CA . ASP B 1 151 ? -9.125 -23.125 4.305 1 97.56 151 ASP B CA 1
ATOM 2792 C C . ASP B 1 151 ? -9.586 -21.875 3.541 1 97.56 151 ASP B C 1
ATOM 2794 O O . ASP B 1 151 ? -8.766 -21.156 2.982 1 97.56 151 ASP B O 1
ATOM 2798 N N . VAL B 1 152 ? -10.93 -21.688 3.541 1 98.12 152 VAL B N 1
ATOM 2799 C CA . VAL B 1 152 ? -11.539 -20.609 2.768 1 98.12 152 VAL B CA 1
ATOM 2800 C C . VAL B 1 152 ? -10.969 -19.266 3.211 1 98.12 152 VAL B C 1
ATOM 2802 O O . VAL B 1 152 ? -10.703 -18.406 2.379 1 98.12 152 VAL B O 1
ATOM 2805 N N . ASN B 1 153 ? -10.828 -19.094 4.504 1 98.06 153 ASN B N 1
ATOM 2806 C CA . ASN B 1 153 ? -10.281 -17.844 5.027 1 98.06 153 ASN B CA 1
ATOM 2807 C C . ASN B 1 153 ? -8.867 -17.594 4.523 1 98.06 153 ASN B C 1
ATOM 2809 O O . ASN B 1 153 ? -8.516 -16.453 4.184 1 98.06 153 ASN B O 1
ATOM 2813 N N . LEU B 1 154 ? -8.086 -18.625 4.504 1 98.06 154 LEU B N 1
ATOM 2814 C CA . LEU B 1 154 ? -6.711 -18.484 4.027 1 98.06 154 LEU B CA 1
ATOM 2815 C C . LEU B 1 154 ? -6.68 -18.094 2.555 1 98.06 154 LEU B C 1
ATOM 2817 O O . LEU B 1 154 ? -5.953 -17.188 2.168 1 98.06 154 LEU B O 1
ATOM 2821 N N . ILE B 1 155 ? -7.477 -18.75 1.711 1 98.62 155 ILE B N 1
ATOM 2822 C CA . ILE B 1 155 ? -7.52 -18.453 0.283 1 98.62 155 ILE B CA 1
ATOM 2823 C C . ILE B 1 155 ? -7.977 -17.016 0.07 1 98.62 155 ILE B C 1
ATOM 2825 O O . ILE B 1 155 ? -7.422 -16.297 -0.766 1 98.62 155 ILE B O 1
ATOM 2829 N N . THR B 1 156 ? -8.984 -16.609 0.849 1 98.75 156 THR B N 1
ATOM 2830 C CA . THR B 1 156 ? -9.516 -15.258 0.772 1 98.75 156 THR B CA 1
ATOM 2831 C C . THR B 1 156 ? -8.422 -14.234 1.071 1 98.75 156 THR B C 1
ATOM 2833 O O . THR B 1 156 ? -8.227 -13.281 0.313 1 98.75 156 THR B O 1
ATOM 2836 N N . GLU B 1 157 ? -7.68 -14.477 2.105 1 98.38 157 GLU B N 1
ATOM 2837 C CA . GLU B 1 157 ? -6.621 -13.547 2.5 1 98.38 157 GLU B CA 1
ATOM 2838 C C . GLU B 1 157 ? -5.492 -13.531 1.471 1 98.38 157 GLU B C 1
ATOM 2840 O O . GLU B 1 157 ? -4.902 -12.477 1.214 1 98.38 157 GLU B O 1
ATOM 2845 N N . ILE B 1 158 ? -5.195 -14.664 0.911 1 98.75 158 ILE B N 1
ATOM 2846 C CA . ILE B 1 158 ? -4.164 -14.75 -0.117 1 98.75 158 ILE B CA 1
ATOM 2847 C C . ILE B 1 158 ? -4.562 -13.906 -1.321 1 98.75 158 ILE B C 1
ATOM 2849 O O . ILE B 1 158 ? -3.771 -13.086 -1.803 1 98.75 158 ILE B O 1
ATOM 2853 N N . LEU B 1 159 ? -5.797 -14.031 -1.756 1 98.81 159 LEU B N 1
ATOM 2854 C CA . LEU B 1 159 ? -6.277 -13.281 -2.912 1 98.81 159 LEU B CA 1
ATOM 2855 C C . LEU B 1 159 ? -6.305 -11.781 -2.615 1 98.81 159 LEU B C 1
ATOM 2857 O O . LEU B 1 159 ? -5.816 -10.977 -3.414 1 98.81 159 LEU B O 1
ATOM 2861 N N . ILE B 1 160 ? -6.82 -11.438 -1.488 1 98.62 160 ILE B N 1
ATOM 2862 C CA . ILE B 1 160 ? -6.914 -10.031 -1.121 1 98.62 160 ILE B CA 1
ATOM 2863 C C . ILE B 1 160 ? -5.512 -9.43 -1.021 1 98.62 160 ILE B C 1
ATOM 2865 O O . ILE B 1 160 ? -5.254 -8.344 -1.554 1 98.62 160 ILE B O 1
ATOM 2869 N N . SER B 1 161 ? -4.59 -10.156 -0.395 1 98.44 161 SER B N 1
ATOM 2870 C CA . SER B 1 161 ? -3.223 -9.664 -0.237 1 98.44 161 SER B CA 1
ATOM 2871 C C . SER B 1 161 ? -2.527 -9.523 -1.587 1 98.44 161 SER B C 1
ATOM 2873 O O . SER B 1 161 ? -1.856 -8.523 -1.842 1 98.44 161 SER B O 1
ATOM 2875 N N . ALA B 1 162 ? -2.723 -10.461 -2.451 1 98.62 162 ALA B N 1
ATOM 2876 C CA . ALA B 1 162 ? -2.086 -10.438 -3.766 1 98.62 162 ALA B CA 1
ATOM 2877 C C . ALA B 1 162 ? -2.615 -9.289 -4.613 1 98.62 162 ALA B C 1
ATOM 2879 O O . ALA B 1 162 ? -1.905 -8.758 -5.473 1 98.62 162 ALA B O 1
ATOM 2880 N N . GLY B 1 163 ? -3.84 -8.898 -4.387 1 98.62 163 GLY B N 1
ATOM 2881 C CA . GLY B 1 163 ? -4.453 -7.836 -5.168 1 98.62 163 GLY B CA 1
ATOM 2882 C C . GLY B 1 163 ? -4.25 -6.457 -4.57 1 98.62 163 GLY B C 1
ATOM 2883 O O . GLY B 1 163 ? -4.598 -5.449 -5.188 1 98.62 163 GLY B O 1
ATOM 2884 N N . THR B 1 164 ? -3.645 -6.422 -3.459 1 98.25 164 THR B N 1
ATOM 2885 C CA . THR B 1 164 ? -3.521 -5.191 -2.682 1 98.25 164 THR B CA 1
ATOM 2886 C C . THR B 1 164 ? -2.814 -4.109 -3.492 1 98.25 164 THR B C 1
ATOM 2888 O O . THR B 1 164 ? -3.211 -2.941 -3.455 1 98.25 164 THR B O 1
ATOM 2891 N N . ALA B 1 165 ? -1.824 -4.473 -4.254 1 97.88 165 ALA B N 1
ATOM 2892 C CA . ALA B 1 165 ? -1.062 -3.51 -5.047 1 97.88 165 ALA B CA 1
ATOM 2893 C C . ALA B 1 165 ? -1.974 -2.744 -6.004 1 97.88 165 ALA B C 1
ATOM 2895 O O . ALA B 1 165 ? -1.648 -1.631 -6.422 1 97.88 165 ALA B O 1
ATOM 2896 N N . PHE B 1 166 ? -3.133 -3.285 -6.293 1 98.44 166 PHE B N 1
ATOM 2897 C CA . PHE B 1 166 ? -3.996 -2.742 -7.332 1 98.44 166 PHE B CA 1
ATOM 2898 C C . PHE B 1 166 ? -5.258 -2.139 -6.73 1 98.44 166 PHE B C 1
ATOM 2900 O O . PHE B 1 166 ? -6.027 -1.469 -7.426 1 98.44 166 PHE B O 1
ATOM 2907 N N . THR B 1 167 ? -5.473 -2.393 -5.43 1 97.56 167 THR B N 1
ATOM 2908 C CA . THR B 1 167 ? -6.773 -2.014 -4.887 1 97.56 167 THR B CA 1
ATOM 2909 C C . THR B 1 167 ? -6.609 -1.09 -3.686 1 97.56 167 THR B C 1
ATOM 2911 O O . THR B 1 167 ? -7.555 -0.41 -3.283 1 97.56 167 THR B O 1
ATOM 2914 N N . HIS B 1 168 ? -5.484 -1.116 -3.105 1 96.19 168 HIS B N 1
ATOM 2915 C CA . HIS B 1 168 ? -5.25 -0.19 -2.004 1 96.19 168 HIS B CA 1
ATOM 2916 C C . HIS B 1 168 ? -5.258 1.257 -2.486 1 96.19 168 HIS B C 1
ATOM 2918 O O . HIS B 1 168 ? -4.609 1.585 -3.484 1 96.19 168 HIS B O 1
ATOM 2924 N N . PRO B 1 169 ? -5.984 2.129 -1.788 1 95.56 169 PRO B N 1
ATOM 2925 C CA . PRO B 1 169 ? -6.164 3.49 -2.295 1 95.56 169 PRO B CA 1
ATOM 2926 C C . PRO B 1 169 ? -4.84 4.211 -2.535 1 95.56 169 PRO B C 1
ATOM 2928 O O . PRO B 1 169 ? -4.672 4.875 -3.561 1 95.56 169 PRO B O 1
ATOM 2931 N N . LYS B 1 170 ? -3.924 4.043 -1.654 1 92.88 170 LYS B N 1
ATOM 2932 C CA . LYS B 1 170 ? -2.639 4.723 -1.784 1 92.88 170 LYS B CA 1
ATOM 2933 C C . LYS B 1 170 ? -1.886 4.242 -3.023 1 92.88 170 LYS B C 1
ATOM 2935 O O . LYS B 1 170 ? -1.271 5.043 -3.73 1 92.88 170 LYS B O 1
ATOM 2940 N N . LEU B 1 171 ? -1.902 3 -3.26 1 94.88 171 LEU B N 1
ATOM 2941 C CA . LEU B 1 171 ? -1.17 2.424 -4.383 1 94.88 171 LEU B CA 1
ATOM 2942 C C . LEU B 1 171 ? -1.87 2.73 -5.703 1 94.88 171 LEU B C 1
ATOM 2944 O O . LEU B 1 171 ? -1.213 2.986 -6.715 1 94.88 171 LEU B O 1
ATOM 2948 N N . VAL B 1 172 ? -3.199 2.734 -5.723 1 96.75 172 VAL B N 1
ATOM 2949 C CA . VAL B 1 172 ? -3.945 3.115 -6.918 1 96.75 172 VAL B CA 1
ATOM 2950 C C . VAL B 1 172 ? -3.6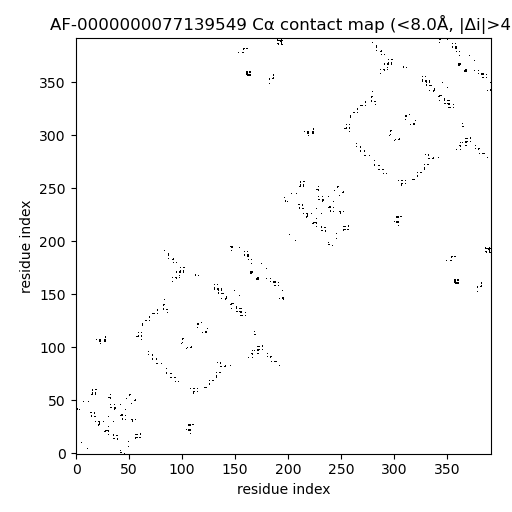21 4.559 -7.293 1 96.75 172 VAL B C 1
ATOM 2952 O O . VAL B 1 172 ? -3.369 4.863 -8.461 1 96.75 172 VAL B O 1
ATOM 2955 N N . ALA B 1 173 ? -3.643 5.43 -6.285 1 95.06 173 ALA B N 1
ATOM 2956 C CA . ALA B 1 173 ? -3.324 6.832 -6.531 1 95.06 173 ALA B CA 1
ATOM 2957 C C . ALA B 1 173 ? -1.893 6.992 -7.035 1 95.06 173 ALA B C 1
ATOM 2959 O O . ALA B 1 173 ? -1.638 7.754 -7.973 1 95.06 173 ALA B O 1
ATOM 2960 N N . GLN B 1 174 ? -0.965 6.312 -6.418 1 92.5 174 GLN B N 1
ATOM 2961 C CA . GLN B 1 174 ? 0.452 6.402 -6.754 1 92.5 174 GLN B CA 1
ATOM 2962 C C . GLN B 1 174 ? 0.7 6.008 -8.203 1 92.5 174 GLN B C 1
ATOM 2964 O O . GLN B 1 174 ? 1.554 6.594 -8.875 1 92.5 174 GLN B O 1
ATOM 2969 N N . TYR B 1 175 ? -0.05 5.051 -8.672 1 95 175 TYR B N 1
ATOM 2970 C CA . TYR B 1 175 ? 0.183 4.531 -10.016 1 95 175 TYR B CA 1
ATOM 2971 C C . TYR B 1 175 ? -0.966 4.895 -10.945 1 95 175 TYR B C 1
ATOM 2973 O O . TYR B 1 175 ? -1.255 4.164 -11.898 1 95 175 TYR B O 1
ATOM 2981 N N . SER B 1 176 ? -1.629 6.008 -10.672 1 95.94 176 SER B N 1
ATOM 2982 C CA . SER B 1 176 ? -2.852 6.375 -11.383 1 95.94 176 SER B CA 1
ATOM 2983 C C . SER B 1 176 ? -2.564 6.73 -12.836 1 95.94 176 SER B C 1
ATOM 2985 O O . SER B 1 176 ? -3.475 6.75 -13.664 1 95.94 176 SER B O 1
ATOM 2987 N N . ALA B 1 177 ? -1.309 6.965 -13.203 1 95.56 177 ALA B N 1
ATOM 2988 C CA . ALA B 1 177 ? -0.942 7.332 -14.57 1 95.56 177 ALA B CA 1
ATOM 2989 C C . ALA B 1 177 ? -0.687 6.094 -15.422 1 95.56 177 ALA B C 1
ATOM 2991 O O . ALA B 1 177 ? -0.612 6.184 -16.656 1 95.56 177 ALA B O 1
ATOM 2992 N N . GLU B 1 178 ? -0.587 4.965 -14.82 1 96.06 178 GLU B N 1
ATOM 2993 C CA . GLU B 1 178 ? -0.268 3.721 -15.516 1 96.06 178 GLU B CA 1
ATOM 2994 C C . GLU B 1 178 ? -1.513 2.857 -15.703 1 96.06 178 GLU B C 1
ATOM 2996 O O . GLU B 1 178 ? -2.385 2.822 -14.828 1 96.06 178 GLU B O 1
ATOM 3001 N N . ASN B 1 179 ? -1.564 2.258 -16.844 1 97.81 179 ASN B N 1
ATOM 3002 C CA . ASN B 1 179 ? -2.578 1.219 -16.984 1 97.81 179 ASN B CA 1
ATOM 3003 C C . ASN B 1 179 ? -2.129 -0.095 -16.344 1 97.81 179 ASN B C 1
ATOM 3005 O O . ASN B 1 179 ? -1.388 -0.864 -16.969 1 97.81 179 ASN B O 1
ATOM 3009 N N . ARG B 1 180 ? -2.672 -0.411 -15.242 1 97.75 180 ARG B N 1
ATOM 3010 C CA . ARG B 1 180 ? -2.195 -1.557 -14.469 1 97.75 180 ARG B CA 1
ATOM 3011 C C . ARG B 1 180 ? -3.152 -2.738 -14.602 1 97.75 180 ARG B C 1
ATOM 3013 O O . ARG B 1 180 ? -2.951 -3.777 -13.969 1 97.75 180 ARG B O 1
ATOM 3020 N N . GLU B 1 181 ? -4.227 -2.564 -15.367 1 98.5 181 GLU B N 1
ATOM 3021 C CA . GLU B 1 181 ? -5.258 -3.594 -15.453 1 98.5 181 GLU B CA 1
ATOM 3022 C C . GLU B 1 181 ? -4.688 -4.902 -15.992 1 98.5 181 GLU B C 1
ATOM 3024 O O . GLU B 1 181 ? -4.969 -5.977 -15.453 1 98.5 181 GLU B O 1
ATOM 3029 N N . PRO B 1 182 ? -3.828 -4.852 -17.062 1 98.5 182 PRO B N 1
ATOM 3030 C CA . PRO B 1 182 ? -3.279 -6.121 -17.531 1 98.5 182 PRO B CA 1
ATOM 3031 C C . PRO B 1 182 ? -2.449 -6.848 -16.484 1 98.5 182 PRO B C 1
ATOM 3033 O O . PRO B 1 182 ? -2.562 -8.062 -16.328 1 98.5 182 PRO B O 1
ATOM 3036 N N . LEU B 1 183 ? -1.635 -6.16 -15.742 1 98.5 183 LEU B N 1
ATOM 3037 C CA . LEU B 1 183 ? -0.813 -6.75 -14.695 1 98.5 183 LEU B CA 1
ATOM 3038 C C . LEU B 1 183 ? -1.682 -7.293 -13.562 1 98.5 183 LEU B C 1
ATOM 3040 O O . LEU B 1 183 ? -1.399 -8.359 -13.016 1 98.5 183 LEU B O 1
ATOM 3044 N N . LEU B 1 184 ? -2.707 -6.551 -13.211 1 98.81 184 LEU B N 1
ATOM 3045 C CA . LEU B 1 184 ? -3.666 -6.992 -12.203 1 98.81 184 LEU B CA 1
ATOM 3046 C C . LEU B 1 184 ? -4.27 -8.344 -12.586 1 98.81 184 LEU B C 1
ATOM 3048 O O . LEU B 1 184 ? -4.246 -9.281 -11.789 1 98.81 184 LEU B O 1
ATOM 3052 N N . LEU B 1 185 ? -4.777 -8.406 -13.781 1 98.69 185 LEU B N 1
ATOM 3053 C CA . LEU B 1 185 ? -5.434 -9.625 -14.242 1 98.69 185 LEU B CA 1
ATOM 3054 C C . LEU B 1 185 ? -4.449 -10.789 -14.297 1 98.69 185 LEU B C 1
ATOM 3056 O O . LEU B 1 185 ? -4.754 -11.891 -13.836 1 98.69 185 LEU B O 1
ATOM 3060 N N . GLU B 1 186 ? -3.268 -10.547 -14.828 1 98.38 186 GLU B N 1
ATOM 3061 C CA . GLU B 1 186 ? -2.248 -11.586 -14.891 1 98.38 186 GLU B CA 1
ATOM 3062 C C . GLU B 1 186 ? -1.877 -12.078 -13.492 1 98.38 186 GLU B C 1
ATOM 3064 O O . GLU B 1 186 ? -1.708 -13.281 -13.281 1 98.38 186 GLU B O 1
ATOM 3069 N N . THR B 1 187 ? -1.757 -11.18 -12.562 1 98.81 187 THR B N 1
ATOM 3070 C CA . THR B 1 187 ? -1.374 -11.523 -11.195 1 98.81 187 THR B CA 1
ATOM 3071 C C . THR B 1 187 ? -2.434 -12.406 -10.539 1 98.81 187 THR B C 1
ATOM 3073 O O . THR B 1 187 ? -2.121 -13.477 -10.023 1 98.81 187 THR B O 1
ATOM 3076 N N . ILE B 1 188 ? -3.676 -12.008 -10.641 1 98.88 188 ILE B N 1
ATOM 3077 C CA . ILE B 1 188 ? -4.746 -12.758 -9.992 1 98.88 188 ILE B CA 1
ATOM 3078 C C . ILE B 1 188 ? -4.945 -14.094 -10.695 1 98.88 188 ILE B C 1
ATOM 3080 O O . ILE B 1 188 ? -5.203 -15.109 -10.055 1 98.88 188 ILE B O 1
ATOM 3084 N N . GLU B 1 189 ? -4.836 -14.109 -12 1 98.56 189 GLU B N 1
ATOM 3085 C CA . GLU B 1 189 ? -4.945 -15.367 -12.742 1 98.56 189 GLU B CA 1
ATOM 3086 C C . GLU B 1 189 ? -3.875 -16.359 -12.297 1 98.56 189 GLU B C 1
ATOM 3088 O O . GLU B 1 189 ? -4.148 -17.562 -12.156 1 98.56 189 GLU B O 1
ATOM 3093 N N . ILE B 1 190 ? -2.682 -15.922 -12.133 1 98.56 190 ILE B N 1
ATOM 3094 C CA . ILE B 1 190 ? -1.583 -16.781 -11.688 1 98.56 190 ILE B CA 1
ATOM 3095 C C . ILE B 1 190 ? -1.873 -17.312 -10.289 1 98.56 190 ILE B C 1
ATOM 3097 O O . ILE B 1 190 ? -1.632 -18.484 -10.008 1 98.56 190 ILE B O 1
ATOM 3101 N N . VAL B 1 191 ? -2.355 -16.422 -9.383 1 98.81 191 VAL B N 1
ATOM 3102 C CA . VAL B 1 191 ? -2.719 -16.859 -8.039 1 98.81 191 VAL B CA 1
ATOM 3103 C C . VAL B 1 191 ? -3.793 -17.938 -8.109 1 98.81 191 VAL B C 1
ATOM 3105 O O . VAL B 1 191 ? -3.682 -18.984 -7.461 1 98.81 191 VAL B O 1
ATOM 3108 N N . LEU B 1 192 ? -4.805 -17.703 -8.969 1 98.69 192 LEU B N 1
ATOM 3109 C CA . LEU B 1 192 ? -5.902 -18.656 -9.109 1 98.69 192 LEU B CA 1
ATOM 3110 C C . LEU B 1 192 ? -5.402 -19.969 -9.672 1 98.69 192 LEU B C 1
ATOM 3112 O O . LEU B 1 192 ? -5.852 -21.047 -9.25 1 98.69 192 LEU B O 1
ATOM 3116 N N . LYS B 1 193 ? -4.496 -19.906 -10.57 1 98 193 LYS B N 1
ATOM 3117 C CA . LYS B 1 193 ? -3.887 -21.125 -11.102 1 98 193 LYS B CA 1
ATOM 3118 C C . LYS B 1 193 ? -3.154 -21.891 -10.008 1 98 193 LYS B C 1
ATOM 3120 O O . LYS B 1 193 ? -3.199 -23.125 -9.977 1 98 193 LYS B O 1
ATOM 3125 N N . GLY B 1 194 ? -2.467 -21.188 -9.117 1 98.19 194 GLY B N 1
ATOM 3126 C CA . GLY B 1 194 ? -1.758 -21.812 -8.016 1 98.19 194 GLY B CA 1
ATOM 3127 C C . GLY B 1 194 ? -2.686 -22.438 -6.988 1 98.19 194 GLY B C 1
ATOM 3128 O O . GLY B 1 194 ? -2.271 -23.312 -6.215 1 98.19 194 GLY B O 1
ATOM 3129 N N . LEU B 1 195 ? -3.879 -21.953 -7.016 1 97.62 195 LEU B N 1
ATOM 3130 C CA . LEU B 1 195 ? -4.879 -22.438 -6.078 1 97.62 195 LEU B CA 1
ATOM 3131 C C . LEU B 1 195 ? -5.664 -23.609 -6.676 1 97.62 195 LEU B C 1
ATOM 3133 O O . LEU B 1 195 ? -6.445 -24.25 -5.98 1 97.62 195 LEU B O 1
ATOM 3137 N N . SER B 1 196 ? -5.574 -23.828 -7.977 1 94.31 196 SER B N 1
ATOM 3138 C CA . SER B 1 196 ? -6.328 -24.859 -8.68 1 94.31 196 SER B CA 1
ATOM 3139 C C . SER B 1 196 ? -5.559 -26.172 -8.711 1 94.31 196 SER B C 1
ATOM 3141 O O . SER B 1 196 ? -4.328 -26.188 -8.656 1 94.31 196 SER B O 1
#

Radius of gyration: 24.67 Å; Cα contacts (8 Å, |Δi|>4): 418; chains: 2; bounding box: 79×56×41 Å

InterPro domains:
  IPR001647 DNA-binding HTH domain, TetR-type [PF00440] (19-61)
  IPR001647 DNA-binding HTH domain, TetR-type [PR00455] (15-28)
  IPR001647 DNA-binding HTH domain, TetR-type [PR00455] (36-59)
  IPR001647 DNA-binding HTH domain, TetR-type [PS50977] (9-69)
  IPR009057 Homedomain-like superfamily [SSF46689] (2-72)
  IPR041478 Tetracyclin repressor-like, C-terminal domain 27 [PF17935] (85-180)

Nearest PDB structures (foldseek):
  2ras-assembly1_A  TM=7.714E-01  e=8.548E-06  Novosphingobium aromaticivorans DSM 12444
  5gpa-assembly1_B  TM=6.712E-01  e=5.149E-06  Halalkalibacterium halodurans C-125
  3whc-assembly3_F  TM=6.864E-01  e=7.795E-06  Bacillus subtilis subsp. subtilis str. 168
  5gp9-assembly1_A  TM=6.690E-01  e=1.076E-05  Halalkalibacterium halodurans C-125
  3him-assembly1_A  TM=6.318E-01  e=1.488E-04  Rhodococcus jostii

Organism: Leptospira biflexa serovar Patoc (strain Patoc 1 / ATCC 23582 / Paris) (NCBI:txid456481)

Secondary structure (DSSP, 8-state):
-------HHHHHHHHHHHHHHHHHHH-GGG--HHHHHHHHT--HHHHHTT-SSHHHHHHHHHHHHHHHHHHHHHHHHTSSS-HHHHHHHHHHHHHHHHHHHHHH-HHHHHHHHHHHHTT-HHHHHHHHHHHHHHHHHHHHHHHTTSS-S--HHHHHHHHHHHHHHHHSHHHHHHTTTS--HHHHHHHHHHHHHHH-/-------HHHHHHHHHHHHHHHHHHH-GGG--HHHHHHHHT--HHHHHTT-SSHHHHHHHHHHHHHHHHHHHHHHHHTSSS-HHHHHHHHHHHHHHHHHHHHHH-HHHHHHHHHHHHTT-HHHHHHHHHHHHHHHHHHHHHHHTTSS-S--HHHHHHHHHHHHHHHHSHHHHHHTTTS--HHHHHHHHHHHHHHH-

pLDDT: mean 93.87, std 7.95, range [40.28, 98.88]

Foldseek 3Di:
DPCLVDDLVRLLVQLLVLLLVVCQVPFLVPDALCVSCVVSVHHSVVVCVNPVGSLRSLVSNLLVLLVVLLVVLLVLLPDPDQLLVSLLVSLLSLLVSLLCCCVVPVRNLVSNLVCVVVVPPSNVVSVVSQLVSLLSSQVVCVVVVLFPDDDSSVLSCVLCVQSCCRRPNVNSNVCSVDDCSVVSSVSNVVSSVVRD/DPCLVDDLVRLLVQLLVLLLVCCQVPFLVPDALCVSCVVSVHHSVVSCVNPVGSLRSLVSNLLVLLVVLLVVLLVLLPDPDQLLVSLLVSLLSLLVSLLCCCVVPVRNLVSNLVCVVVVPPSNVVSVVSQLVSLLSSQVVCVVVVLFPDDDSSVLSCVLCVQSCCRRPNVNSNVCSVDDCSVVSSVSNVVSSVVRD

Sequence (392 aa):
MPRTGLTASEIQDRAVEIAIDQIREKGFEKVRLVDVAKGMGISHAALYSHFQDKTALLDAVSERWLVKLDEQQESLVVEKRDPIQKILTWFLNLHRMKLEKVKLDPELFKAFDMAAEESKPFIQTHLSNMRKQMSSLVVEAINQKKIKKRDVNLITEILISAGTAFTHPKLVAQYSAENREPLLLETIEIVLKGLSMPRTGLTASEIQDRAVEIAIDQIREKGFEKVRLVDVAKGMGISHAALYSHFQDKTALLDAVSERWLVKLDEQQESLVVEKRDPIQKILTWFLNLHRMKLEKVKLDPELFKAFDMAAEESKPFIQTHLSNMRKQMSSLVVEAINQKKIKKRDVNLITEILISAGTAFTHPKLVAQYSAENREPLLLETIEIVLKGLS

Solvent-accessible surface area (backbone atoms only — not comparable to full-atom values): 21048 Å² total; per-residue (Å²): 123,87,76,78,78,59,50,74,69,51,47,52,51,50,45,38,53,49,46,53,52,40,19,72,72,67,26,60,88,64,60,48,62,60,56,42,18,54,73,69,71,45,54,53,70,67,45,39,78,77,30,85,43,60,65,52,46,52,48,49,44,39,42,54,51,50,52,53,52,51,53,59,54,50,56,56,70,72,49,96,62,61,41,66,59,44,53,54,48,48,54,51,49,51,24,48,54,52,42,48,37,42,71,76,35,46,42,57,36,50,54,37,46,52,42,54,73,65,58,36,70,66,45,52,51,50,53,51,50,51,49,52,51,44,33,52,40,49,51,51,22,33,75,68,66,59,27,57,87,64,61,58,69,58,54,34,51,35,52,55,35,38,42,31,48,51,54,36,63,67,46,29,58,74,45,60,89,53,86,54,62,67,58,50,52,52,38,52,51,28,35,49,48,31,44,73,122,88,76,78,79,59,50,74,67,51,47,53,52,50,47,38,53,48,45,51,53,40,19,71,72,65,25,59,86,66,59,47,63,59,57,43,19,52,72,70,70,46,53,56,70,66,45,40,78,78,30,83,43,61,65,52,45,51,48,50,44,41,41,54,52,49,52,52,51,50,53,58,53,51,56,56,68,72,48,96,62,61,40,67,58,44,52,54,48,50,53,51,49,51,27,48,54,53,41,49,37,43,71,76,36,45,44,58,37,52,54,37,46,51,41,54,73,66,59,36,70,67,46,53,50,48,54,51,49,52,48,52,51,45,34,52,40,49,51,51,21,32,75,68,67,59,27,58,88,65,64,56,68,56,55,32,51,35,52,52,35,38,42,28,47,52,56,35,64,66,45,29,57,75,45,60,89,53,86,53,62,68,57,50,51,53,38,52,50,28,37,49,47,31,44,73